Protein AF-0000000086674774 (afdb_homodimer)

Structure (mmCIF, N/CA/C/O backbone):
data_AF-0000000086674774-model_v1
#
loop_
_entity.id
_entity.type
_entity.pdbx_description
1 polymer 'Transcriptional regulator'
#
loop_
_atom_site.group_PDB
_atom_site.id
_atom_site.type_symbol
_atom_site.label_atom_id
_atom_site.label_alt_id
_atom_site.label_comp_id
_atom_site.label_asym_id
_atom_site.label_entity_id
_atom_site.label_seq_id
_atom_site.pdbx_PDB_ins_code
_atom_site.Cartn_x
_atom_site.Cartn_y
_atom_site.Cartn_z
_atom_site.occupancy
_atom_site.B_iso_or_equiv
_atom_site.auth_seq_id
_atom_site.auth_comp_id
_atom_site.auth_asym_id
_atom_site.auth_atom_id
_atom_site.pdbx_PDB_model_num
ATOM 1 N N . MET A 1 1 ? 4.379 18.344 -13.945 1 29.89 1 MET A N 1
ATOM 2 C CA . MET A 1 1 ? 4.379 17.5 -12.758 1 29.89 1 MET A CA 1
ATOM 3 C C . MET A 1 1 ? 4 18.297 -11.516 1 29.89 1 MET A C 1
ATOM 5 O O . MET A 1 1 ? 4.504 19.406 -11.305 1 29.89 1 MET A O 1
ATOM 9 N N . ALA A 1 2 ? 2.93 18.109 -11.016 1 44.03 2 ALA A N 1
ATOM 10 C CA . ALA A 1 2 ? 2.488 19.031 -9.969 1 44.03 2 ALA A CA 1
ATOM 11 C C . ALA A 1 2 ? 3.619 19.328 -8.992 1 44.03 2 ALA A C 1
ATOM 13 O O . ALA A 1 2 ? 4.395 18.438 -8.641 1 44.03 2 ALA A O 1
ATOM 14 N N . ARG A 1 3 ? 4.082 20.5 -9.016 1 48.78 3 ARG A N 1
ATOM 15 C CA . ARG A 1 3 ? 5.203 20.984 -8.219 1 48.78 3 ARG A CA 1
ATOM 16 C C . ARG A 1 3 ? 5.086 20.516 -6.77 1 48.78 3 ARG A C 1
ATOM 18 O O . ARG A 1 3 ? 4.07 20.75 -6.113 1 48.78 3 ARG A O 1
ATOM 25 N N . ILE A 1 4 ? 5.84 19.484 -6.484 1 57.53 4 ILE A N 1
ATOM 26 C CA . ILE A 1 4 ? 5.891 19.109 -5.074 1 57.53 4 ILE A CA 1
ATOM 27 C C . ILE A 1 4 ? 6.133 20.359 -4.227 1 57.53 4 ILE A C 1
ATOM 29 O O . ILE A 1 4 ? 7.012 21.156 -4.535 1 57.53 4 ILE A O 1
ATOM 33 N N . SER A 1 5 ? 5.184 20.578 -3.369 1 72 5 SER A N 1
ATOM 34 C CA . SER A 1 5 ? 5.32 21.719 -2.471 1 72 5 SER A CA 1
ATOM 35 C C . SER A 1 5 ? 6.625 21.656 -1.69 1 72 5 SER A C 1
ATOM 37 O O . SER A 1 5 ? 7.203 20.578 -1.523 1 72 5 SER A O 1
ATOM 39 N N . ARG A 1 6 ? 7.273 22.734 -1.494 1 79.5 6 ARG A N 1
ATOM 40 C CA . ARG A 1 6 ? 8.484 22.828 -0.681 1 79.5 6 ARG A CA 1
ATOM 41 C C . ARG A 1 6 ? 8.336 22.031 0.613 1 79.5 6 ARG A C 1
ATOM 43 O O . ARG A 1 6 ? 9.273 21.359 1.05 1 79.5 6 ARG A O 1
ATOM 50 N N . SER A 1 7 ? 7.145 22.016 1.15 1 81.38 7 SER A N 1
ATOM 51 C CA . SER A 1 7 ? 6.879 21.281 2.381 1 81.38 7 SER A CA 1
ATOM 52 C C . SER A 1 7 ? 6.988 19.781 2.158 1 81.38 7 SER A C 1
ATOM 54 O O . SER A 1 7 ? 7.48 19.047 3.025 1 81.38 7 SER A O 1
ATOM 56 N N . ALA A 1 8 ? 6.59 19.344 1.047 1 82.75 8 ALA A N 1
ATOM 57 C CA . ALA A 1 8 ? 6.684 17.922 0.737 1 82.75 8 ALA A CA 1
ATOM 58 C C . ALA A 1 8 ? 8.141 17.484 0.592 1 82.75 8 ALA A C 1
ATOM 60 O O . ALA A 1 8 ? 8.523 16.406 1.068 1 82.75 8 ALA A O 1
ATOM 61 N N . GLU A 1 9 ? 8.852 18.344 0.006 1 87.88 9 GLU A N 1
ATOM 62 C CA . GLU A 1 9 ? 10.281 18.062 -0.143 1 87.88 9 GLU A CA 1
ATOM 63 C C . GLU A 1 9 ? 10.977 18 1.214 1 87.88 9 GLU A C 1
ATOM 65 O O . GLU A 1 9 ? 11.805 17.125 1.459 1 87.88 9 GLU A O 1
ATOM 70 N N . VAL A 1 10 ? 10.648 18.953 2.037 1 92.5 10 VAL A N 1
ATOM 71 C CA . VAL A 1 10 ? 11.25 19.016 3.365 1 92.5 10 VAL A CA 1
ATOM 72 C C . VAL A 1 10 ? 10.812 17.797 4.188 1 92.5 10 VAL A C 1
ATOM 74 O O . VAL A 1 10 ? 11.609 17.234 4.934 1 92.5 10 VAL A O 1
ATOM 77 N N . SER A 1 11 ? 9.578 17.391 4.023 1 91.88 11 SER A N 1
ATOM 78 C CA . SER A 1 11 ? 9.094 16.203 4.715 1 91.88 11 SER A CA 1
ATOM 79 C C . SER A 1 11 ? 9.922 14.969 4.359 1 91.88 11 SER A C 1
ATOM 81 O O . SER A 1 11 ? 10.391 14.25 5.246 1 91.88 11 SER A O 1
ATOM 83 N N . GLN A 1 12 ? 10.102 14.844 3.125 1 91.56 12 GLN A N 1
ATOM 84 C CA . GLN A 1 12 ? 10.883 13.695 2.682 1 91.56 12 GLN A CA 1
ATOM 85 C C . GLN A 1 12 ? 12.32 13.781 3.186 1 91.56 12 GLN A C 1
ATOM 87 O O . GLN A 1 12 ? 12.906 12.766 3.572 1 91.56 12 GLN A O 1
ATOM 92 N N . ALA A 1 13 ? 12.867 14.953 3.195 1 93.94 13 ALA A N 1
ATOM 93 C CA . ALA A 1 13 ? 14.234 15.141 3.674 1 93.94 13 ALA A CA 1
ATOM 94 C C . ALA A 1 13 ? 14.352 14.789 5.152 1 93.94 13 ALA A C 1
ATOM 96 O O . ALA A 1 13 ? 15.359 14.219 5.586 1 93.94 13 ALA A O 1
ATOM 97 N N . VAL A 1 14 ? 13.375 15.125 5.871 1 95.94 14 VAL A N 1
ATOM 98 C CA . VAL A 1 14 ? 13.367 14.789 7.293 1 95.94 14 VAL A CA 1
ATOM 99 C C . VAL A 1 14 ? 13.32 13.273 7.461 1 95.94 14 VAL A C 1
ATOM 101 O O . VAL A 1 14 ? 14.047 12.711 8.281 1 95.94 14 VAL A O 1
ATOM 104 N N . VAL A 1 15 ? 12.531 12.633 6.684 1 95.44 15 VAL A N 1
ATOM 105 C CA . VAL A 1 15 ? 12.438 11.18 6.742 1 95.44 15 VAL A CA 1
ATOM 106 C C . VAL A 1 15 ? 13.781 10.555 6.371 1 95.44 15 VAL A C 1
ATOM 108 O O . VAL A 1 15 ? 14.25 9.633 7.039 1 95.44 15 VAL A O 1
ATOM 111 N N . ASP A 1 16 ? 14.352 11.133 5.336 1 93.88 16 ASP A N 1
ATOM 112 C CA . ASP A 1 16 ? 15.664 10.633 4.918 1 93.88 16 ASP A CA 1
ATOM 113 C C . ASP A 1 16 ? 16.688 10.781 6.039 1 93.88 16 ASP A C 1
ATOM 115 O O . ASP A 1 16 ? 17.531 9.898 6.23 1 93.88 16 ASP A O 1
ATOM 119 N N . LEU A 1 17 ? 16.609 11.844 6.719 1 94.31 17 LEU A N 1
ATOM 120 C CA . LEU A 1 17 ? 17.5 12.078 7.844 1 94.31 17 LEU A CA 1
ATOM 121 C C . LEU A 1 17 ? 17.266 11.055 8.953 1 94.31 17 LEU A C 1
ATOM 123 O O . LEU A 1 17 ? 18.219 10.477 9.477 1 94.31 17 LEU A O 1
ATOM 127 N N . ILE A 1 18 ? 16.031 10.797 9.281 1 95 18 ILE A N 1
ATOM 128 C CA . ILE A 1 18 ? 15.672 9.844 10.32 1 95 18 ILE A CA 1
ATOM 129 C C . ILE A 1 18 ? 16.203 8.461 9.961 1 95 18 ILE A C 1
ATOM 131 O O . ILE A 1 18 ? 16.844 7.797 10.781 1 95 18 ILE A O 1
ATOM 135 N N . VAL A 1 19 ? 15.984 8.102 8.773 1 92.81 19 VAL A N 1
ATOM 136 C CA . VAL A 1 19 ? 16.359 6.773 8.297 1 92.81 19 VAL A CA 1
ATOM 137 C C . VAL A 1 19 ? 17.875 6.684 8.18 1 92.81 19 VAL A C 1
ATOM 139 O O . VAL A 1 19 ? 18.484 5.711 8.641 1 92.81 19 VAL A O 1
ATOM 142 N N . GLY A 1 20 ? 18.484 7.691 7.648 1 90.75 20 GLY A N 1
ATOM 143 C CA . GLY A 1 20 ? 19.922 7.707 7.445 1 90.75 20 GLY A CA 1
ATOM 144 C C . GLY A 1 20 ? 20.703 7.668 8.742 1 90.75 20 GLY A C 1
ATOM 145 O O . GLY A 1 20 ? 21.797 7.086 8.805 1 90.75 20 GLY A O 1
ATOM 146 N N . GLN A 1 21 ? 20.109 8.234 9.781 1 92.38 21 GLN A N 1
ATOM 147 C CA . GLN A 1 21 ? 20.797 8.289 11.078 1 92.38 21 GLN A CA 1
ATOM 148 C C . GLN A 1 21 ? 20.406 7.105 11.953 1 92.38 21 GLN A C 1
ATOM 150 O O . GLN A 1 21 ? 20.891 6.973 13.078 1 92.38 21 GLN A O 1
ATOM 155 N N . GLY A 1 22 ? 19.531 6.32 11.445 1 91.31 22 GLY A N 1
ATOM 156 C CA . GLY A 1 22 ? 19.109 5.141 12.18 1 91.31 22 GLY A CA 1
ATOM 157 C C . GLY A 1 22 ? 18.344 5.473 13.445 1 91.31 22 GLY A C 1
ATOM 158 O O . GLY A 1 22 ? 18.484 4.781 14.461 1 91.31 22 GLY A O 1
ATOM 159 N N . LEU A 1 23 ? 17.609 6.586 13.422 1 94.56 23 LEU A N 1
ATOM 160 C CA . LEU A 1 23 ? 16.859 6.961 14.609 1 94.56 23 LEU A CA 1
ATOM 161 C C . LEU A 1 23 ? 15.656 6.035 14.797 1 94.56 23 LEU A C 1
ATOM 163 O O . LEU A 1 23 ? 14.867 5.836 13.875 1 94.56 23 LEU A O 1
ATOM 167 N N . ARG A 1 24 ? 15.516 5.492 15.969 1 92.94 24 ARG A N 1
ATOM 168 C CA . ARG A 1 24 ? 14.438 4.559 16.281 1 92.94 24 ARG A CA 1
ATOM 169 C C . ARG A 1 24 ? 13.234 5.289 16.875 1 92.94 24 ARG A C 1
ATOM 171 O O . ARG A 1 24 ? 13.359 6.422 17.344 1 92.94 24 ARG A O 1
ATOM 178 N N . PRO A 1 25 ? 12.078 4.633 16.812 1 93.94 25 PRO A N 1
ATOM 179 C CA . PRO A 1 25 ? 10.93 5.25 17.469 1 93.94 25 PRO A CA 1
ATOM 180 C C . PRO A 1 25 ? 11.227 5.648 18.922 1 93.94 25 PRO A C 1
ATOM 182 O O . PRO A 1 25 ? 11.852 4.879 19.656 1 93.94 25 PRO A O 1
ATOM 185 N N . GLY A 1 26 ? 10.82 6.832 19.188 1 95.69 26 GLY A N 1
ATOM 186 C CA . GLY A 1 26 ? 11.055 7.344 20.531 1 95.69 26 GLY A CA 1
ATOM 187 C C . GLY A 1 26 ? 12.297 8.219 20.625 1 95.69 26 GLY A C 1
ATOM 188 O O . GLY A 1 26 ? 12.453 8.969 21.594 1 95.69 26 GLY A O 1
ATOM 189 N N . ALA A 1 27 ? 13.227 8.141 19.703 1 97 27 ALA A N 1
ATOM 190 C CA . ALA A 1 27 ? 14.438 8.953 19.703 1 97 27 ALA A CA 1
ATOM 191 C C . ALA A 1 27 ? 14.125 10.414 19.406 1 97 27 ALA A C 1
ATOM 193 O O . ALA A 1 27 ? 13.242 10.711 18.594 1 97 27 ALA A O 1
ATOM 194 N N . PRO A 1 28 ? 14.844 11.352 19.984 1 96.88 28 PRO A N 1
ATOM 195 C CA . PRO A 1 28 ? 14.641 12.766 19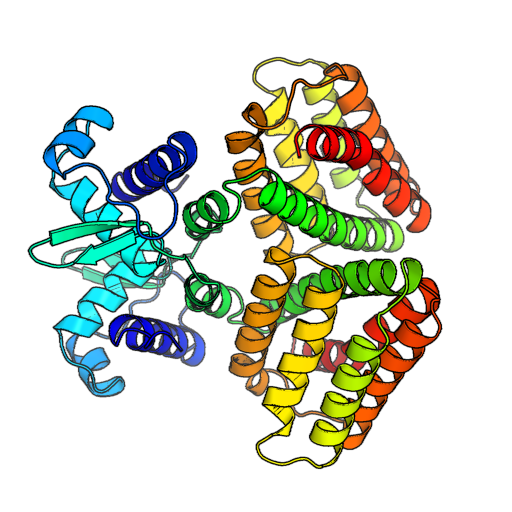.672 1 96.88 28 PRO A CA 1
ATOM 196 C C . PRO A 1 28 ? 15.211 13.164 18.312 1 96.88 28 PRO A C 1
ATOM 198 O O . PRO A 1 28 ? 16.266 12.672 17.922 1 96.88 28 PRO A O 1
ATOM 201 N N . LEU A 1 29 ? 14.508 13.977 17.641 1 97.06 29 LEU A N 1
ATOM 202 C CA . LEU A 1 29 ? 15.039 14.625 16.438 1 97.06 29 LEU A CA 1
ATOM 203 C C . LEU A 1 29 ? 15.922 15.812 16.812 1 97.06 29 LEU A C 1
ATOM 205 O O . LEU A 1 29 ? 15.781 16.375 17.906 1 97.06 29 LEU A O 1
ATOM 209 N N . PRO A 1 30 ? 16.797 16.141 15.875 1 94.5 30 PRO A N 1
ATOM 210 C CA . PRO A 1 30 ? 17.5 17.422 16.078 1 94.5 30 PRO A CA 1
ATOM 211 C C . PRO A 1 30 ? 16.531 18.578 16.281 1 94.5 30 PRO A C 1
ATOM 213 O O . PRO A 1 30 ? 15.359 18.5 15.914 1 94.5 30 PRO A O 1
ATOM 216 N N . THR A 1 31 ? 17.031 19.625 16.875 1 93.88 31 THR A N 1
ATOM 217 C CA . THR A 1 31 ? 16.219 20.812 17.109 1 93.88 31 THR A CA 1
ATOM 218 C C . THR A 1 31 ? 15.797 21.453 15.797 1 93.88 31 THR A C 1
ATOM 220 O O . THR A 1 31 ? 16.375 21.172 14.75 1 93.88 31 THR A O 1
ATOM 223 N N . GLU A 1 32 ? 14.75 22.281 15.891 1 94.25 32 GLU A N 1
ATOM 224 C CA . GLU A 1 32 ? 14.297 23.016 14.711 1 94.25 32 GLU A CA 1
ATOM 225 C C . GLU A 1 32 ? 15.445 23.781 14.062 1 94.25 32 GLU A C 1
ATOM 227 O O . GLU A 1 32 ? 15.594 23.766 12.836 1 94.25 32 GLU A O 1
ATOM 232 N N . ALA A 1 33 ? 16.297 24.422 14.891 1 94.88 33 ALA A N 1
ATOM 233 C CA . ALA A 1 33 ? 17.422 25.172 14.383 1 94.88 33 ALA A CA 1
ATOM 234 C C . ALA A 1 33 ? 18.406 24.281 13.648 1 94.88 33 ALA A C 1
ATOM 236 O O . ALA A 1 33 ? 18.906 24.625 12.57 1 94.88 33 ALA A O 1
ATOM 237 N N . GLN A 1 34 ? 18.719 23.141 14.148 1 96 34 GLN A N 1
ATOM 238 C CA . GLN A 1 34 ? 19.625 22.188 13.531 1 96 34 GLN A C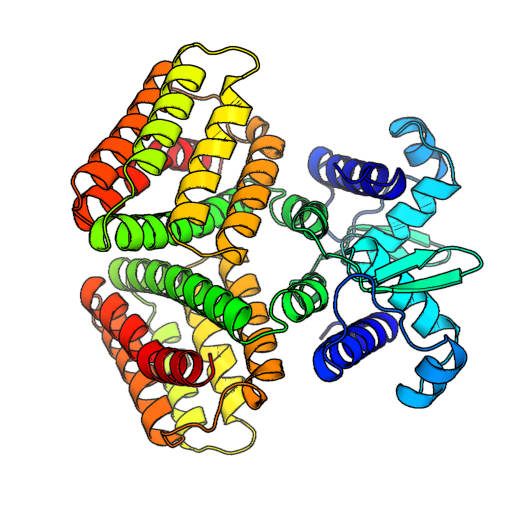A 1
ATOM 239 C C . GLN A 1 34 ? 19.062 21.641 12.227 1 96 34 GLN A C 1
ATOM 241 O O . GLN A 1 34 ? 19.781 21.516 11.234 1 96 34 GLN A O 1
ATOM 246 N N . LEU A 1 35 ? 17.781 21.359 12.219 1 95.81 35 LEU A N 1
ATOM 247 C CA . LEU A 1 35 ? 17.141 20.828 11.016 1 95.81 35 LEU A CA 1
ATOM 248 C C . LEU A 1 35 ? 17.156 21.875 9.898 1 95.81 35 LEU A C 1
ATOM 250 O O . LEU A 1 35 ? 17.375 21.531 8.734 1 95.81 35 LEU A O 1
ATOM 254 N N . MET A 1 36 ? 16.844 23.109 10.297 1 96.38 36 MET A N 1
ATOM 255 C CA . MET A 1 36 ? 16.875 24.188 9.312 1 96.38 36 MET A CA 1
ATOM 256 C C . MET A 1 36 ? 18.25 24.297 8.672 1 96.38 36 MET A C 1
ATOM 258 O O . MET A 1 36 ? 18.359 24.422 7.449 1 96.38 36 MET A O 1
ATOM 262 N N . ALA A 1 37 ? 19.266 24.188 9.469 1 96.19 37 ALA A N 1
ATOM 263 C CA . ALA A 1 37 ? 20.641 24.25 8.984 1 96.19 37 ALA A CA 1
ATOM 264 C C . ALA A 1 37 ? 20.984 23.047 8.109 1 96.19 37 ALA A C 1
ATOM 266 O O . ALA A 1 37 ? 21.516 23.203 7.008 1 96.19 37 ALA A O 1
ATOM 267 N N . ASP A 1 38 ? 20.641 21.875 8.531 1 93.94 38 ASP A N 1
ATOM 268 C CA . ASP A 1 38 ? 21 20.625 7.855 1 93.94 38 ASP A CA 1
ATOM 269 C C . ASP A 1 38 ? 20.266 20.5 6.52 1 93.94 38 ASP A C 1
ATOM 271 O O . ASP A 1 38 ? 20.812 19.969 5.555 1 93.94 38 ASP A O 1
ATOM 275 N N . LEU A 1 39 ? 19.047 21.047 6.5 1 94.31 39 LEU A N 1
ATOM 276 C CA . LEU A 1 39 ? 18.219 20.812 5.328 1 94.31 39 LEU A CA 1
ATOM 277 C C . LEU A 1 39 ? 18.172 22.062 4.441 1 94.31 39 LEU A C 1
ATOM 279 O O . LEU A 1 39 ? 17.609 22.016 3.34 1 94.31 39 LEU A O 1
ATOM 283 N N . GLY A 1 40 ? 18.703 23.094 4.922 1 94.31 40 GLY A N 1
ATOM 284 C CA . GLY A 1 40 ? 18.703 24.328 4.152 1 94.31 40 GLY A CA 1
ATOM 285 C C . GLY A 1 40 ? 17.312 24.859 3.883 1 94.31 40 GLY A C 1
ATOM 286 O O . GLY A 1 40 ? 16.969 25.172 2.742 1 94.31 40 GLY A O 1
ATOM 287 N N . THR A 1 41 ? 16.516 24.875 4.887 1 94.31 41 THR A N 1
ATOM 288 C CA . THR A 1 41 ? 15.141 25.328 4.754 1 94.31 41 THR A CA 1
ATOM 289 C C . THR A 1 41 ? 14.797 26.344 5.836 1 94.31 41 THR A C 1
ATOM 291 O O . THR A 1 41 ? 15.555 26.516 6.793 1 94.31 41 THR A O 1
ATOM 294 N N . SER A 1 42 ? 13.797 27.062 5.609 1 94 42 SER A N 1
ATOM 295 C CA . SER A 1 42 ? 13.336 28.062 6.578 1 94 42 SER A CA 1
ATOM 296 C C . SER A 1 42 ? 12.297 27.453 7.527 1 94 42 SER A C 1
ATOM 298 O O . SER A 1 42 ? 11.922 26.297 7.383 1 94 42 SER A O 1
ATOM 300 N N . ARG A 1 43 ? 11.922 28.25 8.547 1 93.19 43 ARG A N 1
ATOM 301 C CA . ARG A 1 43 ? 11.031 27.797 9.617 1 93.19 43 ARG A CA 1
ATOM 302 C C . ARG A 1 43 ? 9.656 27.422 9.062 1 93.19 43 ARG A C 1
ATOM 304 O O . ARG A 1 43 ? 9.062 26.438 9.492 1 93.19 43 ARG A O 1
ATOM 311 N N . GLY A 1 44 ? 9.125 28.141 8.164 1 90.12 44 GLY A N 1
ATOM 312 C CA . GLY A 1 44 ? 7.805 27.922 7.602 1 90.12 44 GLY A CA 1
ATOM 313 C C . GLY A 1 44 ? 7.641 26.547 7.004 1 90.12 44 GLY A C 1
ATOM 314 O O . GLY A 1 44 ? 6.867 25.719 7.508 1 90.12 44 GLY A O 1
ATOM 315 N N . PRO A 1 45 ? 8.43 26.266 5.98 1 90.44 45 PRO A N 1
ATOM 316 C CA . PRO A 1 45 ? 8.352 24.953 5.348 1 90.44 45 PRO A CA 1
ATOM 317 C C . PRO A 1 45 ? 8.68 23.812 6.312 1 90.44 45 PRO A C 1
ATOM 319 O O . PRO A 1 45 ? 8.078 22.734 6.227 1 90.44 45 PRO A O 1
ATOM 322 N N . LEU A 1 46 ? 9.609 24 7.234 1 94.25 46 LEU A N 1
ATOM 323 C CA . LEU A 1 46 ? 9.969 22.953 8.188 1 94.25 46 LEU A CA 1
ATOM 324 C C . LEU A 1 46 ? 8.797 22.641 9.117 1 94.25 46 LEU A C 1
ATOM 326 O O . LEU A 1 46 ? 8.477 21.469 9.352 1 94.25 46 LEU A O 1
ATOM 330 N N . ARG A 1 47 ? 8.188 23.641 9.578 1 88.38 47 ARG A N 1
ATOM 331 C CA . ARG A 1 47 ? 7.047 23.438 10.477 1 88.38 47 ARG A CA 1
ATOM 332 C C . ARG A 1 47 ? 5.902 22.734 9.75 1 88.38 47 ARG A C 1
ATOM 334 O O . ARG A 1 47 ? 5.234 21.875 10.328 1 88.38 47 ARG A O 1
ATOM 341 N N . GLU A 1 48 ? 5.715 23.094 8.539 1 85.75 48 GLU A N 1
ATOM 342 C CA . GLU A 1 48 ? 4.691 22.422 7.742 1 85.75 48 GLU A CA 1
ATOM 343 C C . GLU A 1 48 ? 5.043 20.953 7.516 1 85.75 48 GLU A C 1
ATOM 345 O O . GLU A 1 48 ? 4.176 20.078 7.582 1 85.75 48 GLU A O 1
ATOM 350 N N . ALA A 1 49 ? 6.293 20.75 7.285 1 90.69 49 ALA A N 1
ATOM 351 C CA . ALA A 1 49 ? 6.762 19.375 7.086 1 90.69 49 ALA A CA 1
ATOM 352 C C . ALA A 1 49 ? 6.562 18.547 8.344 1 90.69 49 ALA A C 1
ATOM 354 O O . ALA A 1 49 ? 6.078 17.422 8.281 1 90.69 49 ALA A O 1
ATOM 355 N N . VAL A 1 50 ? 6.898 19.109 9.445 1 91.38 50 VAL A N 1
ATOM 356 C CA . VAL A 1 50 ? 6.777 18.406 10.719 1 91.38 50 VAL A CA 1
ATOM 357 C C . VAL A 1 50 ? 5.312 18.094 11 1 91.38 50 VAL A C 1
ATOM 359 O O . VAL A 1 50 ? 4.98 17 11.469 1 91.38 50 VAL A O 1
ATOM 362 N N . LYS A 1 51 ? 4.477 18.969 10.688 1 84.62 51 LYS A N 1
ATOM 363 C CA . LYS A 1 51 ? 3.047 18.734 10.867 1 84.62 51 LYS A CA 1
ATOM 364 C C . LYS A 1 51 ? 2.561 17.594 9.984 1 84.62 51 LYS A C 1
ATOM 366 O O . LYS A 1 51 ? 1.779 16.75 10.43 1 84.62 51 LYS A O 1
ATOM 371 N N . THR A 1 52 ? 3.01 17.609 8.766 1 83.5 52 THR A N 1
ATOM 372 C CA . THR A 1 52 ? 2.656 16.547 7.832 1 83.5 52 THR A CA 1
ATOM 373 C C . THR A 1 52 ? 3.127 15.195 8.352 1 83.5 52 THR A C 1
ATOM 375 O O . THR A 1 52 ? 2.365 14.227 8.359 1 83.5 52 THR A O 1
ATOM 378 N N . LEU A 1 53 ? 4.344 15.18 8.82 1 91.5 53 LEU A N 1
ATOM 379 C CA . LEU A 1 53 ? 4.926 13.938 9.312 1 91.5 53 LEU A CA 1
ATOM 380 C C . LEU A 1 53 ? 4.254 13.492 10.602 1 91.5 53 LEU A C 1
ATOM 382 O O . LEU A 1 53 ? 4.117 12.289 10.859 1 91.5 53 LEU A O 1
ATOM 386 N N . GLN A 1 54 ? 3.85 14.477 11.367 1 88.81 54 GLN A N 1
ATOM 387 C CA . GLN A 1 54 ? 3.1 14.164 12.578 1 88.81 54 GLN A CA 1
ATOM 388 C C . GLN A 1 54 ? 1.766 13.5 12.242 1 88.81 54 GLN A C 1
ATOM 390 O O . GLN A 1 54 ? 1.366 12.539 12.898 1 88.81 54 GLN A O 1
ATOM 395 N N . ALA A 1 55 ? 1.156 14.008 11.242 1 80.19 55 ALA A N 1
ATOM 396 C CA . ALA A 1 55 ? -0.119 13.445 10.812 1 80.19 55 ALA A CA 1
ATOM 397 C C . ALA A 1 55 ? 0.05 12 10.328 1 80.19 55 ALA A C 1
ATOM 399 O O . ALA A 1 55 ? -0.861 11.188 10.469 1 80.19 55 ALA A O 1
ATOM 400 N N . GLN A 1 56 ? 1.203 11.68 9.844 1 85.44 56 GLN A N 1
ATOM 401 C 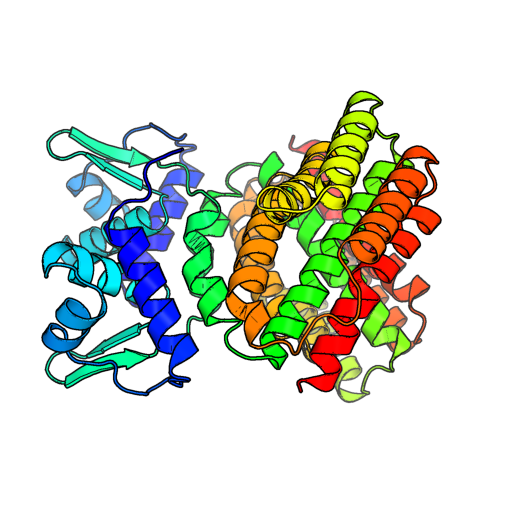CA . GLN A 1 56 ? 1.484 10.336 9.352 1 85.44 56 GLN A CA 1
ATOM 402 C C . GLN A 1 56 ? 2.057 9.453 10.461 1 85.44 56 GLN A C 1
ATOM 404 O O . GLN A 1 56 ? 2.385 8.289 10.227 1 85.44 56 GLN A O 1
ATOM 409 N N . GLY A 1 57 ? 2.24 10.055 11.625 1 89.31 57 GLY A N 1
ATOM 410 C CA . GLY A 1 57 ? 2.752 9.312 12.766 1 89.31 57 GLY A CA 1
ATOM 411 C C . GLY A 1 57 ? 4.25 9.07 12.695 1 89.31 57 GLY A C 1
ATOM 412 O O . GLY A 1 57 ? 4.789 8.266 13.461 1 89.31 57 GLY A O 1
ATOM 413 N N . ILE A 1 58 ? 4.891 9.711 11.82 1 93.69 58 ILE A N 1
ATOM 414 C CA . ILE A 1 58 ? 6.324 9.516 11.633 1 93.69 58 ILE A CA 1
ATOM 415 C C . ILE A 1 58 ? 7.094 10.258 12.727 1 93.69 58 ILE A C 1
ATOM 417 O O . ILE A 1 58 ? 8.141 9.789 13.18 1 93.69 58 ILE A O 1
ATOM 421 N N . VAL A 1 59 ? 6.496 11.445 13.117 1 95.44 59 VAL A N 1
ATOM 422 C CA . VAL A 1 59 ? 7.078 12.164 14.25 1 95.44 59 VAL A CA 1
ATOM 423 C C . VAL A 1 59 ? 5.992 12.469 15.281 1 95.44 59 VAL A C 1
ATOM 425 O O . VAL A 1 59 ? 4.801 12.406 14.969 1 95.44 59 VAL A O 1
ATOM 428 N N . GLU A 1 60 ? 6.391 12.656 16.406 1 93.69 60 GLU A N 1
ATOM 429 C CA . GLU A 1 60 ? 5.559 13.086 17.531 1 93.69 60 GLU A CA 1
ATOM 430 C C . GLU A 1 60 ? 6.098 14.359 18.172 1 93.69 60 GLU A C 1
ATOM 432 O O . GLU A 1 60 ? 7.242 14.406 18.625 1 93.69 60 GLU A O 1
ATOM 437 N N . VAL A 1 61 ? 5.254 15.367 18.172 1 92.38 61 VAL A N 1
ATOM 438 C CA . VAL A 1 61 ? 5.648 16.625 18.797 1 92.38 61 VAL A CA 1
ATOM 439 C C . VAL A 1 61 ? 5.172 16.656 20.25 1 92.38 61 VAL A C 1
ATOM 441 O O . VAL A 1 61 ? 3.988 16.453 20.531 1 92.38 61 VAL A O 1
ATOM 444 N N . ARG A 1 62 ? 6.035 16.797 21.109 1 92 62 ARG A N 1
ATOM 445 C CA . ARG A 1 62 ? 5.746 16.969 22.531 1 92 62 ARG A CA 1
ATOM 446 C C . ARG A 1 62 ? 6.051 18.391 22.984 1 92 62 ARG A C 1
ATOM 448 O O . ARG A 1 62 ? 7.215 18.75 23.156 1 92 62 ARG A O 1
ATOM 455 N N . HIS A 1 63 ? 5.016 19.078 23.219 1 88.12 63 HIS A N 1
ATOM 456 C CA . HIS A 1 63 ? 5.16 20.484 23.562 1 88.12 63 HIS A CA 1
ATOM 457 C C . HIS A 1 63 ? 6.086 20.672 24.766 1 88.12 63 HIS A C 1
ATOM 459 O O . HIS A 1 63 ? 5.934 19.984 25.781 1 88.12 63 HIS A O 1
ATOM 465 N N . GLY A 1 64 ? 7.02 21.484 24.625 1 89.44 64 GLY A N 1
ATOM 466 C CA . GLY A 1 64 ? 7.965 21.781 25.688 1 89.44 64 GLY A CA 1
ATOM 467 C C . GLY A 1 64 ? 9.148 20.828 25.734 1 89.44 64 GLY A C 1
ATOM 468 O O . GLY A 1 64 ? 10.117 21.078 26.453 1 89.44 64 GLY A O 1
ATOM 469 N N . TYR A 1 65 ? 9.102 19.719 25.062 1 91.81 65 TYR A N 1
ATOM 470 C CA . TYR A 1 65 ? 10.164 18.734 25.125 1 91.81 65 TYR A CA 1
ATOM 471 C C . TYR A 1 65 ? 10.852 18.578 23.781 1 91.81 65 TYR A C 1
ATOM 473 O O . TYR A 1 65 ? 12.07 18.375 23.719 1 91.81 65 TYR A O 1
ATOM 481 N N . GLY A 1 66 ? 10.039 18.703 22.656 1 94.12 66 GLY A N 1
ATOM 482 C CA . GLY A 1 66 ? 10.641 18.562 21.344 1 94.12 66 GLY A CA 1
ATOM 483 C C . GLY A 1 66 ? 9.898 17.594 20.438 1 94.12 66 GLY A C 1
ATOM 484 O O . GLY A 1 66 ? 8.711 17.328 20.641 1 94.12 66 GLY A O 1
ATOM 485 N N . THR A 1 67 ? 10.562 17.234 19.328 1 95.94 67 THR A N 1
ATOM 486 C CA . THR A 1 67 ? 10 16.312 18.344 1 95.94 67 THR A CA 1
ATOM 487 C C . THR A 1 67 ? 10.711 14.969 18.375 1 95.94 67 THR A C 1
ATOM 489 O O . THR A 1 67 ? 11.938 14.914 18.484 1 95.94 67 THR A O 1
ATOM 492 N N . PHE A 1 68 ? 9.945 13.914 18.391 1 97.56 68 PHE A N 1
ATOM 493 C CA . PHE A 1 68 ? 10.477 12.562 18.484 1 97.56 68 PHE A CA 1
ATOM 494 C C . PHE A 1 68 ? 10.023 11.711 17.297 1 97.56 68 PHE A C 1
ATOM 496 O O . PHE A 1 68 ? 9.008 12.016 16.672 1 97.56 68 PHE A O 1
ATOM 503 N N . VAL A 1 69 ? 10.828 10.688 17.047 1 97.12 69 VAL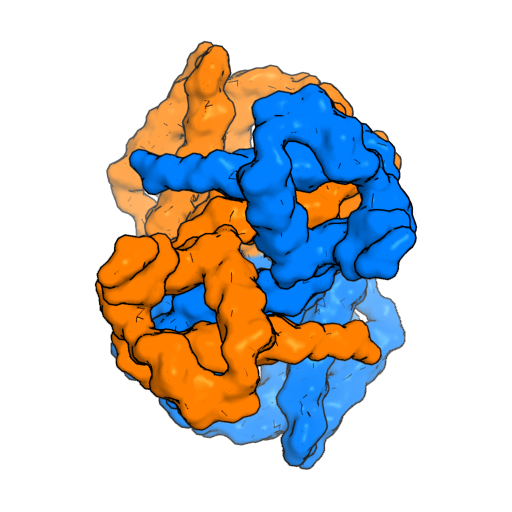 A N 1
ATOM 504 C CA . VAL A 1 69 ? 10.445 9.758 15.984 1 97.12 69 VAL A CA 1
ATOM 505 C C . VAL A 1 69 ? 9.211 8.969 16.422 1 97.12 69 VAL A C 1
ATOM 507 O O . VAL A 1 69 ? 9.133 8.492 17.562 1 97.12 69 VAL A O 1
ATOM 510 N N . GLY A 1 70 ? 8.227 8.844 15.523 1 94.94 70 GLY A N 1
ATOM 511 C CA . GLY A 1 70 ? 7 8.117 15.797 1 94.94 70 GLY A CA 1
ATOM 512 C C . GLY A 1 70 ? 7.027 6.688 15.289 1 94.94 70 GLY A C 1
ATOM 513 O O . GLY A 1 70 ? 8.094 6.129 15.039 1 94.94 70 GLY A O 1
ATOM 514 N N . LEU A 1 71 ? 5.832 6.078 15.242 1 89.94 71 LEU A N 1
ATOM 515 C CA . LEU A 1 71 ? 5.734 4.672 14.875 1 89.94 71 LEU A CA 1
ATOM 516 C C . LEU A 1 71 ? 5.266 4.52 13.43 1 89.94 71 LEU A C 1
ATOM 518 O O . LEU A 1 71 ? 5.516 3.494 12.797 1 89.94 71 LEU A O 1
ATOM 522 N N . ALA A 1 72 ? 4.582 5.512 12.914 1 89.25 72 ALA A N 1
ATOM 523 C CA . ALA A 1 72 ? 4.023 5.508 11.562 1 89.25 72 ALA A CA 1
ATOM 524 C C . ALA A 1 72 ? 3.16 4.27 11.336 1 89.25 72 ALA A C 1
ATOM 526 O O . ALA A 1 72 ? 3.396 3.506 10.391 1 89.25 72 ALA A O 1
ATOM 527 N N . GLY A 1 73 ? 2.158 4.133 12.148 1 88.56 73 GLY A N 1
ATOM 528 C CA . GLY A 1 73 ? 1.281 2.979 12.039 1 88.56 73 GLY A CA 1
ATOM 529 C C . GLY A 1 73 ? 0.502 2.943 10.734 1 88.56 73 GLY A C 1
ATOM 530 O O . GLY A 1 73 ? 0.435 3.943 10.016 1 88.56 73 GLY A O 1
ATOM 531 N N . ALA A 1 74 ? -0.038 1.808 10.406 1 89.06 74 ALA A N 1
ATOM 532 C CA . ALA A 1 74 ? -0.728 1.568 9.141 1 89.06 74 ALA A CA 1
ATOM 533 C C . ALA A 1 74 ? -1.939 2.484 8.992 1 89.06 74 ALA A C 1
ATOM 535 O O . ALA A 1 74 ? -2.309 2.861 7.883 1 89.06 74 ALA A O 1
ATOM 536 N N . ASP A 1 75 ? -2.473 2.918 10.039 1 87.94 75 ASP A N 1
ATOM 537 C CA . ASP A 1 75 ? -3.666 3.76 10.016 1 87.94 75 ASP A CA 1
ATOM 538 C C . ASP A 1 75 ? -3.377 5.105 9.359 1 87.94 75 ASP A C 1
ATOM 540 O O . ASP A 1 75 ? -4.297 5.801 8.93 1 87.94 75 ASP A O 1
ATOM 544 N N . ALA A 1 76 ? -2.129 5.422 9.273 1 86.88 76 ALA A N 1
ATOM 545 C CA . ALA A 1 76 ? -1.716 6.711 8.719 1 86.88 76 ALA A CA 1
ATOM 546 C C . ALA A 1 76 ? -2.059 6.805 7.234 1 86.88 76 ALA A C 1
ATOM 548 O O . ALA A 1 76 ? -2.238 7.902 6.703 1 86.88 76 ALA A O 1
ATOM 549 N N . ILE A 1 77 ? -2.227 5.668 6.582 1 90.06 77 ILE A N 1
ATOM 550 C CA . ILE A 1 77 ? -2.465 5.73 5.141 1 90.06 77 ILE A CA 1
ATOM 551 C C . ILE A 1 77 ? -3.924 5.398 4.844 1 90.06 77 ILE A C 1
ATOM 553 O O . ILE A 1 77 ? -4.34 5.383 3.684 1 90.06 77 ILE A O 1
ATOM 557 N N . LEU A 1 78 ? -4.73 5.18 5.848 1 91.88 78 LEU A N 1
ATOM 558 C CA . LEU A 1 78 ? -6.121 4.77 5.684 1 91.88 78 LEU A CA 1
ATOM 559 C C . LEU A 1 78 ? -6.926 5.855 4.973 1 91.88 78 LEU A C 1
ATOM 561 O O . LEU A 1 78 ? -7.668 5.566 4.031 1 91.88 78 LEU A O 1
ATOM 565 N N . PRO A 1 79 ? -6.75 7.184 5.363 1 91.69 79 PRO A N 1
ATOM 566 C CA . PRO A 1 79 ? -7.512 8.211 4.652 1 91.69 79 PRO A CA 1
ATOM 567 C C . PRO A 1 79 ? -7.164 8.289 3.168 1 91.69 79 PRO A C 1
ATOM 569 O O . PRO A 1 79 ? -8.055 8.445 2.33 1 91.69 79 PRO A O 1
ATOM 572 N N . TRP A 1 80 ? -5.914 8.133 2.881 1 91.44 80 TRP A N 1
ATOM 573 C CA . TRP A 1 80 ? -5.469 8.156 1.491 1 91.44 80 TRP A CA 1
ATOM 574 C C . TRP A 1 80 ? -6.086 7 0.706 1 91.44 80 TRP A C 1
ATOM 576 O O . TRP A 1 80 ? -6.629 7.203 -0.381 1 91.44 80 TRP A O 1
ATOM 586 N N . LEU A 1 81 ? -6.016 5.844 1.283 1 93.69 81 LEU A N 1
ATOM 587 C CA . LEU A 1 81 ? -6.523 4.656 0.602 1 93.69 81 LEU A CA 1
ATOM 588 C C . LEU A 1 81 ? -8.039 4.73 0.434 1 93.69 81 LEU A C 1
ATOM 590 O O . LEU A 1 81 ? -8.562 4.367 -0.618 1 93.69 81 LEU A O 1
ATOM 594 N N . THR A 1 82 ? -8.695 5.195 1.492 1 93.56 82 THR A N 1
ATOM 595 C CA . THR A 1 82 ? -10.141 5.363 1.41 1 93.56 82 THR A CA 1
ATOM 596 C C . THR A 1 82 ? -10.508 6.34 0.295 1 93.56 82 THR A C 1
ATOM 598 O O . THR A 1 82 ? -11.445 6.09 -0.47 1 93.56 82 THR A O 1
ATOM 601 N N . PHE A 1 83 ? -9.789 7.348 0.167 1 93.56 83 PHE A N 1
ATOM 602 C CA . PHE A 1 83 ? -10.023 8.344 -0.875 1 93.56 83 PHE A CA 1
ATOM 603 C C . PHE A 1 83 ? -9.766 7.75 -2.256 1 93.56 83 PHE A C 1
ATOM 605 O O . PHE A 1 83 ? -10.539 7.977 -3.188 1 93.56 83 PHE A O 1
ATOM 612 N N . ARG A 1 84 ? -8.742 6.969 -2.361 1 91.12 84 ARG A N 1
ATOM 613 C CA . ARG A 1 84 ? -8.359 6.395 -3.648 1 91.12 84 ARG A CA 1
ATOM 614 C C . ARG A 1 84 ? -9.352 5.32 -4.082 1 91.12 84 ARG A C 1
ATOM 616 O O . ARG A 1 84 ? -9.562 5.105 -5.277 1 91.12 84 ARG A O 1
ATOM 623 N N . ALA A 1 85 ? -9.914 4.645 -3.156 1 91.56 85 ALA A N 1
ATOM 624 C CA . ALA A 1 85 ? -10.859 3.568 -3.438 1 91.56 85 ALA A CA 1
ATOM 625 C C . ALA A 1 85 ? -12.297 4.066 -3.348 1 91.56 85 ALA A C 1
ATOM 627 O O . ALA A 1 85 ? -13.172 3.377 -2.809 1 91.56 85 ALA A O 1
ATOM 628 N N . ARG A 1 86 ? -12.586 5.207 -3.879 1 88.62 86 ARG A N 1
ATOM 629 C CA . ARG A 1 86 ? -13.836 5.91 -3.611 1 88.62 86 ARG A CA 1
ATOM 630 C C . ARG A 1 86 ? -14.938 5.441 -4.555 1 88.62 86 ARG A C 1
ATOM 632 O O . ARG A 1 86 ? -16.109 5.785 -4.367 1 88.62 86 ARG A O 1
ATOM 639 N N . ASP A 1 87 ? -14.562 4.684 -5.586 1 88.62 87 ASP A N 1
ATOM 640 C CA . ASP A 1 87 ? -15.594 4.164 -6.477 1 88.62 87 ASP A CA 1
ATOM 641 C C . ASP A 1 87 ? -15.422 2.662 -6.703 1 88.62 87 ASP A C 1
ATOM 643 O O . ASP A 1 87 ? -14.414 2.08 -6.297 1 88.62 87 ASP A O 1
ATOM 647 N N . VAL A 1 88 ? -16.391 2.082 -7.367 1 90.81 88 VAL A N 1
ATOM 648 C CA . VAL A 1 88 ? -16.469 0.631 -7.504 1 90.81 88 VAL A CA 1
ATOM 649 C C . VAL A 1 88 ? -15.258 0.12 -8.281 1 90.81 88 VAL A C 1
ATOM 651 O O . VAL A 1 88 ? -14.695 -0.926 -7.953 1 90.81 88 VAL A O 1
ATOM 654 N N . SER A 1 89 ? -14.797 0.837 -9.242 1 91.94 89 SER A N 1
ATOM 655 C CA . SER A 1 89 ? -13.672 0.407 -10.062 1 91.94 89 SER A CA 1
ATOM 656 C C . SER A 1 89 ? -12.375 0.384 -9.258 1 91.94 89 SER A C 1
ATOM 658 O O . SER A 1 89 ? -11.602 -0.57 -9.344 1 91.94 89 SER A O 1
ATOM 660 N N . THR A 1 90 ? -12.18 1.396 -8.461 1 92.44 90 THR A N 1
ATOM 661 C CA . THR A 1 90 ? -10.953 1.456 -7.672 1 92.44 90 THR A CA 1
ATOM 662 C C . THR A 1 90 ? -11.016 0.491 -6.492 1 92.44 90 THR A C 1
ATOM 664 O O . THR A 1 90 ? -9.992 -0.042 -6.059 1 92.44 90 THR A O 1
ATOM 667 N N . LEU A 1 91 ? -12.188 0.279 -6.047 1 94 91 LEU A N 1
ATOM 668 C CA . LEU A 1 91 ? -12.359 -0.737 -5.012 1 94 91 LEU A CA 1
ATOM 669 C C . LEU A 1 91 ? -12.039 -2.125 -5.555 1 94 91 LEU A C 1
ATOM 671 O O . LEU A 1 91 ? -11.461 -2.953 -4.848 1 94 91 LEU A O 1
ATOM 675 N N . ALA A 1 92 ? -12.398 -2.375 -6.805 1 95.19 92 ALA A N 1
ATOM 676 C CA . ALA A 1 92 ? -12.047 -3.633 -7.457 1 95.19 92 ALA A CA 1
ATOM 677 C C . ALA A 1 92 ? -10.531 -3.777 -7.582 1 95.19 92 ALA A C 1
ATOM 679 O O . ALA A 1 92 ? -9.984 -4.863 -7.375 1 95.19 92 ALA A O 1
ATOM 680 N N . ASP A 1 93 ? -9.859 -2.676 -7.852 1 95.62 93 ASP A N 1
ATOM 681 C CA . ASP A 1 93 ? -8.406 -2.68 -7.914 1 95.62 93 ASP A CA 1
ATOM 682 C C . ASP A 1 93 ? -7.797 -3.072 -6.57 1 95.62 93 ASP A C 1
ATOM 684 O O . ASP A 1 93 ? -6.848 -3.859 -6.516 1 95.62 93 ASP A O 1
ATOM 688 N N . LEU A 1 94 ? -8.328 -2.502 -5.566 1 96.5 94 LEU A N 1
ATOM 689 C CA . LEU A 1 94 ? -7.863 -2.795 -4.211 1 96.5 94 LEU A CA 1
ATOM 690 C C . LEU A 1 94 ? -8.031 -4.277 -3.889 1 96.5 94 LEU A C 1
ATOM 692 O O . LEU A 1 94 ? -7.113 -4.902 -3.344 1 96.5 94 LEU A O 1
ATOM 696 N N . LEU A 1 95 ? -9.125 -4.852 -4.273 1 95.94 95 LEU A N 1
ATOM 697 C CA . LEU A 1 95 ? -9.375 -6.262 -3.99 1 95.94 95 LEU A CA 1
ATOM 698 C C . LEU A 1 95 ? -8.414 -7.152 -4.773 1 95.94 95 LEU A C 1
ATOM 700 O O . LEU A 1 95 ? -7.945 -8.164 -4.258 1 95.94 95 LEU A O 1
ATOM 704 N N . ASP A 1 96 ? -8.172 -6.758 -5.98 1 96.44 96 ASP A N 1
ATOM 705 C CA . ASP A 1 96 ? -7.203 -7.504 -6.785 1 96.44 96 ASP A CA 1
ATOM 706 C C . ASP A 1 96 ? -5.836 -7.539 -6.105 1 96.44 96 ASP A C 1
ATOM 708 O O . ASP A 1 96 ? -5.223 -8.602 -5.988 1 96.44 96 ASP A O 1
ATOM 712 N N . VAL A 1 97 ? -5.395 -6.418 -5.652 1 97.38 97 VAL A N 1
ATOM 713 C CA . VAL A 1 97 ? -4.09 -6.309 -5.012 1 97.38 97 VAL A CA 1
ATOM 714 C C . VAL A 1 97 ? -4.078 -7.137 -3.729 1 97.38 97 VAL A C 1
ATOM 716 O O . VAL A 1 97 ? -3.135 -7.895 -3.479 1 97.38 97 VAL A O 1
ATOM 719 N N . ARG A 1 98 ? -5.086 -6.984 -2.924 1 97.38 98 ARG A N 1
ATOM 720 C CA . ARG A 1 98 ? -5.191 -7.758 -1.692 1 97.38 98 ARG A CA 1
ATOM 721 C C . ARG A 1 98 ? -5.121 -9.258 -1.979 1 97.38 98 ARG A C 1
ATOM 723 O O . ARG A 1 98 ? -4.375 -9.984 -1.321 1 97.38 98 ARG A O 1
ATOM 730 N N . GLU A 1 99 ? -5.887 -9.656 -2.967 1 97.12 99 GLU A N 1
ATOM 731 C CA . GLU A 1 99 ? -5.906 -11.07 -3.336 1 97.12 99 GLU A CA 1
ATOM 732 C C . GLU A 1 99 ? -4.512 -11.562 -3.723 1 97.12 99 GLU A C 1
ATOM 734 O O . GLU A 1 99 ? -4.074 -12.617 -3.273 1 97.12 99 GLU A O 1
ATOM 739 N N . MET A 1 100 ? -3.852 -10.812 -4.488 1 97.12 100 MET A N 1
ATOM 740 C CA . MET A 1 100 ? -2.521 -11.195 -4.949 1 97.12 100 MET A CA 1
ATOM 741 C C . MET A 1 100 ? -1.566 -11.359 -3.771 1 97.12 100 MET A C 1
ATOM 743 O O . MET A 1 100 ? -0.826 -12.344 -3.699 1 97.12 100 MET A O 1
ATOM 747 N N . ILE A 1 101 ? -1.607 -10.445 -2.873 1 97.94 101 ILE A N 1
ATOM 748 C CA . ILE A 1 101 ? -0.742 -10.492 -1.698 1 97.94 101 ILE A CA 1
ATOM 749 C C . ILE A 1 101 ? -1.091 -11.719 -0.851 1 97.94 101 ILE A C 1
ATOM 751 O O . ILE A 1 101 ? -0.206 -12.484 -0.463 1 97.94 101 ILE A O 1
ATOM 755 N N . GLU A 1 102 ? -2.352 -11.914 -0.615 1 97.69 102 GLU A N 1
ATOM 756 C CA . GLU A 1 102 ? -2.779 -13 0.267 1 97.69 102 GLU A CA 1
ATOM 757 C C . GLU A 1 102 ? -2.521 -14.359 -0.368 1 97.69 102 GLU A C 1
ATOM 759 O O . GLU A 1 102 ? -2.215 -15.328 0.33 1 97.69 102 GLU A O 1
ATOM 764 N N . ILE A 1 103 ? -2.664 -14.438 -1.698 1 97.19 103 ILE A N 1
ATOM 765 C CA . ILE A 1 103 ? -2.314 -15.68 -2.393 1 97.19 103 ILE A CA 1
ATOM 766 C C . ILE A 1 103 ? -0.832 -15.977 -2.191 1 97.19 103 ILE A C 1
ATOM 768 O O . ILE A 1 103 ? -0.466 -17.094 -1.828 1 97.19 103 ILE A O 1
ATOM 772 N N . GLY A 1 104 ? -0.01 -14.969 -2.451 1 96.81 104 GLY A N 1
ATOM 773 C CA . GLY A 1 104 ? 1.42 -15.172 -2.277 1 96.81 104 GLY A CA 1
ATOM 774 C C . GLY A 1 104 ? 1.794 -15.617 -0.877 1 96.81 104 GLY A C 1
ATOM 775 O O . GLY A 1 104 ? 2.59 -16.547 -0.708 1 96.81 104 GLY A O 1
ATOM 776 N N . LEU A 1 105 ? 1.26 -15.023 0.116 1 96.81 105 LEU A N 1
ATOM 777 C CA . LEU A 1 105 ? 1.562 -15.336 1.508 1 96.81 105 LEU A CA 1
ATOM 778 C C . LEU A 1 105 ? 1.052 -16.719 1.877 1 96.81 105 LEU A C 1
ATOM 780 O O . LEU A 1 105 ? 1.722 -17.469 2.602 1 96.81 105 LEU A O 1
ATOM 784 N N . ALA A 1 106 ? -0.155 -17.031 1.39 1 97.12 106 ALA A N 1
ATOM 785 C CA . ALA A 1 106 ? -0.727 -18.344 1.675 1 97.12 106 ALA A CA 1
ATOM 786 C C . ALA A 1 106 ? 0.131 -19.453 1.078 1 97.12 106 ALA A C 1
ATOM 788 O O . ALA A 1 106 ? 0.357 -20.484 1.719 1 97.12 106 ALA A O 1
ATOM 789 N N . ARG A 1 107 ? 0.593 -19.219 -0.127 1 96.5 107 ARG A N 1
ATOM 790 C CA . ARG A 1 107 ? 1.469 -20.188 -0.761 1 96.5 107 ARG A CA 1
ATOM 791 C C . ARG A 1 107 ? 2.742 -20.406 0.053 1 96.5 107 ARG A C 1
ATOM 793 O O . ARG A 1 107 ? 3.152 -21.531 0.3 1 96.5 107 ARG A O 1
ATOM 800 N N . ARG A 1 108 ? 3.299 -19.328 0.438 1 94.69 108 ARG A N 1
ATOM 801 C CA . ARG A 1 108 ? 4.523 -19.375 1.23 1 94.69 108 ARG A CA 1
ATOM 802 C C . ARG A 1 108 ? 4.297 -20.109 2.543 1 94.69 108 ARG A C 1
ATOM 804 O O . ARG A 1 108 ? 5.098 -20.969 2.926 1 94.69 108 ARG A O 1
ATOM 811 N N . LEU A 1 109 ? 3.275 -19.781 3.188 1 95.88 109 LEU A N 1
ATOM 812 C CA . LEU A 1 109 ? 2.967 -20.359 4.488 1 95.88 109 LEU A CA 1
ATOM 813 C C . LEU A 1 109 ? 2.699 -21.859 4.363 1 95.88 109 LEU A C 1
ATOM 815 O O . LEU A 1 109 ? 3.223 -22.656 5.145 1 95.88 109 LEU A O 1
ATOM 819 N N . ALA A 1 110 ? 1.892 -22.203 3.418 1 96.75 110 ALA A N 1
ATOM 820 C CA . ALA A 1 110 ? 1.58 -23.609 3.207 1 96.75 110 ALA A CA 1
ATOM 821 C C . ALA A 1 110 ? 2.844 -24.406 2.916 1 96.75 110 ALA A C 1
ATOM 823 O O . ALA A 1 110 ? 3.039 -25.5 3.467 1 96.75 110 ALA A O 1
ATOM 824 N N . GLY A 1 111 ? 3.678 -23.891 2.109 1 94.69 111 GLY A N 1
ATOM 825 C CA . GLY A 1 111 ? 4.891 -24.578 1.718 1 94.69 111 GLY A CA 1
ATOM 826 C C . GLY A 1 111 ? 5.902 -24.703 2.846 1 94.69 111 GLY A C 1
ATOM 827 O O . GLY A 1 111 ? 6.703 -25.641 2.873 1 94.69 111 GLY A O 1
ATOM 828 N N . GLY A 1 112 ? 5.957 -23.75 3.711 1 93.44 112 GLY A N 1
ATOM 829 C CA . GLY A 1 112 ? 6.941 -23.688 4.777 1 93.44 112 GLY A CA 1
ATOM 830 C C . GLY A 1 112 ? 6.5 -24.406 6.035 1 93.44 112 GLY A C 1
ATOM 831 O O . GLY A 1 112 ? 7.293 -24.609 6.957 1 93.44 112 GLY A O 1
ATOM 832 N N . GLY A 1 113 ? 5.25 -24.812 6.078 1 91.94 113 GLY A N 1
ATOM 833 C CA . GLY A 1 113 ? 4.703 -25.406 7.289 1 91.94 113 GLY A CA 1
ATOM 834 C C . GLY A 1 113 ? 4.051 -24.391 8.211 1 91.94 113 GLY A C 1
ATOM 835 O O . GLY A 1 113 ? 4.707 -23.469 8.68 1 91.94 113 GLY A O 1
ATOM 836 N N . VAL A 1 114 ? 2.844 -24.578 8.5 1 95.19 114 VAL A N 1
ATOM 837 C CA . VAL A 1 114 ? 2.064 -23.672 9.336 1 95.19 114 VAL A CA 1
ATOM 838 C C . VAL A 1 114 ? 2.113 -24.141 10.789 1 95.19 114 VAL A C 1
ATOM 840 O O . VAL A 1 114 ? 1.781 -25.297 11.094 1 95.19 114 VAL A O 1
ATOM 843 N N . PRO A 1 115 ? 2.547 -23.266 11.664 1 95.38 115 PRO A N 1
ATOM 844 C CA . PRO A 1 115 ? 2.533 -23.641 13.078 1 95.38 115 PRO A CA 1
ATOM 845 C C . PRO A 1 115 ? 1.148 -24.062 13.562 1 95.38 115 PRO A C 1
ATOM 847 O O . PRO A 1 115 ? 0.142 -23.484 13.156 1 95.38 115 PRO A O 1
ATOM 850 N N . ALA A 1 116 ? 1.151 -25.016 14.453 1 96.06 116 ALA A N 1
ATOM 851 C CA . ALA A 1 116 ? -0.104 -25.562 14.961 1 96.06 116 ALA A CA 1
ATOM 852 C C . ALA A 1 116 ? -0.925 -24.484 15.664 1 96.06 116 ALA A C 1
ATOM 854 O O . ALA A 1 116 ? -2.152 -24.453 15.547 1 96.06 116 ALA A O 1
ATOM 855 N N . ASP A 1 117 ? -0.254 -23.625 16.312 1 97.19 117 ASP A N 1
ATOM 856 C CA . ASP A 1 117 ? -0.946 -22.562 17.031 1 97.19 117 ASP A CA 1
ATOM 857 C C . ASP A 1 117 ? -1.637 -21.594 16.062 1 97.19 117 ASP A C 1
ATOM 859 O O . ASP A 1 117 ? -2.715 -21.078 16.359 1 97.19 117 ASP A O 1
ATOM 863 N N . THR A 1 118 ? -1.003 -21.422 14.992 1 97.44 118 THR A N 1
ATOM 864 C CA . THR A 1 118 ? -1.593 -20.562 13.969 1 97.44 118 THR A CA 1
ATOM 865 C C . THR A 1 118 ? -2.859 -21.188 13.398 1 97.44 118 THR A C 1
ATOM 867 O O . THR A 1 118 ? -3.881 -20.516 13.242 1 97.44 118 THR A O 1
ATOM 870 N N . VAL A 1 119 ? -2.797 -22.453 13.125 1 98 119 VAL A N 1
ATOM 871 C CA . VAL A 1 119 ? -3.955 -23.156 12.602 1 98 119 VAL A CA 1
ATOM 872 C C . VAL A 1 119 ? -5.105 -23.078 13.602 1 98 119 VAL A C 1
ATOM 874 O O . VAL A 1 119 ? -6.25 -22.812 13.219 1 98 119 VAL A O 1
ATOM 877 N N . THR A 1 120 ? -4.789 -23.266 14.82 1 98.44 120 THR A N 1
ATOM 878 C CA . THR A 1 120 ? -5.793 -23.203 15.875 1 98.44 120 THR A CA 1
ATOM 879 C C . THR A 1 120 ? -6.43 -21.812 15.938 1 98.44 120 THR A C 1
ATOM 881 O O . THR A 1 120 ? -7.652 -21.688 16 1 98.44 120 THR A O 1
ATOM 884 N N . ALA A 1 121 ? -5.625 -20.797 15.891 1 98.44 121 ALA A N 1
ATOM 885 C CA . ALA A 1 121 ? -6.121 -19.422 15.938 1 98.44 121 ALA A CA 1
ATOM 886 C C . ALA A 1 121 ? -7.008 -19.109 14.734 1 98.44 121 ALA A C 1
ATOM 888 O O . ALA A 1 121 ? -8.031 -18.453 14.875 1 98.44 121 ALA A O 1
ATOM 889 N N . LEU A 1 122 ? -6.629 -19.609 13.602 1 98.38 122 LEU A N 1
ATOM 890 C CA . LEU A 1 122 ? -7.418 -19.406 12.398 1 98.38 122 LEU A CA 1
ATOM 891 C C . LEU A 1 122 ? -8.773 -20.094 12.508 1 98.38 122 LEU A C 1
ATOM 893 O O . LEU A 1 122 ? -9.797 -19.516 12.141 1 98.38 122 LEU A O 1
ATOM 897 N N . ARG A 1 123 ? -8.742 -21.281 13.031 1 98.31 123 ARG A N 1
ATOM 898 C CA . ARG A 1 123 ? -9.992 -22.016 13.203 1 98.31 123 ARG A CA 1
ATOM 899 C C . ARG A 1 123 ? -10.914 -21.312 14.195 1 98.31 123 ARG A C 1
ATOM 901 O O . ARG A 1 123 ? -12.133 -21.312 14.031 1 98.31 123 ARG A O 1
ATOM 908 N N . GLU A 1 124 ? -10.336 -20.766 15.195 1 98.38 124 GLU A N 1
ATOM 909 C CA . GLU A 1 124 ? -11.117 -20 16.172 1 98.38 124 GLU A CA 1
ATOM 910 C C . GLU A 1 124 ? -11.781 -18.797 15.516 1 98.38 124 GLU A C 1
ATOM 912 O O . GLU A 1 124 ? -12.93 -18.469 15.82 1 98.38 124 GLU A O 1
ATOM 917 N N . CYS A 1 125 ? -11.086 -18.109 14.625 1 98.06 125 CYS A N 1
ATOM 918 C CA . CYS A 1 125 ? -11.68 -17 13.883 1 98.06 125 CYS A CA 1
ATOM 919 C C . CYS A 1 125 ? -12.875 -17.469 13.062 1 98.06 125 CYS A C 1
ATOM 921 O O . CYS A 1 125 ? -13.922 -16.812 13.062 1 98.06 125 CYS A O 1
ATOM 923 N N . VAL A 1 126 ? -12.719 -18.609 12.398 1 98 126 VAL A N 1
ATOM 924 C CA . VAL A 1 126 ? -13.773 -19.141 11.547 1 98 126 VAL A CA 1
ATOM 925 C C . VAL A 1 126 ? -15.008 -19.469 12.391 1 98 126 VAL A C 1
ATOM 927 O O . VAL A 1 126 ? -16.141 -19.172 11.992 1 98 126 VAL A O 1
ATOM 930 N N . GLU A 1 127 ? -14.781 -20.047 13.578 1 97.12 127 GLU A N 1
ATOM 931 C CA . GLU A 1 127 ? -15.883 -20.375 14.469 1 97.12 127 GLU A CA 1
ATOM 932 C C . GLU A 1 127 ? -16.609 -19.125 14.945 1 97.12 127 GLU A C 1
ATOM 934 O O . GLU A 1 127 ? -17.844 -19.094 15.016 1 97.12 127 GLU A O 1
ATOM 939 N N . THR A 1 128 ? -15.859 -18.125 15.266 1 96.56 128 THR A N 1
ATOM 940 C CA . THR A 1 128 ? -16.453 -16.859 15.68 1 96.56 128 THR A CA 1
ATOM 941 C C . THR A 1 128 ? -17.281 -16.25 14.555 1 96.56 128 THR A C 1
ATOM 943 O O . THR A 1 128 ? -18.391 -15.742 14.797 1 96.56 128 THR A O 1
ATOM 946 N N . MET A 1 129 ? -16.828 -16.344 13.367 1 95 129 MET A N 1
ATOM 947 C CA . MET A 1 129 ? -17.562 -15.852 12.211 1 95 129 MET A CA 1
ATOM 948 C C . MET A 1 129 ? -18.859 -16.625 12.023 1 95 129 MET A C 1
ATOM 950 O O . MET A 1 129 ? -19.906 -16.031 11.703 1 95 129 MET A O 1
ATOM 954 N N . ARG A 1 130 ? -18.781 -17.859 12.211 1 93.94 130 ARG A N 1
ATOM 955 C CA . ARG A 1 130 ? -19.953 -18.719 12.039 1 93.94 130 ARG A CA 1
ATOM 956 C C . ARG A 1 130 ? -21.031 -18.375 13.055 1 93.94 130 ARG A C 1
ATOM 958 O O . ARG A 1 130 ? -22.234 -18.453 12.758 1 93.94 130 ARG A O 1
ATOM 965 N N . SER A 1 131 ? -20.625 -18 14.227 1 92.44 131 SER A N 1
ATOM 966 C CA . SER A 1 131 ? -21.562 -17.641 15.281 1 92.44 131 SER A CA 1
ATOM 967 C C . SER A 1 131 ? -22.281 -16.344 14.969 1 92.44 131 SER A C 1
ATOM 969 O O . SER A 1 131 ? -23.375 -16.094 15.477 1 92.44 131 SER A O 1
ATOM 971 N N . GLY A 1 132 ? -21.703 -15.5 14.242 1 87.12 132 GLY A N 1
ATOM 972 C CA . GLY A 1 132 ? -22.328 -14.258 13.805 1 87.12 132 GLY A CA 1
ATOM 973 C C . GLY A 1 132 ? -22.234 -13.148 14.836 1 87.12 132 GLY A C 1
ATOM 974 O O . GLY A 1 132 ? -21.344 -13.156 15.68 1 87.12 132 GLY A O 1
ATOM 975 N N . GLY A 1 133 ? -23.031 -12.133 14.562 1 87.56 133 GLY A N 1
ATOM 976 C CA . GLY A 1 133 ? -23.125 -11.016 15.484 1 87.56 133 GLY A CA 1
ATOM 977 C C . GLY A 1 133 ? -22 -10.008 15.32 1 87.56 133 GLY A C 1
ATOM 978 O O . GLY A 1 133 ? -21.406 -9.906 14.242 1 87.56 133 GLY A O 1
ATOM 979 N N . ALA A 1 134 ? -21.75 -9.266 16.375 1 90 134 ALA A N 1
ATOM 980 C CA . ALA A 1 134 ? -20.828 -8.133 16.328 1 90 134 ALA A CA 1
ATOM 981 C C . ALA A 1 134 ? -19.375 -8.602 16.219 1 90 134 ALA A C 1
ATOM 983 O O . ALA A 1 134 ? -18.5 -7.844 15.797 1 90 134 ALA A O 1
ATOM 984 N N . GLY A 1 135 ? -19.141 -9.859 16.484 1 91.19 135 GLY A N 1
ATOM 985 C CA . GLY A 1 135 ? -17.781 -10.391 16.484 1 91.19 135 GLY A CA 1
ATOM 986 C C . GLY A 1 135 ? -17.359 -10.906 15.125 1 91.19 135 GLY A C 1
ATOM 987 O O . GLY A 1 135 ? -16.172 -11.211 14.914 1 91.19 135 GLY A O 1
ATOM 988 N N . SER A 1 136 ? -18.25 -11.039 14.211 1 92.25 136 SER A N 1
ATOM 989 C CA . SER A 1 136 ? -17.969 -11.656 12.922 1 92.25 136 SER A CA 1
ATOM 990 C C . SER A 1 136 ? -16.969 -10.828 12.109 1 92.25 136 SER A C 1
ATOM 992 O O . SER A 1 136 ? -15.953 -11.344 11.648 1 92.25 136 SER A O 1
ATOM 994 N N . ALA A 1 137 ? -17.172 -9.547 12.031 1 90.62 137 ALA A N 1
ATOM 995 C CA . ALA A 1 137 ? -16.328 -8.68 11.219 1 90.62 137 ALA A CA 1
ATOM 996 C C . ALA A 1 137 ? -14.922 -8.578 11.805 1 90.62 137 ALA A C 1
ATOM 998 O O . ALA A 1 137 ? -13.93 -8.75 11.094 1 90.62 137 ALA A O 1
ATOM 999 N N . PRO A 1 138 ? -14.805 -8.398 13.141 1 93.88 138 PRO A N 1
ATOM 1000 C CA . PRO A 1 138 ? -13.461 -8.406 13.727 1 93.88 138 PRO A CA 1
ATOM 1001 C C . PRO A 1 138 ? -12.742 -9.742 13.555 1 93.88 138 PRO A C 1
ATOM 1003 O O . PRO A 1 138 ? -11.531 -9.773 13.352 1 93.88 138 PRO A O 1
ATOM 1006 N N . ALA A 1 139 ? -13.461 -10.797 13.602 1 96.12 139 ALA A N 1
ATOM 1007 C CA . ALA A 1 139 ? -12.859 -12.117 13.414 1 96.12 139 ALA A CA 1
ATOM 1008 C C . ALA A 1 139 ? -12.359 -12.297 11.984 1 96.12 139 ALA A C 1
ATOM 1010 O O . ALA A 1 139 ? -11.305 -12.891 11.758 1 96.12 139 ALA A O 1
ATOM 1011 N N . ASP A 1 140 ? -13.109 -11.828 11.078 1 95.06 140 ASP A N 1
ATOM 1012 C CA . ASP A 1 140 ? -12.695 -11.859 9.68 1 95.06 140 ASP A CA 1
ATOM 1013 C C . ASP A 1 140 ? -11.398 -11.078 9.469 1 95.06 140 ASP A C 1
ATOM 1015 O O . ASP A 1 140 ? -10.461 -11.578 8.836 1 95.06 140 ASP A O 1
ATOM 1019 N N . ARG A 1 141 ? -11.352 -9.93 10.047 1 94.44 141 ARG A N 1
ATOM 1020 C CA . ARG A 1 141 ? -10.141 -9.117 9.961 1 94.44 141 ARG A CA 1
ATOM 1021 C C . ARG A 1 141 ? -8.953 -9.852 10.57 1 94.44 141 ARG A C 1
ATOM 1023 O O . ARG A 1 141 ? -7.887 -9.938 9.953 1 94.44 141 ARG A O 1
ATOM 1030 N N . ARG A 1 142 ? -9.133 -10.352 11.695 1 96.44 142 ARG A N 1
ATOM 1031 C CA . ARG A 1 142 ? -8.078 -11.047 12.422 1 96.44 142 ARG A CA 1
ATOM 1032 C C . ARG A 1 142 ? -7.586 -12.266 11.641 1 96.44 142 ARG A C 1
ATOM 1034 O O . ARG A 1 142 ? -6.391 -12.57 11.633 1 96.44 142 ARG A O 1
ATOM 1041 N N . PHE A 1 143 ? -8.484 -12.977 10.992 1 97.75 143 PHE A N 1
ATOM 1042 C CA . PHE A 1 143 ? -8.172 -14.141 10.164 1 97.75 143 PHE A CA 1
ATOM 1043 C C . PHE A 1 143 ? -7.102 -13.797 9.133 1 97.75 143 PHE A C 1
ATOM 1045 O O . PHE A 1 143 ? -6.062 -14.453 9.062 1 97.75 143 PHE A O 1
ATOM 1052 N N . HIS A 1 144 ? -7.25 -12.742 8.453 1 96.38 144 HIS A N 1
ATOM 1053 C CA . HIS A 1 144 ? -6.324 -12.352 7.402 1 96.38 144 HIS A CA 1
ATOM 1054 C C . HIS A 1 144 ? -5.023 -11.805 7.984 1 96.38 144 HIS A C 1
ATOM 1056 O O . HIS A 1 144 ? -3.943 -12.062 7.445 1 96.38 144 HIS A O 1
ATOM 1062 N N . GLU A 1 145 ? -5.156 -11.125 9.07 1 94.75 145 GLU A N 1
ATOM 1063 C CA . GLU A 1 145 ? -3.963 -10.617 9.742 1 94.75 145 GLU A CA 1
ATOM 1064 C C . GLU A 1 145 ? -3.076 -11.766 10.227 1 94.75 145 GLU A C 1
ATOM 1066 O O . GLU A 1 145 ? -1.85 -11.68 10.148 1 94.75 145 GLU A O 1
ATOM 1071 N N . LEU A 1 146 ? -3.721 -12.805 10.703 1 95.94 146 LEU A N 1
ATOM 1072 C CA . LEU A 1 146 ? -2.988 -13.953 11.227 1 95.94 146 LEU A CA 1
ATOM 1073 C C . LEU A 1 146 ? -2.18 -14.625 10.125 1 95.94 146 LEU A C 1
ATOM 1075 O O . LEU A 1 146 ? -1.053 -15.062 10.352 1 95.94 146 LEU A O 1
ATOM 1079 N N . ILE A 1 147 ? -2.76 -14.711 8.945 1 95.94 147 ILE A N 1
ATOM 1080 C CA . ILE A 1 147 ? -2.059 -15.305 7.816 1 95.94 147 ILE A CA 1
ATOM 1081 C C . ILE A 1 147 ? -0.811 -14.492 7.492 1 95.94 147 ILE A C 1
ATOM 1083 O O . ILE A 1 147 ? 0.276 -15.047 7.316 1 95.94 147 ILE A O 1
ATOM 1087 N N . CYS A 1 148 ? -0.95 -13.18 7.465 1 93.25 148 CYS A N 1
ATOM 1088 C CA . CYS A 1 148 ? 0.176 -12.297 7.195 1 93.25 148 CYS A CA 1
ATOM 1089 C C . CYS A 1 148 ? 1.24 -12.414 8.281 1 93.25 148 CYS A C 1
ATOM 1091 O O . CYS A 1 148 ? 2.434 -12.492 7.977 1 93.25 148 CYS A O 1
ATOM 1093 N N . GLU A 1 149 ? 0.78 -12.445 9.5 1 93.12 149 GLU A N 1
ATOM 1094 C CA . GLU A 1 149 ? 1.691 -12.562 10.633 1 93.12 149 GLU A CA 1
ATOM 1095 C C . GLU A 1 149 ? 2.479 -13.867 10.578 1 93.12 149 GLU A C 1
ATOM 1097 O O . GLU A 1 149 ? 3.695 -13.875 10.781 1 93.12 149 GLU A O 1
ATOM 1102 N N . ALA A 1 150 ? 1.806 -14.945 10.305 1 95.88 150 ALA A N 1
ATOM 1103 C CA . ALA A 1 150 ? 2.439 -16.266 10.25 1 95.88 150 ALA A CA 1
ATOM 1104 C C . ALA A 1 150 ? 3.436 -16.344 9.094 1 95.88 150 ALA A C 1
ATOM 1106 O O . ALA A 1 150 ? 4.445 -17.047 9.188 1 95.88 150 ALA A O 1
ATOM 1107 N N . ALA A 1 151 ? 3.119 -15.609 8.062 1 93.56 151 ALA A N 1
ATOM 1108 C CA . ALA A 1 151 ? 4.016 -15.594 6.914 1 93.56 151 ALA A CA 1
ATOM 1109 C C . ALA A 1 151 ? 5.223 -14.703 7.168 1 93.56 151 ALA A C 1
ATOM 1111 O O . ALA A 1 151 ? 6.16 -14.664 6.363 1 93.56 151 ALA A O 1
ATOM 1112 N N . GLY A 1 152 ? 5.219 -13.93 8.227 1 92.19 152 GLY A N 1
ATOM 1113 C CA . GLY A 1 152 ? 6.371 -13.156 8.664 1 92.19 152 GLY A CA 1
ATOM 1114 C C . GLY A 1 152 ? 6.57 -11.883 7.863 1 92.19 152 GLY A C 1
ATOM 1115 O O . GLY A 1 152 ? 7.707 -11.461 7.625 1 92.19 152 GLY A O 1
ATOM 1116 N N . ASN A 1 153 ? 5.562 -11.312 7.359 1 94.81 153 ASN A N 1
ATOM 1117 C CA . ASN A 1 153 ? 5.668 -10.062 6.609 1 94.81 153 ASN A CA 1
ATOM 1118 C C . ASN A 1 153 ? 4.848 -8.945 7.254 1 94.81 153 ASN A C 1
ATOM 1120 O O . ASN A 1 153 ? 3.633 -8.875 7.066 1 94.81 153 ASN A O 1
ATOM 1124 N N . ALA A 1 154 ? 5.523 -8.078 7.895 1 92.81 154 ALA A N 1
ATOM 1125 C CA . ALA A 1 154 ? 4.859 -7.039 8.688 1 92.81 154 ALA A CA 1
ATOM 1126 C C . ALA A 1 154 ? 4.191 -6.008 7.781 1 92.81 154 ALA A C 1
ATOM 1128 O O . ALA A 1 154 ? 3.119 -5.492 8.109 1 92.81 154 ALA A O 1
ATOM 1129 N N . LEU A 1 155 ? 4.875 -5.688 6.691 1 94.12 155 LEU A N 1
ATOM 1130 C CA . LEU A 1 155 ? 4.273 -4.723 5.777 1 94.12 155 LEU A CA 1
ATOM 1131 C C . LEU A 1 155 ? 2.992 -5.273 5.164 1 94.12 155 LEU A C 1
ATOM 1133 O O . LEU A 1 155 ? 1.984 -4.566 5.082 1 94.12 155 LEU A O 1
ATOM 1137 N N . ALA A 1 156 ? 2.988 -6.5 4.758 1 95.75 156 ALA A N 1
ATOM 1138 C CA . ALA A 1 156 ? 1.786 -7.129 4.211 1 95.75 156 ALA A CA 1
ATOM 1139 C C . ALA A 1 156 ? 0.653 -7.121 5.234 1 95.75 156 ALA A C 1
ATOM 1141 O O . ALA A 1 156 ? -0.504 -6.879 4.887 1 95.75 156 ALA A O 1
ATOM 1142 N N . ARG A 1 157 ? 0.988 -7.391 6.469 1 94.75 157 ARG A N 1
ATOM 1143 C CA . ARG A 1 157 ? -0.009 -7.363 7.535 1 94.75 157 ARG A CA 1
ATOM 1144 C C . ARG A 1 157 ? -0.674 -5.996 7.629 1 94.75 157 ARG A C 1
ATOM 1146 O O . ARG A 1 157 ? -1.902 -5.898 7.691 1 94.75 157 ARG A O 1
ATOM 1153 N N . ASP A 1 158 ? 0.123 -5.004 7.57 1 92.75 158 ASP A N 1
ATOM 1154 C CA . ASP A 1 158 ? -0.391 -3.639 7.664 1 92.75 158 ASP A CA 1
ATOM 1155 C C . ASP A 1 158 ? -1.255 -3.291 6.453 1 92.75 158 ASP A C 1
ATOM 1157 O O . ASP A 1 158 ? -2.33 -2.707 6.602 1 92.75 158 ASP A O 1
ATOM 1161 N N . LEU A 1 159 ? -0.808 -3.662 5.273 1 94.81 159 LEU A N 1
ATOM 1162 C CA . LEU A 1 159 ? -1.552 -3.369 4.055 1 94.81 159 LEU A CA 1
ATOM 1163 C C . LEU A 1 159 ? -2.879 -4.121 4.035 1 94.81 159 LEU A C 1
ATOM 1165 O O . LEU A 1 159 ? -3.922 -3.535 3.736 1 94.81 159 LEU A O 1
ATOM 1169 N N . VAL A 1 160 ? -2.832 -5.367 4.371 1 95.69 160 VAL A N 1
ATOM 1170 C CA . VAL A 1 160 ? -4.043 -6.18 4.359 1 95.69 160 VAL A CA 1
ATOM 1171 C C . VAL A 1 160 ? -5.055 -5.617 5.359 1 95.69 160 VAL A C 1
ATOM 1173 O O . VAL A 1 160 ? -6.254 -5.59 5.086 1 95.69 160 VAL A O 1
ATOM 1176 N N . ARG A 1 161 ? -4.535 -5.156 6.484 1 93.88 161 ARG A N 1
ATOM 1177 C CA . ARG A 1 161 ? -5.398 -4.551 7.492 1 93.88 161 ARG A CA 1
ATOM 1178 C C . ARG A 1 161 ? -6.102 -3.314 6.941 1 93.88 161 ARG A C 1
ATOM 1180 O O . ARG A 1 161 ? -7.32 -3.186 7.051 1 93.88 161 ARG A O 1
ATOM 1187 N N . VAL A 1 162 ? -5.348 -2.459 6.316 1 93.88 162 VAL A N 1
ATOM 1188 C CA . VAL A 1 162 ? -5.957 -1.218 5.848 1 93.88 162 VAL A CA 1
ATOM 1189 C C . VAL A 1 162 ? -6.809 -1.492 4.613 1 93.88 162 VAL A C 1
ATOM 1191 O O . VAL A 1 162 ? -7.816 -0.818 4.379 1 93.88 162 VAL A O 1
ATOM 1194 N N . PHE A 1 163 ? -6.445 -2.479 3.805 1 96.19 163 PHE A N 1
ATOM 1195 C CA . PHE A 1 163 ? -7.293 -2.881 2.689 1 96.19 163 PHE A CA 1
ATOM 1196 C C . PHE A 1 163 ? -8.648 -3.361 3.188 1 96.19 163 PHE A C 1
ATOM 1198 O O . PHE A 1 163 ? -9.688 -2.979 2.643 1 96.19 163 PHE A O 1
ATOM 1205 N N . TRP A 1 164 ? -8.617 -4.168 4.211 1 94.19 164 TRP A N 1
ATOM 1206 C CA . TRP A 1 164 ? -9.852 -4.672 4.801 1 94.19 164 TRP A CA 1
ATOM 1207 C C . TRP A 1 164 ? -10.719 -3.523 5.309 1 94.19 164 TRP A C 1
ATOM 1209 O O . TRP A 1 164 ? -11.914 -3.471 5.02 1 94.19 164 TRP A O 1
ATOM 1219 N N . GLN A 1 165 ? -10.148 -2.58 5.988 1 92.69 165 GLN A N 1
ATOM 1220 C CA . GLN A 1 165 ? -10.883 -1.456 6.562 1 92.69 165 GLN A CA 1
ATOM 1221 C C . GLN A 1 165 ? -11.484 -0.575 5.473 1 92.69 165 GLN A C 1
ATOM 1223 O O . GLN A 1 165 ? -12.625 -0.126 5.586 1 92.69 165 GLN A O 1
ATOM 1228 N N . THR A 1 166 ? -10.688 -0.37 4.496 1 94.12 166 THR A N 1
ATOM 1229 C CA . THR A 1 166 ? -11.148 0.448 3.381 1 94.12 166 THR A CA 1
ATOM 1230 C C . THR A 1 166 ? -12.336 -0.215 2.68 1 94.12 166 THR A C 1
ATOM 1232 O O . THR A 1 166 ? -13.344 0.437 2.402 1 94.12 166 THR A O 1
ATOM 1235 N N . TYR A 1 167 ? -12.227 -1.507 2.4 1 93.69 167 TYR A N 1
ATOM 1236 C CA . TYR A 1 167 ? -13.336 -2.219 1.77 1 93.69 167 TYR A CA 1
ATOM 1237 C C . TYR A 1 167 ? -14.57 -2.197 2.656 1 93.69 167 TYR A C 1
ATOM 1239 O O . TYR A 1 167 ? -15.688 -1.971 2.172 1 93.69 167 TYR A O 1
ATOM 1247 N N . ALA A 1 168 ? -14.375 -2.459 3.979 1 89.69 168 ALA A N 1
ATOM 1248 C CA . ALA A 1 168 ? -15.492 -2.486 4.914 1 89.69 168 ALA A CA 1
ATOM 1249 C C . ALA A 1 168 ? -16.25 -1.161 4.902 1 89.69 168 ALA A C 1
ATOM 1251 O O . ALA A 1 168 ? -17.484 -1.142 4.992 1 89.69 168 ALA A O 1
ATOM 1252 N N . ARG A 1 169 ? -15.586 -0.092 4.746 1 87.19 169 ARG A N 1
ATOM 1253 C CA . ARG A 1 169 ? -16.188 1.236 4.734 1 87.19 169 ARG A CA 1
ATOM 1254 C C . ARG A 1 169 ? -16.969 1.472 3.441 1 87.19 169 ARG A C 1
ATOM 1256 O O . ARG A 1 169 ? -17.969 2.201 3.434 1 87.19 169 ARG A O 1
ATOM 1263 N N . ALA A 1 170 ? -16.562 0.828 2.43 1 88.19 170 ALA A N 1
ATOM 1264 C CA . ALA A 1 170 ? -17.141 1.103 1.114 1 88.19 170 ALA A CA 1
ATOM 1265 C C . ALA A 1 170 ? -18.109 0.003 0.701 1 88.19 170 ALA A C 1
ATOM 1267 O O . ALA A 1 170 ? -18.75 0.101 -0.344 1 88.19 170 ALA A O 1
ATOM 1268 N N . GLU A 1 171 ? -18.188 -0.999 1.479 1 86.94 171 GLU A N 1
ATOM 1269 C CA . GLU A 1 171 ? -18.922 -2.195 1.086 1 86.94 171 GLU A CA 1
ATOM 1270 C C . GLU A 1 171 ? -20.375 -1.859 0.742 1 86.94 171 GLU A C 1
ATOM 1272 O O . GLU A 1 171 ? -21 -2.529 -0.09 1 86.94 171 GLU A O 1
ATOM 1277 N N . HIS A 1 172 ? -20.906 -0.88 1.37 1 82.12 172 HIS A N 1
ATOM 1278 C CA . HIS A 1 172 ? -22.281 -0.491 1.101 1 82.12 172 HIS A CA 1
ATOM 1279 C C . HIS A 1 172 ? -22.469 -0.069 -0.354 1 82.12 172 HIS A C 1
ATOM 1281 O O . HIS A 1 172 ? -23.578 -0.063 -0.87 1 82.12 172 HIS A O 1
ATOM 1287 N N . GLN A 1 173 ? -21.391 0.29 -0.91 1 81.19 173 GLN A N 1
ATOM 1288 C CA . GLN A 1 173 ? -21.453 0.688 -2.312 1 81.19 173 GLN A CA 1
ATOM 1289 C C . GLN A 1 173 ? -21.484 -0.53 -3.23 1 81.19 173 GLN A C 1
ATOM 1291 O O . GLN A 1 173 ? -21.75 -0.404 -4.43 1 81.19 173 GLN A O 1
ATOM 1296 N N . VAL A 1 174 ? -21.125 -1.656 -2.508 1 82.81 174 VAL A N 1
ATOM 1297 C CA . VAL A 1 174 ? -21 -2.889 -3.281 1 82.81 174 VAL A CA 1
ATOM 1298 C C . VAL A 1 174 ? -22.25 -3.734 -3.113 1 82.81 174 VAL A C 1
ATOM 1300 O O . VAL A 1 174 ? -22.797 -3.854 -2.008 1 82.81 174 VAL A O 1
ATOM 1303 N N . GLY A 1 175 ? -23.266 -3.635 -3.76 1 76 175 GLY A N 1
ATOM 1304 C CA . GLY A 1 175 ? -24.469 -4.453 -3.758 1 76 175 GLY A CA 1
ATOM 1305 C C . GLY A 1 175 ? -24.531 -5.414 -2.586 1 76 175 GLY A C 1
ATOM 1306 O O . GLY A 1 175 ? -23.562 -5.559 -1.838 1 76 175 GLY A O 1
ATOM 1307 N N . GLU A 1 176 ? -25.578 -6.066 -2.254 1 75.62 176 GLU A N 1
ATOM 1308 C CA . GLU A 1 176 ? -25.844 -6.969 -1.138 1 75.62 176 GLU A CA 1
ATOM 1309 C C . GLU A 1 176 ? -25.141 -8.312 -1.332 1 75.62 176 GLU A C 1
ATOM 1311 O O . GLU A 1 176 ? -24.938 -8.758 -2.465 1 75.62 176 GLU A O 1
ATOM 1316 N N . ARG A 1 177 ? -24.672 -8.844 -0.177 1 73.62 177 ARG A N 1
ATOM 1317 C CA . ARG A 1 177 ? -24.094 -10.188 -0.185 1 73.62 177 ARG A CA 1
ATOM 1318 C C . ARG A 1 177 ? -25.125 -11.227 -0.587 1 73.62 177 ARG A C 1
ATOM 1320 O O . ARG A 1 177 ? -26.281 -11.141 -0.186 1 73.62 177 ARG A O 1
ATOM 1327 N N . ARG A 1 178 ? -24.688 -12.016 -1.425 1 69.88 178 ARG A N 1
ATOM 1328 C CA . ARG A 1 178 ? -25.547 -13.133 -1.801 1 69.88 178 ARG A CA 1
ATOM 1329 C C . ARG A 1 178 ? -25.5 -14.234 -0.749 1 69.88 178 ARG A C 1
ATOM 1331 O O . ARG A 1 178 ? -26.5 -14.938 -0.535 1 69.88 178 ARG A O 1
ATOM 1338 N N . SER A 1 179 ? -24.328 -14.336 -0.24 1 69.62 179 SER A N 1
ATOM 1339 C CA . SER A 1 179 ? -24.125 -15.43 0.705 1 69.62 179 SER A CA 1
ATOM 1340 C C . SER A 1 179 ? -24.344 -14.969 2.141 1 69.62 179 SER A C 1
ATOM 1342 O O . SER A 1 179 ? -24.188 -13.781 2.447 1 69.62 179 SER A O 1
ATOM 1344 N N . ASP A 1 180 ? -24.781 -15.992 2.889 1 76.5 180 ASP A N 1
ATOM 1345 C CA . ASP A 1 180 ? -24.953 -15.664 4.301 1 76.5 180 ASP A CA 1
ATOM 1346 C C . ASP A 1 180 ? -23.625 -15.82 5.055 1 76.5 180 ASP A C 1
ATOM 1348 O O . ASP A 1 180 ? -22.578 -16.047 4.445 1 76.5 180 ASP A O 1
ATOM 1352 N N . GLY A 1 181 ? -23.703 -15.555 6.266 1 80.75 181 GLY A N 1
ATOM 1353 C CA . GLY A 1 181 ? -22.547 -15.602 7.148 1 80.75 181 GLY A CA 1
ATOM 1354 C C . GLY A 1 181 ? -21.891 -16.969 7.207 1 80.75 181 GLY A C 1
ATOM 1355 O O . GLY A 1 181 ? -20.656 -17.062 7.309 1 80.75 181 GLY A O 1
ATOM 1356 N N . ASN A 1 182 ? -22.625 -18.031 6.918 1 88.38 182 ASN A N 1
ATOM 1357 C CA . ASN A 1 182 ? -22.094 -19.391 6.965 1 88.38 182 ASN A CA 1
ATOM 1358 C C . ASN A 1 182 ? -21.266 -19.719 5.727 1 88.38 182 ASN A C 1
ATOM 1360 O O . ASN A 1 182 ? -20.234 -20.359 5.824 1 88.38 182 ASN A O 1
ATOM 1364 N N . ALA A 1 183 ? -21.766 -19.297 4.656 1 91 183 ALA A N 1
ATOM 1365 C CA . ALA A 1 183 ? -21 -19.516 3.424 1 91 183 ALA A CA 1
ATOM 1366 C C . ALA A 1 183 ? -19.656 -18.797 3.467 1 91 183 ALA A C 1
ATOM 1368 O O . ALA A 1 183 ? -18.656 -19.328 2.996 1 91 183 ALA A O 1
ATOM 1369 N N . LEU A 1 184 ? -19.688 -17.656 4.004 1 90.69 184 LEU A N 1
ATOM 1370 C CA . LEU A 1 184 ? -18.453 -16.906 4.172 1 90.69 184 LEU A CA 1
ATOM 1371 C C . LEU A 1 184 ? -17.484 -17.641 5.098 1 90.69 184 LEU A C 1
ATOM 1373 O O . LEU A 1 184 ? -16.297 -17.781 4.785 1 90.69 184 LEU A O 1
ATOM 1377 N N . ALA A 1 185 ? -18 -18.141 6.168 1 95.06 185 ALA A N 1
ATOM 1378 C CA . ALA A 1 185 ? -17.188 -18.891 7.117 1 95.06 185 ALA A CA 1
ATOM 1379 C C . ALA A 1 185 ? -16.641 -20.156 6.477 1 95.06 185 ALA A C 1
ATOM 1381 O O . ALA A 1 185 ? -15.484 -20.531 6.719 1 95.06 185 ALA A O 1
ATOM 1382 N N . ASP A 1 186 ? -17.375 -20.781 5.633 1 96.06 186 ASP A N 1
ATOM 1383 C CA . ASP A 1 186 ? -16.953 -22.016 4.965 1 96.06 186 ASP A CA 1
ATOM 1384 C C . ASP A 1 186 ? -15.781 -21.75 4.02 1 96.06 186 ASP A C 1
ATOM 1386 O O . ASP A 1 186 ? -14.867 -22.562 3.918 1 96.06 186 ASP A O 1
ATOM 1390 N N . ARG A 1 187 ? -15.836 -20.688 3.389 1 96.12 187 ARG A N 1
ATOM 1391 C CA . ARG A 1 187 ? -14.742 -20.312 2.5 1 96.12 187 ARG A CA 1
ATOM 1392 C C . ARG A 1 187 ? -13.461 -20.062 3.289 1 96.12 187 ARG A C 1
ATOM 1394 O O . ARG A 1 187 ? -12.367 -20.453 2.854 1 96.12 187 ARG A O 1
ATOM 1401 N N . HIS A 1 188 ? -13.609 -19.438 4.449 1 97.62 188 HIS A N 1
ATOM 1402 C CA . HIS A 1 188 ? -12.445 -19.25 5.309 1 97.62 188 HIS A CA 1
ATOM 1403 C C . HIS A 1 188 ? -11.93 -20.578 5.844 1 97.62 188 HIS A C 1
ATOM 1405 O O . HIS A 1 188 ? -10.719 -20.797 5.926 1 97.62 188 HIS A O 1
ATOM 1411 N N . ARG A 1 189 ? -12.836 -21.453 6.141 1 98 189 ARG A N 1
ATOM 1412 C CA . ARG A 1 189 ? -12.445 -22.766 6.605 1 98 189 ARG A CA 1
ATOM 1413 C C . ARG A 1 189 ? -11.648 -23.516 5.539 1 98 189 ARG A C 1
ATOM 1415 O O . ARG A 1 189 ? -10.664 -24.188 5.848 1 98 189 ARG A O 1
ATOM 1422 N N . ALA A 1 190 ? -12.07 -23.391 4.348 1 98.25 190 ALA A N 1
ATOM 1423 C CA . ALA A 1 190 ? -11.359 -24.031 3.24 1 98.25 190 ALA A CA 1
ATOM 1424 C C . ALA A 1 190 ? -9.922 -23.516 3.152 1 98.25 190 ALA A C 1
ATOM 1426 O O . ALA A 1 190 ? -9.008 -24.297 2.84 1 98.25 190 ALA A O 1
ATOM 1427 N N . VAL A 1 191 ? -9.68 -22.266 3.434 1 98.44 191 VAL A N 1
ATOM 1428 C CA . VAL A 1 191 ? -8.344 -21.688 3.42 1 98.44 191 VAL A CA 1
ATOM 1429 C C . VAL A 1 191 ? -7.5 -22.297 4.539 1 98.44 191 VAL A C 1
ATOM 1431 O O . VAL A 1 191 ? -6.359 -22.719 4.316 1 98.44 191 VAL A O 1
ATOM 1434 N N . VAL A 1 192 ? -8.094 -22.422 5.727 1 98.31 192 VAL A N 1
ATOM 1435 C CA . VAL A 1 192 ? -7.383 -22.984 6.863 1 98.31 192 VAL A CA 1
ATOM 1436 C C . VAL A 1 192 ? -6.992 -24.438 6.562 1 98.31 192 VAL A C 1
ATOM 1438 O O . VAL A 1 192 ? -5.855 -24.844 6.816 1 98.31 192 VAL A O 1
ATOM 1441 N N . ASP A 1 193 ? -7.945 -25.141 6.02 1 98.19 193 ASP A N 1
ATOM 1442 C CA . ASP A 1 193 ? -7.699 -26.547 5.711 1 98.19 193 ASP A CA 1
ATOM 1443 C C . ASP A 1 193 ? -6.578 -26.688 4.684 1 98.19 193 ASP A C 1
ATOM 1445 O O . ASP A 1 193 ? -5.727 -27.578 4.809 1 98.19 193 ASP A O 1
ATOM 1449 N N . ALA A 1 194 ? -6.617 -25.828 3.713 1 98.25 194 ALA A N 1
ATOM 1450 C CA . ALA A 1 194 ? -5.574 -25.859 2.693 1 98.25 194 ALA A CA 1
ATOM 1451 C C . ALA A 1 194 ? -4.211 -25.516 3.289 1 98.25 194 ALA A C 1
ATOM 1453 O O . ALA A 1 194 ? -3.201 -26.125 2.951 1 98.25 194 ALA A O 1
ATOM 1454 N N . LEU A 1 195 ? -4.172 -24.547 4.16 1 97.94 195 LEU A N 1
ATOM 1455 C CA . LEU A 1 195 ? -2.93 -24.172 4.832 1 97.94 195 LEU A CA 1
ATOM 1456 C C . LEU A 1 195 ? -2.406 -25.312 5.688 1 97.94 195 LEU A C 1
ATOM 1458 O O . LEU A 1 195 ? -1.221 -25.656 5.629 1 97.94 195 LEU A O 1
ATOM 1462 N N . ALA A 1 196 ? -3.295 -25.938 6.438 1 97.25 196 ALA A N 1
ATOM 1463 C CA . ALA A 1 196 ? -2.932 -27.047 7.32 1 97.25 196 ALA A CA 1
ATOM 1464 C C . ALA A 1 196 ? -2.438 -28.25 6.516 1 97.25 196 ALA A C 1
ATOM 1466 O O . ALA A 1 196 ? -1.59 -29 6.984 1 97.25 196 ALA A O 1
ATOM 1467 N N . GLY A 1 197 ? -2.957 -28.391 5.363 1 96.75 197 GLY A N 1
ATOM 1468 C CA . GLY A 1 197 ? -2.602 -29.516 4.5 1 96.75 197 GLY A CA 1
ATOM 1469 C C . GLY A 1 197 ? -1.225 -29.375 3.881 1 96.75 197 GLY A C 1
ATOM 1470 O O . GLY A 1 197 ? -0.67 -30.344 3.359 1 96.75 197 GLY A O 1
ATOM 1471 N N . GLY A 1 198 ? -0.713 -28.156 3.773 1 96.75 198 GLY A N 1
ATOM 1472 C CA . GLY A 1 198 ? 0.668 -27.938 3.377 1 96.75 198 GLY A CA 1
ATOM 1473 C C . GLY A 1 198 ? 0.86 -27.906 1.873 1 96.75 198 GLY A C 1
ATOM 1474 O O . GLY A 1 198 ? 1.97 -28.109 1.379 1 96.75 198 GLY A O 1
ATOM 1475 N N . ASP A 1 199 ? -0.12 -27.734 1.142 1 96.44 199 ASP A N 1
ATOM 1476 C CA . ASP A 1 199 ? -0.046 -27.672 -0.314 1 96.44 199 ASP A CA 1
ATOM 1477 C C . ASP A 1 199 ? -0.231 -26.234 -0.811 1 96.44 199 ASP A C 1
ATOM 1479 O O . ASP A 1 199 ? -1.344 -25.703 -0.792 1 96.44 199 ASP A O 1
ATOM 1483 N N . PRO A 1 200 ? 0.795 -25.688 -1.418 1 97.12 200 PRO A N 1
ATOM 1484 C CA . PRO A 1 200 ? 0.719 -24.297 -1.865 1 97.12 200 PRO A CA 1
ATOM 1485 C C . PRO A 1 200 ? -0.341 -24.078 -2.943 1 97.12 200 PRO A C 1
ATOM 1487 O O . PRO A 1 200 ? -1.023 -23.047 -2.945 1 97.12 200 PRO A O 1
ATOM 1490 N N . ALA A 1 201 ? -0.458 -25 -3.836 1 96.94 201 ALA A N 1
ATOM 1491 C CA . ALA A 1 201 ? -1.447 -24.859 -4.902 1 96.94 201 ALA A CA 1
ATOM 1492 C C . ALA A 1 201 ? -2.865 -24.891 -4.34 1 96.94 201 ALA A C 1
ATOM 1494 O O . ALA A 1 201 ? -3.725 -24.109 -4.773 1 96.94 201 ALA A O 1
ATOM 1495 N N . ALA A 1 202 ? -3.078 -25.781 -3.402 1 98.12 202 ALA A N 1
ATOM 1496 C CA . ALA A 1 202 ? -4.387 -25.844 -2.758 1 98.12 202 ALA A CA 1
ATOM 1497 C C . ALA A 1 202 ? -4.68 -24.562 -1.977 1 98.12 202 ALA A C 1
ATOM 1499 O O . ALA A 1 202 ? -5.816 -24.078 -1.964 1 98.12 202 ALA A O 1
ATOM 1500 N N . ALA A 1 203 ? -3.682 -24.031 -1.304 1 98.12 203 ALA A N 1
ATOM 1501 C CA . ALA A 1 203 ? -3.84 -22.797 -0.555 1 98.12 203 ALA A CA 1
ATOM 1502 C C . ALA A 1 203 ? -4.195 -21.641 -1.483 1 98.12 203 ALA A C 1
ATOM 1504 O O . ALA A 1 203 ? -5.098 -20.844 -1.188 1 98.12 203 ALA A O 1
ATOM 1505 N N . GLU A 1 204 ? -3.473 -21.547 -2.562 1 97.56 204 GLU A N 1
ATOM 1506 C CA . GLU A 1 204 ? -3.768 -20.531 -3.562 1 97.56 204 GLU A CA 1
ATOM 1507 C C . GLU A 1 204 ? -5.211 -20.625 -4.047 1 97.56 204 GLU A C 1
ATOM 1509 O O . GLU A 1 204 ? -5.93 -19.625 -4.09 1 97.56 204 GLU A O 1
ATOM 1514 N N . ASP A 1 205 ? -5.602 -21.797 -4.422 1 97.88 205 ASP A N 1
ATOM 1515 C CA . ASP A 1 205 ? -6.949 -22.016 -4.938 1 97.88 205 ASP A CA 1
ATOM 1516 C C . ASP A 1 205 ? -8 -21.625 -3.9 1 97.88 205 ASP A C 1
ATOM 1518 O O . ASP A 1 205 ? -9.023 -21.016 -4.242 1 97.88 205 ASP A O 1
ATOM 1522 N N . ALA A 1 206 ? -7.777 -22 -2.686 1 98.38 206 ALA A N 1
ATOM 1523 C CA . ALA A 1 206 ? -8.719 -21.688 -1.616 1 98.38 206 ALA A CA 1
ATOM 1524 C C . ALA A 1 206 ? -8.852 -20.172 -1.434 1 98.38 206 ALA A C 1
ATOM 1526 O O . ALA A 1 206 ? -9.961 -19.656 -1.269 1 98.38 206 ALA A O 1
ATOM 1527 N N . VAL A 1 207 ? -7.75 -19.438 -1.455 1 98 207 VAL A N 1
ATOM 1528 C CA . VAL A 1 207 ? -7.793 -17.984 -1.306 1 98 207 VAL A CA 1
ATOM 1529 C C . VAL A 1 207 ? -8.508 -17.359 -2.504 1 98 207 VAL A C 1
ATOM 1531 O O . VAL A 1 207 ? -9.312 -16.453 -2.344 1 98 207 VAL A O 1
ATOM 1534 N N . ARG A 1 208 ? -8.211 -17.875 -3.699 1 96.94 208 ARG A N 1
ATOM 1535 C CA . ARG A 1 208 ? -8.883 -17.359 -4.891 1 96.94 208 ARG A CA 1
ATOM 1536 C C . ARG A 1 208 ? -10.391 -17.516 -4.777 1 96.94 208 ARG A C 1
ATOM 1538 O O . ARG A 1 208 ? -11.141 -16.578 -5.035 1 96.94 208 ARG A O 1
ATOM 1545 N N . ARG A 1 209 ? -10.844 -18.688 -4.395 1 96.75 209 ARG A N 1
ATOM 1546 C CA . ARG A 1 209 ? -12.266 -18.969 -4.258 1 96.75 209 ARG A CA 1
ATOM 1547 C C . ARG A 1 209 ? -12.891 -18.094 -3.17 1 96.75 209 ARG A C 1
ATOM 1549 O O . ARG A 1 209 ? -14.047 -17.688 -3.283 1 96.75 209 ARG A O 1
ATOM 1556 N N . HIS A 1 210 ? -12.117 -17.875 -2.115 1 96.56 210 HIS A N 1
ATOM 1557 C CA . HIS A 1 210 ? -12.578 -17.016 -1.028 1 96.56 210 HIS A CA 1
ATOM 1558 C C . HIS A 1 210 ? -12.984 -15.641 -1.544 1 96.56 210 HIS A C 1
ATOM 1560 O O . HIS A 1 210 ? -13.953 -15.055 -1.059 1 96.56 210 HIS A O 1
ATOM 1566 N N . PHE A 1 211 ? -12.328 -15.133 -2.584 1 95.19 211 PHE A N 1
ATOM 1567 C CA . PHE A 1 211 ? -12.555 -13.773 -3.07 1 95.19 211 PHE A CA 1
ATOM 1568 C C . PHE A 1 211 ? -13.562 -13.773 -4.215 1 95.19 211 PHE A C 1
ATOM 1570 O O . PHE A 1 211 ? -13.992 -12.711 -4.672 1 95.19 211 PHE A O 1
ATOM 1577 N N . ASP A 1 212 ? -14.031 -14.906 -4.711 1 93.5 212 ASP A N 1
ATOM 1578 C CA . ASP A 1 212 ? -14.883 -15.023 -5.895 1 93.5 212 ASP A CA 1
ATOM 1579 C C . ASP A 1 212 ? -16.172 -14.227 -5.723 1 93.5 212 ASP A C 1
ATOM 1581 O O . ASP A 1 212 ? -16.562 -13.469 -6.605 1 93.5 212 ASP A O 1
ATOM 1585 N N . GLU A 1 213 ? -16.781 -14.406 -4.633 1 89.5 213 GLU A N 1
ATOM 1586 C CA . GLU A 1 213 ? -18.078 -13.773 -4.438 1 89.5 213 GLU A CA 1
ATOM 1587 C C . GLU A 1 213 ? -17.953 -12.25 -4.441 1 89.5 213 GLU A C 1
ATOM 1589 O O . GLU A 1 213 ? -18.781 -11.555 -5.031 1 89.5 213 GLU A O 1
ATOM 1594 N N . VAL A 1 214 ? -17.031 -11.781 -3.707 1 90.81 214 VAL A N 1
ATOM 1595 C CA . VAL A 1 214 ? -16.875 -10.336 -3.627 1 90.81 214 VAL A CA 1
ATOM 1596 C C . VAL A 1 214 ? -16.531 -9.781 -5.004 1 90.81 214 VAL A C 1
ATOM 1598 O O . VAL A 1 214 ? -17 -8.703 -5.387 1 90.81 214 VAL A O 1
ATOM 1601 N N . ARG A 1 215 ? -15.734 -10.469 -5.742 1 91.5 215 ARG A N 1
ATOM 1602 C CA . ARG A 1 215 ? -15.398 -10.055 -7.102 1 91.5 215 ARG A CA 1
ATOM 1603 C C . ARG A 1 215 ? -16.641 -9.984 -7.977 1 91.5 215 ARG A C 1
ATOM 1605 O O . ARG A 1 215 ? -16.812 -9.047 -8.758 1 91.5 215 ARG A O 1
ATOM 1612 N N . GLU A 1 216 ? -17.453 -10.938 -7.836 1 90.88 216 GLU A N 1
ATOM 1613 C CA . GLU A 1 216 ? -18.688 -10.977 -8.609 1 90.88 216 GLU A CA 1
ATOM 1614 C C . GLU A 1 216 ? -19.594 -9.797 -8.258 1 90.88 216 GLU A C 1
ATOM 1616 O O . GLU A 1 216 ? -20.203 -9.18 -9.133 1 90.88 216 GLU A O 1
ATOM 1621 N N . ARG A 1 217 ? -19.672 -9.508 -6.984 1 91 217 ARG A N 1
ATOM 1622 C CA . ARG A 1 217 ? -20.5 -8.383 -6.543 1 91 217 ARG A CA 1
ATOM 1623 C C . ARG A 1 217 ? -19.969 -7.07 -7.117 1 91 217 ARG A C 1
ATOM 1625 O O . ARG A 1 217 ? -20.75 -6.227 -7.562 1 91 217 ARG A O 1
ATOM 1632 N N . LEU A 1 218 ? -18.703 -6.961 -7.086 1 91 218 LEU A N 1
ATOM 1633 C CA . LEU A 1 218 ? -18.094 -5.746 -7.609 1 91 218 LEU A CA 1
ATOM 1634 C C . LEU A 1 218 ? -18.312 -5.625 -9.109 1 91 218 LEU A C 1
ATOM 1636 O O . LEU A 1 218 ? -18.562 -4.531 -9.617 1 91 218 LEU A O 1
ATOM 1640 N N . ALA A 1 219 ? -18.25 -6.754 -9.805 1 89 219 ALA A N 1
ATOM 1641 C CA . ALA A 1 219 ? -18.453 -6.77 -11.25 1 89 219 ALA A CA 1
ATOM 1642 C C . ALA A 1 219 ? -19.875 -6.352 -11.602 1 89 219 ALA A C 1
ATOM 1644 O O . ALA A 1 219 ? -20.094 -5.672 -12.609 1 89 219 ALA A O 1
ATOM 1645 N N . ARG A 1 220 ? -20.812 -6.668 -10.75 1 87.88 220 ARG A N 1
ATOM 1646 C CA . ARG A 1 220 ? -22.219 -6.348 -10.977 1 87.88 220 ARG A CA 1
ATOM 1647 C C . ARG A 1 220 ? -22.5 -4.883 -10.656 1 87.88 220 ARG A C 1
ATOM 1649 O O . ARG A 1 220 ? -23.438 -4.297 -11.203 1 87.88 220 ARG A O 1
ATOM 1656 N N . ALA A 1 221 ? -21.719 -4.43 -9.773 1 84.94 221 ALA A N 1
ATOM 1657 C CA . ALA A 1 221 ? -21.938 -3.053 -9.344 1 84.94 221 ALA A CA 1
ATOM 1658 C C . ALA A 1 221 ? -21.359 -2.064 -10.352 1 84.94 221 ALA A C 1
ATOM 1660 O O . ALA A 1 221 ? -21.719 -0.886 -10.352 1 84.94 221 ALA A O 1
ATOM 1661 N N . ARG A 1 222 ? -20.359 -2.5 -11.203 1 77.44 222 ARG A N 1
ATOM 1662 C CA . A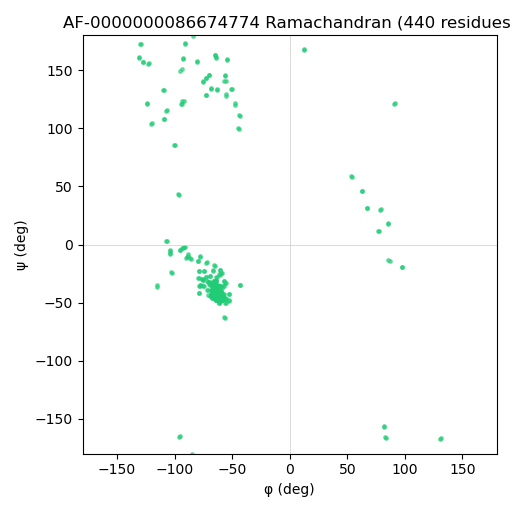RG A 1 222 ? -19.719 -1.631 -12.188 1 77.44 222 ARG A CA 1
ATOM 1663 C C . ARG A 1 222 ? -20.672 -1.321 -13.344 1 77.44 222 ARG A C 1
ATOM 1665 O O . ARG A 1 222 ? -21.484 -2.162 -13.727 1 77.44 222 ARG A O 1
ATOM 1672 N N . MET B 1 1 ? -4.695 0.908 22.656 1 30.19 1 MET B N 1
ATOM 1673 C CA . MET B 1 1 ? -4.699 1.262 21.234 1 30.19 1 MET B CA 1
ATOM 1674 C C . MET B 1 1 ? -4.355 2.734 21.047 1 30.19 1 MET B C 1
ATOM 1676 O O . MET B 1 1 ? -4.898 3.6 21.734 1 30.19 1 MET B O 1
ATOM 1680 N N . ALA B 1 2 ? -3.285 3.021 20.609 1 43.88 2 ALA B N 1
ATOM 1681 C CA . ALA B 1 2 ? -2.881 4.426 20.641 1 43.88 2 ALA B CA 1
ATOM 1682 C C . ALA B 1 2 ? -4.027 5.336 20.219 1 43.88 2 ALA B C 1
ATOM 1684 O O . ALA B 1 2 ? -4.785 5.008 19.312 1 43.88 2 ALA B O 1
ATOM 1685 N N . ARG B 1 3 ? -4.539 6.066 21.109 1 48.91 3 ARG B N 1
ATOM 1686 C CA . ARG B 1 3 ? -5.68 6.961 20.938 1 48.91 3 ARG B CA 1
ATOM 1687 C C . ARG B 1 3 ? -5.562 7.762 19.641 1 48.91 3 ARG B C 1
ATOM 1689 O O . ARG B 1 3 ? -4.559 8.445 19.422 1 48.91 3 ARG B O 1
ATOM 1696 N N . ILE B 1 4 ? -6.281 7.273 18.656 1 57.59 4 ILE B N 1
ATOM 1697 C CA . ILE B 1 4 ? -6.328 8.109 17.453 1 57.59 4 ILE B CA 1
ATOM 1698 C C . ILE B 1 4 ? -6.625 9.555 17.844 1 57.59 4 ILE B C 1
ATOM 1700 O O . ILE B 1 4 ? -7.523 9.812 18.656 1 57.59 4 ILE B O 1
ATOM 1704 N N . SER B 1 5 ? -5.707 10.383 17.453 1 72.31 5 SER B N 1
ATOM 1705 C CA . SER B 1 5 ? -5.891 11.797 17.75 1 72.31 5 SER B CA 1
ATOM 1706 C C . SER B 1 5 ? -7.203 12.312 17.172 1 72.31 5 SER B C 1
ATOM 1708 O O . SER B 1 5 ? -7.742 11.727 16.234 1 72.31 5 SER B O 1
ATOM 1710 N N . ARG B 1 6 ? -7.883 13.133 17.859 1 79.38 6 ARG B N 1
ATOM 1711 C CA . ARG B 1 6 ? -9.102 13.781 17.375 1 79.38 6 ARG B CA 1
ATOM 1712 C C . ARG B 1 6 ? -8.938 14.266 15.938 1 79.38 6 ARG B C 1
ATOM 1714 O O . ARG B 1 6 ? -9.859 14.133 15.125 1 79.38 6 ARG B O 1
ATOM 1721 N N . SER B 1 7 ? -7.758 14.703 15.609 1 81.56 7 SER B N 1
ATOM 1722 C CA . SER B 1 7 ? -7.48 15.172 14.258 1 81.56 7 SER B CA 1
ATOM 1723 C C . SER B 1 7 ? -7.531 14.031 13.25 1 81.56 7 SER B C 1
ATOM 1725 O O . SER B 1 7 ? -8.008 14.203 12.125 1 81.56 7 SER B O 1
ATOM 1727 N N . ALA B 1 8 ? -7.105 12.922 13.641 1 83.06 8 ALA B N 1
ATOM 1728 C CA . ALA B 1 8 ? -7.145 11.766 12.758 1 83.06 8 ALA B CA 1
ATOM 1729 C C . ALA B 1 8 ? -8.578 11.328 12.484 1 83.06 8 ALA B C 1
ATOM 1731 O O . ALA B 1 8 ? -8.93 10.992 11.352 1 83.06 8 ALA B O 1
ATOM 1732 N N . GLU B 1 9 ? -9.312 11.406 13.5 1 88.06 9 GLU B N 1
ATOM 1733 C CA . GLU B 1 9 ? -10.727 11.062 13.352 1 88.06 9 GLU B CA 1
ATOM 1734 C C . GLU B 1 9 ? -11.438 12.039 12.422 1 88.06 9 GLU B C 1
ATOM 1736 O O . GLU B 1 9 ? -12.234 11.633 11.57 1 88.06 9 GLU B O 1
ATOM 1741 N N . VAL B 1 10 ? -11.164 13.297 12.625 1 92.56 10 VAL B N 1
ATOM 1742 C CA . VAL B 1 10 ? -11.781 14.328 11.805 1 92.56 10 VAL B CA 1
ATOM 1743 C C . VAL B 1 10 ? -11.312 14.188 10.359 1 92.56 10 VAL B C 1
ATOM 1745 O O . VAL B 1 10 ? -12.094 14.359 9.422 1 92.56 10 VAL B O 1
ATOM 1748 N N . SER B 1 11 ? -10.047 13.828 10.164 1 92.19 11 SER B N 1
ATOM 1749 C CA . SER B 1 11 ? -9.523 13.609 8.82 1 92.19 11 SER B CA 1
ATOM 1750 C C . SER B 1 11 ? -10.305 12.516 8.102 1 92.19 11 SER B C 1
ATOM 1752 O O . SER B 1 11 ? -10.758 12.711 6.969 1 92.19 11 SER B O 1
ATOM 1754 N N . GLN B 1 12 ? -10.461 11.492 8.805 1 91.88 12 GLN B N 1
ATOM 1755 C CA . GLN B 1 12 ? -11.195 10.383 8.203 1 91.88 12 GLN B CA 1
ATOM 1756 C C . GLN B 1 12 ? -12.641 10.773 7.906 1 91.88 12 GLN B C 1
ATOM 1758 O O . GLN B 1 12 ? -13.195 10.398 6.871 1 91.88 12 GLN B O 1
ATOM 1763 N N . ALA B 1 13 ? -13.234 11.523 8.781 1 94.06 13 ALA B N 1
ATOM 1764 C CA . ALA B 1 13 ? -14.617 11.961 8.586 1 94.06 13 ALA B CA 1
ATOM 1765 C C . ALA B 1 13 ? -14.742 12.852 7.359 1 94.06 13 ALA B C 1
ATOM 1767 O O . ALA B 1 13 ? -15.727 12.781 6.625 1 94.06 13 ALA B O 1
ATOM 1768 N N . VAL B 1 14 ? -13.789 13.656 7.18 1 96 14 VAL B N 1
ATOM 1769 C CA . VAL B 1 14 ? -13.789 14.523 6.004 1 96 14 VAL B CA 1
ATOM 1770 C C . VAL B 1 14 ? -13.688 13.672 4.738 1 96 14 VAL B C 1
ATOM 1772 O O . VAL B 1 14 ? -14.398 13.906 3.762 1 96 14 VAL B O 1
ATOM 1775 N N . VAL B 1 15 ? -12.859 12.695 4.77 1 95.56 15 VAL B N 1
ATOM 1776 C CA . VAL B 1 15 ? -12.703 11.805 3.623 1 95.56 15 VAL B CA 1
ATOM 1777 C C . VAL B 1 15 ? -14.016 11.062 3.363 1 95.56 15 VAL B C 1
ATOM 1779 O O . VAL B 1 15 ? -14.461 10.961 2.219 1 95.56 15 VAL B O 1
ATOM 1782 N N . ASP B 1 16 ? -14.602 10.633 4.457 1 93.88 16 ASP B N 1
ATOM 1783 C CA . ASP B 1 16 ? -15.875 9.945 4.32 1 93.88 16 ASP B CA 1
ATOM 1784 C C . ASP B 1 16 ? -16.922 10.852 3.684 1 93.88 16 ASP B C 1
ATOM 1786 O O . ASP B 1 16 ? -17.734 10.398 2.877 1 93.88 16 ASP B O 1
ATOM 1790 N N . LEU B 1 17 ? -16.891 12.055 4.051 1 94.25 17 LEU B N 1
ATOM 1791 C CA . LEU B 1 17 ? -17.812 13.031 3.48 1 94.25 17 LEU B CA 1
ATOM 1792 C C . LEU B 1 17 ? -17.562 13.219 1.99 1 94.25 17 LEU B C 1
ATOM 1794 O O . LEU B 1 17 ? -18.5 13.211 1.188 1 94.25 17 LEU B O 1
ATOM 1798 N N . ILE B 1 18 ? -16.328 13.352 1.607 1 94.94 18 ILE B N 1
ATOM 1799 C CA . ILE B 1 18 ? -15.945 13.539 0.213 1 94.94 18 ILE B CA 1
ATOM 1800 C C . ILE B 1 18 ? -16.422 12.344 -0.615 1 94.94 18 ILE B C 1
ATOM 1802 O O . ILE B 1 18 ? -17.031 12.516 -1.664 1 94.94 18 ILE B O 1
ATOM 1806 N N . VAL B 1 19 ? -16.141 11.227 -0.107 1 92.62 19 VAL B N 1
ATOM 1807 C CA . VAL B 1 19 ? -16.469 9.984 -0.81 1 92.62 19 VAL B CA 1
ATOM 1808 C C . VAL B 1 19 ? -17.984 9.781 -0.841 1 92.62 19 VAL B C 1
ATOM 1810 O O . VAL B 1 19 ? -18.547 9.477 -1.891 1 92.62 19 VAL B O 1
ATOM 1813 N N . GLY B 1 20 ? -18.609 10 0.254 1 90.62 20 GLY B N 1
ATOM 1814 C CA . GLY B 1 20 ? -20.047 9.805 0.365 1 90.62 20 GLY B CA 1
ATOM 1815 C C . GLY B 1 20 ? -20.844 10.742 -0.527 1 90.62 20 GLY B C 1
ATOM 1816 O O . GLY B 1 20 ? -21.906 10.367 -1.039 1 90.62 20 GLY B O 1
ATOM 1817 N N . GLN B 1 21 ? -20.312 11.922 -0.757 1 92.31 21 GLN B N 1
ATOM 1818 C CA . GLN B 1 21 ? -21 12.914 -1.569 1 92.31 21 GLN B CA 1
ATOM 1819 C C . GLN B 1 21 ? -20.578 12.828 -3.031 1 92.31 21 GLN B C 1
ATOM 1821 O O . GLN B 1 21 ? -21.062 13.578 -3.873 1 92.31 21 GLN B O 1
ATOM 1826 N N . GLY B 1 22 ? -19.656 11.953 -3.27 1 91.25 22 GLY B N 1
ATOM 1827 C CA . GLY B 1 22 ? -19.203 11.766 -4.637 1 91.25 22 GLY B CA 1
ATOM 1828 C C . GLY B 1 22 ? -18.469 12.977 -5.191 1 91.25 22 GLY B C 1
ATOM 1829 O O . GLY B 1 22 ? -18.594 13.297 -6.375 1 91.25 22 GLY B O 1
ATOM 1830 N N . LEU B 1 23 ? -17.781 13.711 -4.32 1 94.5 23 LEU B N 1
ATOM 1831 C CA . LEU B 1 23 ? -17.062 14.891 -4.781 1 94.5 23 LEU B CA 1
ATOM 1832 C C . LEU B 1 23 ? -15.828 14.484 -5.586 1 94.5 23 LEU B C 1
ATOM 1834 O O . LEU B 1 23 ? -15.016 13.68 -5.125 1 94.5 23 LEU B O 1
ATOM 1838 N N . ARG B 1 24 ? -15.688 15.039 -6.754 1 92.94 24 ARG B N 1
ATOM 1839 C CA . ARG B 1 24 ? -14.578 14.719 -7.645 1 92.94 24 ARG B CA 1
ATOM 1840 C C . ARG B 1 24 ? -13.422 15.688 -7.445 1 92.94 24 ARG B C 1
ATOM 1842 O O . ARG B 1 24 ? -13.602 16.781 -6.891 1 92.94 24 ARG B O 1
ATOM 1849 N N . PRO B 1 25 ? -12.234 15.25 -7.875 1 94 25 PRO B N 1
ATOM 1850 C CA . PRO B 1 25 ? -11.117 16.203 -7.812 1 94 25 PRO B CA 1
ATOM 1851 C C . PRO B 1 25 ? -11.453 17.547 -8.445 1 94 25 PRO B C 1
ATOM 1853 O O . PRO B 1 25 ? -12.055 17.594 -9.523 1 94 25 PRO B O 1
ATOM 1856 N N . GLY B 1 26 ? -11.094 18.531 -7.699 1 95.69 26 GLY B N 1
ATOM 1857 C CA . GLY B 1 26 ? -11.367 19.875 -8.18 1 95.69 26 GLY B CA 1
ATOM 1858 C C . GLY B 1 26 ? -12.641 20.469 -7.605 1 95.69 26 GLY B C 1
ATOM 1859 O O . GLY B 1 26 ? -12.844 21.672 -7.66 1 95.69 26 GLY B O 1
ATOM 1860 N N . ALA B 1 27 ? -13.555 19.688 -7.09 1 96.94 27 ALA B N 1
ATOM 1861 C CA . ALA B 1 27 ? -14.797 20.172 -6.496 1 96.94 27 ALA B CA 1
ATOM 1862 C C . ALA B 1 27 ? -14.539 20.891 -5.18 1 96.94 27 ALA B C 1
ATOM 1864 O O . ALA B 1 27 ? -13.656 20.5 -4.41 1 96.94 27 ALA B O 1
ATOM 1865 N N . PRO B 1 28 ? -15.305 21.906 -4.855 1 96.94 28 PRO B N 1
ATOM 1866 C CA . PRO B 1 28 ? -15.148 22.594 -3.57 1 96.94 28 PRO B CA 1
ATOM 1867 C C . PRO B 1 28 ? -15.719 21.797 -2.4 1 96.94 28 PRO B C 1
ATOM 1869 O O . PRO B 1 28 ? -16.75 21.141 -2.543 1 96.94 28 PRO B O 1
ATOM 1872 N N . LEU B 1 29 ? -15.031 21.828 -1.332 1 97.06 29 LEU B N 1
ATOM 1873 C CA . LEU B 1 29 ? -15.578 21.312 -0.079 1 97.06 29 LEU B CA 1
ATOM 1874 C C . LEU B 1 29 ? -16.5 22.344 0.57 1 97.06 29 LEU B C 1
ATOM 1876 O O . LEU B 1 29 ? -16.406 23.531 0.296 1 97.06 29 LEU B O 1
ATOM 1880 N N . PRO B 1 30 ? -17.375 21.797 1.418 1 94.5 30 PRO B N 1
ATOM 1881 C CA . PRO B 1 30 ? -18.125 22.766 2.244 1 94.5 30 PRO B CA 1
ATOM 1882 C C . PRO B 1 30 ? -17.203 23.703 3.02 1 94.5 30 PRO B C 1
ATOM 1884 O O . PRO B 1 30 ? -16.016 23.406 3.215 1 94.5 30 PRO B O 1
ATOM 1887 N N . THR B 1 31 ? -17.75 24.812 3.418 1 93.81 31 THR B N 1
ATOM 1888 C CA . THR B 1 31 ? -16.984 25.797 4.184 1 93.81 31 THR B CA 1
ATOM 1889 C C . THR B 1 31 ? -16.562 25.219 5.535 1 93.81 31 THR B C 1
ATOM 1891 O O . THR B 1 31 ? -17.125 24.219 5.984 1 93.81 31 THR B O 1
ATOM 1894 N N . GLU B 1 32 ? -15.562 25.859 6.125 1 94.12 32 GLU B N 1
ATOM 1895 C CA . GLU B 1 32 ? -15.117 25.453 7.457 1 94.12 32 GLU B CA 1
ATOM 1896 C C . GLU B 1 32 ? -16.281 25.406 8.438 1 94.12 32 GLU B C 1
ATOM 1898 O O . GLU B 1 32 ? -16.422 24.469 9.219 1 94.12 32 GLU B O 1
ATOM 1903 N N . ALA B 1 33 ? -17.156 26.422 8.359 1 94.88 33 ALA B N 1
ATOM 1904 C CA . ALA B 1 33 ? -18.328 26.5 9.25 1 94.88 33 ALA B CA 1
ATOM 1905 C C . ALA B 1 33 ? -19.266 25.312 9.016 1 94.88 33 ALA B C 1
ATOM 1907 O O . ALA B 1 33 ? -19.75 24.703 9.969 1 94.88 33 ALA B O 1
ATOM 1908 N N . GLN B 1 34 ? -19.531 24.969 7.82 1 96 34 GLN B N 1
ATOM 1909 C CA . GLN B 1 34 ? -20.406 23.844 7.469 1 96 34 GLN B CA 1
ATOM 1910 C C . GLN B 1 34 ? -19.797 22.516 7.91 1 96 34 GLN B C 1
ATOM 1912 O O . GLN B 1 34 ? -20.5 21.656 8.438 1 96 34 GLN B O 1
ATOM 1917 N N . LEU B 1 35 ? -18.516 22.359 7.727 1 95.81 35 LEU B N 1
ATOM 1918 C CA . LEU B 1 35 ? -17.844 21.125 8.117 1 95.81 35 LEU B CA 1
ATOM 1919 C C . LEU B 1 35 ? -17.875 20.953 9.633 1 95.81 35 LEU B C 1
ATOM 1921 O O . LEU B 1 35 ? -18.078 19.844 10.125 1 95.81 35 LEU B O 1
ATOM 1925 N N . MET B 1 36 ? -17.609 22.062 10.328 1 96.38 36 MET B N 1
ATOM 1926 C CA . MET B 1 36 ? -17.672 22.016 11.781 1 96.38 36 MET B CA 1
ATOM 1927 C C . MET B 1 36 ? -19.047 21.547 12.25 1 96.38 36 MET B C 1
ATOM 1929 O O . MET B 1 36 ? -19.141 20.688 13.141 1 96.38 36 MET B O 1
ATOM 1933 N N . ALA B 1 37 ? -20.062 22.047 11.633 1 96.12 37 ALA B N 1
ATOM 1934 C CA . ALA B 1 37 ? -21.438 21.672 11.977 1 96.12 37 ALA B CA 1
ATOM 1935 C C . ALA B 1 37 ? -21.719 20.219 11.609 1 96.12 37 ALA B C 1
ATOM 1937 O O . ALA B 1 37 ? -22.25 19.453 12.43 1 96.12 37 ALA B O 1
ATOM 1938 N N . ASP B 1 38 ? -21.344 19.797 10.445 1 94 38 ASP B N 1
ATOM 1939 C CA . ASP B 1 38 ? -21.641 18.453 9.922 1 94 38 ASP B CA 1
ATOM 1940 C C . ASP B 1 38 ? -20.891 17.391 10.711 1 94 38 ASP B C 1
ATOM 1942 O O . ASP B 1 38 ? -21.391 16.281 10.906 1 94 38 ASP B O 1
ATOM 1946 N N . LEU B 1 39 ? -19.688 17.766 11.164 1 94.31 39 LEU B N 1
ATOM 1947 C CA . LEU B 1 39 ? -18.828 16.75 11.766 1 94.31 39 LEU B CA 1
ATOM 1948 C C . LEU B 1 39 ? -18.812 16.875 13.281 1 94.31 39 LEU B C 1
ATOM 1950 O O . LEU B 1 39 ? -18.25 16.016 13.969 1 94.31 39 LEU B O 1
ATOM 1954 N N . GLY B 1 40 ? -19.391 17.891 13.758 1 94.31 40 GLY B N 1
ATOM 1955 C CA . GLY B 1 40 ? -19.422 18.094 15.203 1 94.31 40 GLY B CA 1
ATOM 1956 C C . GLY B 1 40 ? -18.031 18.281 15.805 1 94.31 40 GLY B C 1
ATOM 1957 O O . GLY B 1 40 ? -17.688 17.625 16.781 1 94.31 40 GLY B O 1
ATOM 1958 N N . THR B 1 41 ? -17.281 19.078 15.18 1 94.44 41 THR B N 1
ATOM 1959 C CA . THR B 1 41 ? -15.914 19.312 15.641 1 94.44 41 THR B CA 1
ATOM 1960 C C . THR B 1 41 ? -15.625 20.812 15.727 1 94.44 41 THR B C 1
ATOM 1962 O O . THR B 1 41 ? -16.406 21.625 15.234 1 94.44 41 THR B O 1
ATOM 1965 N N . SER B 1 42 ? -14.641 21.141 16.453 1 94 42 SER B N 1
ATOM 1966 C CA . SER B 1 42 ? -14.227 22.531 16.594 1 94 42 SER B CA 1
ATOM 1967 C C . SER B 1 42 ? -13.18 22.906 15.539 1 94 42 SER B C 1
ATOM 1969 O O . SER B 1 42 ? -12.758 22.062 14.758 1 94 42 SER B O 1
ATOM 1971 N N . ARG B 1 43 ? -12.836 24.203 15.492 1 93.19 43 ARG B N 1
ATOM 1972 C CA . ARG B 1 43 ? -11.945 24.766 14.484 1 93.19 43 ARG B CA 1
ATOM 1973 C C . ARG B 1 43 ? -10.555 24.141 14.586 1 93.19 43 ARG B C 1
ATOM 1975 O O . ARG B 1 43 ? -9.922 23.859 13.562 1 93.19 43 ARG B O 1
ATOM 1982 N N . GLY B 1 44 ? -10.031 23.938 15.719 1 89.94 44 GLY B N 1
ATOM 1983 C CA . GLY B 1 44 ? -8.703 23.391 15.938 1 89.94 44 GLY B CA 1
ATOM 1984 C C . GLY B 1 44 ? -8.484 22.047 15.273 1 89.94 44 GLY B C 1
ATOM 1985 O O . GLY B 1 44 ? -7.684 21.938 14.336 1 89.94 44 GLY B O 1
ATOM 1986 N N . PRO B 1 45 ? -9.242 21.078 15.703 1 90.31 45 PRO B N 1
ATOM 1987 C CA . PRO B 1 45 ? -9.117 19.75 15.102 1 90.31 45 PRO B CA 1
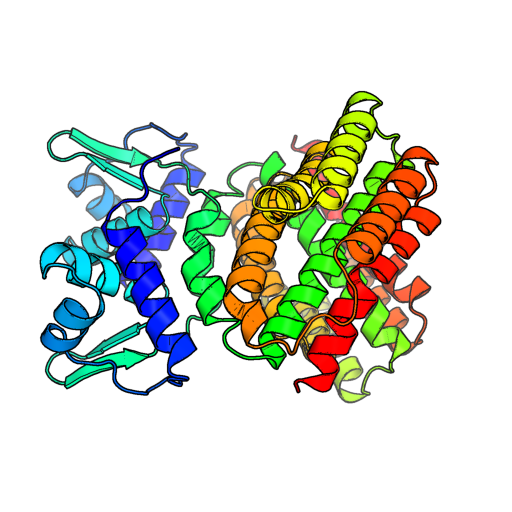ATOM 1988 C C . PRO B 1 45 ? -9.414 19.734 13.602 1 90.31 45 PRO B C 1
ATOM 1990 O O . PRO B 1 45 ? -8.773 19 12.844 1 90.31 45 PRO B O 1
ATOM 1993 N N . LEU B 1 46 ? -10.375 20.547 13.133 1 94.12 46 LEU B N 1
ATOM 1994 C CA . LEU B 1 46 ? -10.703 20.578 11.711 1 94.12 46 LEU B CA 1
ATOM 1995 C C . LEU B 1 46 ? -9.539 21.125 10.898 1 94.12 46 LEU B C 1
ATOM 1997 O O . LEU B 1 46 ? -9.18 20.578 9.859 1 94.12 46 LEU B O 1
ATOM 2001 N N . ARG B 1 47 ? -8.961 22.141 11.375 1 87.75 47 ARG B N 1
ATOM 2002 C CA . ARG B 1 47 ? -7.828 22.734 10.672 1 87.75 47 ARG B CA 1
ATOM 2003 C C . ARG B 1 47 ? -6.648 21.766 10.625 1 87.75 47 ARG B C 1
ATOM 2005 O O . ARG B 1 47 ? -5.957 21.672 9.609 1 87.75 47 ARG B O 1
ATOM 2012 N N . GLU B 1 48 ? -6.453 21.078 11.68 1 85.56 48 GLU B N 1
ATOM 2013 C CA . GLU B 1 48 ? -5.398 20.062 11.703 1 85.56 48 GLU B CA 1
ATOM 2014 C C . GLU B 1 48 ? -5.695 18.938 10.719 1 85.56 48 GLU B C 1
ATOM 2016 O O . GLU B 1 48 ? -4.797 18.453 10.031 1 85.56 48 GLU B O 1
ATOM 2021 N N . ALA B 1 49 ? -6.941 18.594 10.688 1 90.56 49 ALA B N 1
ATOM 2022 C CA . ALA B 1 49 ? -7.359 17.547 9.766 1 90.56 49 ALA B CA 1
ATOM 2023 C C . ALA B 1 49 ? -7.148 17.969 8.312 1 90.56 49 ALA B C 1
ATOM 2025 O O . ALA B 1 49 ? -6.625 17.203 7.5 1 90.56 49 ALA B O 1
ATOM 2026 N N . VAL B 1 50 ? -7.516 19.156 8.031 1 91 50 VAL B N 1
ATOM 2027 C CA . VAL B 1 50 ? -7.383 19.688 6.672 1 91 50 VAL B CA 1
ATOM 2028 C C . VAL B 1 50 ? -5.906 19.75 6.285 1 91 50 VAL B C 1
ATOM 2030 O O . VAL B 1 50 ? -5.543 19.406 5.152 1 91 50 VAL B O 1
ATOM 2033 N N . LYS B 1 51 ? -5.09 20.094 7.191 1 84.25 51 LYS B N 1
ATOM 2034 C CA . LYS B 1 51 ? -3.654 20.125 6.93 1 84.25 51 LYS B CA 1
ATOM 2035 C C . LYS B 1 51 ? -3.117 18.719 6.629 1 84.25 51 LYS B C 1
ATOM 2037 O O . LYS B 1 51 ? -2.309 18.547 5.719 1 84.25 51 LYS B O 1
ATOM 2042 N N . THR B 1 52 ? -3.564 17.797 7.414 1 83.56 52 THR B N 1
ATOM 2043 C CA . THR B 1 52 ? -3.168 16.406 7.207 1 83.56 52 THR B CA 1
ATOM 2044 C C . THR B 1 52 ? -3.59 15.93 5.82 1 83.56 52 THR B C 1
ATOM 2046 O O . THR B 1 52 ? -2.787 15.336 5.09 1 83.56 52 THR B O 1
ATOM 2049 N N . LEU B 1 53 ? -4.801 16.234 5.48 1 91.56 53 LEU B N 1
ATOM 2050 C CA . LEU B 1 53 ? -5.344 15.781 4.203 1 91.56 53 LEU B CA 1
ATOM 2051 C C . LEU B 1 53 ? -4.668 16.516 3.045 1 91.56 53 LEU B C 1
ATOM 2053 O O . LEU B 1 53 ? -4.496 15.938 1.965 1 91.56 53 LEU B O 1
ATOM 2057 N N . GLN B 1 54 ? -4.301 17.75 3.328 1 88.5 54 GLN B N 1
ATOM 2058 C CA . GLN B 1 54 ? -3.549 18.5 2.326 1 88.5 54 GLN B CA 1
ATOM 2059 C C . GLN B 1 54 ? -2.189 17.859 2.062 1 88.5 54 GLN B C 1
ATOM 2061 O O . GLN B 1 54 ? -1.763 17.75 0.91 1 88.5 54 GLN B O 1
ATOM 2066 N N . ALA B 1 55 ? -1.565 17.438 3.096 1 80.31 55 ALA B N 1
ATOM 2067 C CA . ALA B 1 55 ? -0.268 16.781 2.973 1 80.31 55 ALA B CA 1
ATOM 2068 C C . ALA B 1 55 ? -0.386 15.477 2.18 1 80.31 55 ALA B C 1
ATOM 2070 O O . ALA B 1 55 ? 0.55 15.078 1.484 1 80.31 55 ALA B O 1
ATOM 2071 N N . GLN B 1 56 ? -1.534 14.883 2.232 1 86.44 56 GLN B N 1
ATOM 2072 C CA . GLN B 1 56 ? -1.768 13.625 1.52 1 86.44 56 GLN B CA 1
ATOM 2073 C C . GLN B 1 56 ? -2.322 13.883 0.122 1 86.44 56 GLN B C 1
ATOM 2075 O O . GLN B 1 56 ? -2.6 12.945 -0.625 1 86.44 56 GLN B O 1
ATOM 2080 N N . GLY B 1 57 ? -2.525 15.148 -0.182 1 89.56 57 GLY B N 1
ATOM 2081 C CA . GLY B 1 57 ? -3.021 15.531 -1.495 1 89.56 57 GLY B CA 1
ATOM 2082 C C . GLY B 1 57 ? -4.508 15.273 -1.666 1 89.56 57 GLY B C 1
ATOM 2083 O O . GLY B 1 57 ? -5.027 15.32 -2.783 1 89.56 57 GLY B O 1
ATOM 2084 N N . ILE B 1 58 ? -5.172 14.984 -0.627 1 93.88 58 ILE B N 1
ATOM 2085 C CA . ILE B 1 58 ? -6.594 14.672 -0.683 1 93.88 58 ILE B CA 1
ATOM 2086 C C . ILE B 1 58 ? -7.402 15.953 -0.847 1 93.88 58 ILE B C 1
ATOM 2088 O O . ILE B 1 58 ? -8.438 15.961 -1.514 1 93.88 58 ILE B O 1
ATOM 2092 N N . VAL B 1 59 ? -6.859 17.047 -0.18 1 95.31 59 VAL B N 1
ATOM 2093 C CA . VAL B 1 59 ? -7.48 18.359 -0.381 1 95.31 59 VAL B CA 1
ATOM 2094 C C . VAL B 1 59 ? -6.422 19.375 -0.792 1 95.31 59 VAL B C 1
ATOM 2096 O O . VAL B 1 59 ? -5.227 19.141 -0.612 1 95.31 59 VAL B O 1
ATOM 2099 N N . GLU B 1 60 ? -6.852 20.344 -1.385 1 93.69 60 GLU B N 1
ATOM 2100 C CA . GLU B 1 60 ? -6.051 21.5 -1.769 1 93.69 60 GLU B CA 1
ATOM 2101 C C . GLU B 1 60 ? -6.648 22.781 -1.221 1 93.69 60 GLU B C 1
ATOM 2103 O O . GLU B 1 60 ? -7.801 23.109 -1.511 1 93.69 60 GLU B O 1
ATOM 2108 N N . VAL B 1 61 ? -5.84 23.469 -0.439 1 92.19 61 VAL B N 1
ATOM 2109 C CA . VAL B 1 61 ? -6.297 24.734 0.108 1 92.19 61 VAL B CA 1
ATOM 2110 C C . VAL B 1 61 ? -5.84 25.891 -0.794 1 92.19 61 VAL B C 1
ATOM 2112 O O . VAL B 1 61 ? -4.652 26.016 -1.095 1 92.19 61 VAL B O 1
ATOM 2115 N N . ARG B 1 62 ? -6.723 26.594 -1.253 1 91.88 62 ARG B N 1
ATOM 2116 C CA . ARG B 1 62 ? -6.457 27.797 -2.033 1 91.88 62 ARG B CA 1
ATOM 2117 C C . ARG B 1 62 ? -6.82 29.047 -1.244 1 91.88 62 ARG B C 1
ATOM 2119 O O . ARG B 1 62 ? -8 29.375 -1.096 1 91.88 62 ARG B O 1
ATOM 2126 N N . HIS B 1 63 ? -5.809 29.719 -0.839 1 87.88 63 HIS B N 1
ATOM 2127 C CA . HIS B 1 63 ? -6.008 30.875 0.011 1 87.88 63 HIS B CA 1
ATOM 2128 C C . HIS B 1 63 ? -6.957 31.875 -0.639 1 87.88 63 HIS B C 1
ATOM 2130 O O . HIS B 1 63 ? -6.789 32.219 -1.81 1 87.88 63 HIS B O 1
ATOM 2136 N N . GLY B 1 64 ? -7.914 32.281 0.048 1 89.25 64 GLY B N 1
ATOM 2137 C CA . GLY B 1 64 ? -8.883 33.25 -0.421 1 89.25 64 GLY B CA 1
ATOM 2138 C C . GLY B 1 64 ? -10.023 32.625 -1.204 1 89.25 64 GLY B C 1
ATOM 2139 O O . GLY B 1 64 ? -11.016 33.281 -1.505 1 89.25 64 GLY B O 1
ATOM 2140 N N . TYR B 1 65 ? -9.953 31.406 -1.619 1 91.69 65 TYR B N 1
ATOM 2141 C CA . TYR B 1 65 ? -10.969 30.781 -2.447 1 91.69 65 TYR B CA 1
ATOM 2142 C C . TYR B 1 65 ? -11.641 29.625 -1.707 1 91.69 65 TYR B C 1
ATOM 2144 O O . TYR B 1 65 ? -12.836 29.391 -1.858 1 91.69 65 TYR B O 1
ATOM 2152 N N . GLY B 1 66 ? -10.82 28.859 -0.88 1 94 66 GLY B N 1
ATOM 2153 C CA . GLY B 1 66 ? -11.398 27.75 -0.145 1 94 66 GLY B CA 1
ATOM 2154 C C . GLY B 1 66 ? -10.609 26.469 -0.286 1 94 66 GLY B C 1
ATOM 2155 O O . GLY B 1 66 ? -9.422 26.484 -0.613 1 94 66 GLY B O 1
ATOM 2156 N N . THR B 1 67 ? -11.234 25.359 0.131 1 95.88 67 THR B N 1
ATOM 2157 C CA . THR B 1 67 ? -10.625 24.047 0.087 1 95.88 67 THR B CA 1
ATOM 2158 C C . THR B 1 67 ? -11.289 23.172 -0.98 1 95.88 67 THR B C 1
ATOM 2160 O O . THR B 1 67 ? -12.516 23.172 -1.112 1 95.88 67 THR B O 1
ATOM 2163 N N . PHE B 1 68 ? -10.477 22.531 -1.77 1 97.56 68 PHE B N 1
ATOM 2164 C CA . PHE B 1 68 ? -10.953 21.719 -2.879 1 97.56 68 PHE B CA 1
ATOM 2165 C C . PHE B 1 68 ? -10.453 20.281 -2.75 1 97.56 68 PHE B C 1
ATOM 2167 O O . PHE B 1 68 ? -9.438 20.031 -2.098 1 97.56 68 PHE B O 1
ATOM 2174 N N . VAL B 1 69 ? -11.219 19.391 -3.381 1 97.12 69 VAL B N 1
ATOM 2175 C CA . VAL B 1 69 ? -10.789 18 -3.4 1 97.12 69 VAL B CA 1
ATOM 2176 C C . VAL B 1 69 ? -9.531 17.859 -4.258 1 97.12 69 VAL B C 1
ATOM 2178 O O . VAL B 1 69 ? -9.453 18.422 -5.352 1 97.12 69 VAL B O 1
ATOM 2181 N N . GLY B 1 70 ? -8.531 17.141 -3.752 1 95.06 70 GLY B N 1
ATOM 2182 C CA . GLY B 1 70 ? -7.281 16.922 -4.457 1 95.06 70 GLY B CA 1
ATOM 2183 C C . GLY B 1 70 ? -7.246 15.617 -5.227 1 95.06 70 GLY B C 1
ATOM 2184 O O . GLY B 1 70 ? -8.289 15.039 -5.527 1 95.06 70 GLY B O 1
ATOM 2185 N N . LEU B 1 71 ? -6.031 15.227 -5.621 1 90 71 LEU B N 1
ATOM 2186 C CA . LEU B 1 71 ? -5.867 14.039 -6.449 1 90 71 LEU B CA 1
ATOM 2187 C C . LEU B 1 71 ? -5.367 12.859 -5.621 1 90 71 LEU B C 1
ATOM 2189 O O . LEU B 1 71 ? -5.566 11.703 -5.996 1 90 71 LEU B O 1
ATOM 2193 N N . ALA B 1 72 ? -4.715 13.141 -4.512 1 89.31 72 ALA B N 1
ATOM 2194 C CA . ALA B 1 72 ? -4.133 12.133 -3.629 1 89.31 72 ALA B CA 1
ATOM 2195 C C . ALA B 1 72 ? -3.205 11.195 -4.398 1 89.31 72 ALA B C 1
ATOM 2197 O O . ALA B 1 72 ? -3.389 9.977 -4.383 1 89.31 72 ALA B O 1
ATOM 2198 N N . GLY B 1 73 ? -2.219 11.781 -5.008 1 88.62 73 GLY B N 1
ATOM 2199 C CA . GLY B 1 73 ? -1.282 10.984 -5.789 1 88.62 73 GLY B CA 1
ATOM 2200 C C . GLY B 1 73 ? -0.472 10.023 -4.941 1 88.62 73 GLY B C 1
ATOM 2201 O O . GLY B 1 73 ? -0.44 10.141 -3.717 1 88.62 73 GLY B O 1
ATOM 2202 N N . ALA B 1 74 ? 0.128 9.062 -5.566 1 89.06 74 ALA B N 1
ATOM 2203 C CA . ALA B 1 74 ? 0.861 7.988 -4.895 1 89.06 74 ALA B CA 1
ATOM 2204 C C . ALA B 1 74 ? 2.023 8.547 -4.078 1 89.06 74 ALA B C 1
ATOM 2206 O O . ALA B 1 74 ? 2.398 7.973 -3.053 1 89.06 74 ALA B O 1
ATOM 2207 N N . ASP B 1 75 ? 2.52 9.641 -4.438 1 87.94 75 ASP B N 1
ATOM 2208 C CA . ASP B 1 75 ? 3.668 10.242 -3.766 1 87.94 75 ASP B CA 1
ATOM 2209 C C . ASP B 1 75 ? 3.326 10.625 -2.328 1 87.94 75 ASP B C 1
ATOM 2211 O O . ASP B 1 75 ? 4.219 10.805 -1.498 1 87.94 75 ASP B O 1
ATOM 2215 N N . ALA B 1 76 ? 2.068 10.711 -2.064 1 86.81 76 ALA B N 1
ATOM 2216 C CA . ALA B 1 76 ? 1.604 11.133 -0.744 1 86.81 76 ALA B CA 1
ATOM 2217 C C . ALA B 1 76 ? 1.973 10.102 0.319 1 86.81 76 ALA B C 1
ATOM 2219 O O . ALA B 1 76 ? 2.119 10.438 1.496 1 86.81 76 ALA B O 1
ATOM 2220 N N . ILE B 1 77 ? 2.203 8.859 -0.079 1 90 77 ILE B N 1
ATOM 2221 C CA . ILE B 1 77 ? 2.465 7.836 0.927 1 90 77 ILE B CA 1
ATOM 2222 C C . ILE B 1 77 ? 3.945 7.465 0.912 1 90 77 ILE B C 1
ATOM 2224 O O . ILE B 1 77 ? 4.383 6.598 1.674 1 90 77 ILE B O 1
ATOM 2228 N N . LEU B 1 78 ? 4.734 8.117 0.096 1 91.81 78 LEU B N 1
ATOM 2229 C CA . LEU B 1 78 ? 6.145 7.793 -0.066 1 91.81 78 LEU B CA 1
ATOM 2230 C C . LEU B 1 78 ? 6.906 8.008 1.237 1 91.81 78 LEU B C 1
ATOM 2232 O O . LEU B 1 78 ? 7.684 7.148 1.66 1 91.81 78 LEU B O 1
ATOM 2236 N N . PRO B 1 79 ? 6.656 9.172 1.968 1 91.56 79 PRO B N 1
ATOM 2237 C CA . PRO B 1 79 ? 7.379 9.352 3.229 1 91.56 79 PRO B CA 1
ATOM 2238 C C . PRO B 1 79 ? 7.062 8.258 4.25 1 91.56 79 PRO B C 1
ATOM 2240 O O . PRO B 1 79 ? 7.961 7.777 4.945 1 91.56 79 PRO B O 1
ATOM 2243 N N . TRP B 1 80 ? 5.84 7.883 4.305 1 91.25 80 TRP B N 1
ATOM 2244 C CA . TRP B 1 80 ? 5.422 6.828 5.219 1 91.25 80 TRP B CA 1
ATOM 2245 C C . TRP B 1 80 ? 6.105 5.508 4.879 1 91.25 80 TRP B C 1
ATOM 2247 O O . TRP B 1 80 ? 6.664 4.848 5.758 1 91.25 80 TRP B O 1
ATOM 2257 N N . LEU B 1 81 ? 6.074 5.188 3.627 1 93.69 81 LEU B N 1
ATOM 2258 C CA . LEU B 1 81 ? 6.648 3.918 3.191 1 93.69 81 LEU B CA 1
ATOM 2259 C C . LEU B 1 81 ? 8.164 3.91 3.389 1 93.69 81 LEU B C 1
ATOM 2261 O O . LEU B 1 81 ? 8.734 2.904 3.818 1 93.69 81 LEU B O 1
ATOM 2265 N N . THR B 1 82 ? 8.781 5.043 3.057 1 93.69 82 THR B N 1
ATOM 2266 C CA . THR B 1 82 ? 10.227 5.164 3.27 1 93.69 82 THR B CA 1
ATOM 2267 C C . THR B 1 82 ? 10.57 4.977 4.746 1 93.69 82 THR B C 1
ATOM 2269 O O . THR B 1 82 ? 11.531 4.281 5.078 1 93.69 82 THR B O 1
ATOM 2272 N N . PHE B 1 83 ? 9.805 5.5 5.578 1 93.62 83 PHE B N 1
ATOM 2273 C CA . PHE B 1 83 ? 10.016 5.375 7.016 1 93.62 83 PHE B CA 1
ATOM 2274 C C . PHE B 1 83 ? 9.82 3.934 7.469 1 93.62 83 PHE B C 1
ATOM 2276 O O . PHE B 1 83 ? 10.609 3.416 8.266 1 93.62 83 PHE B O 1
ATOM 2283 N N . ARG B 1 84 ? 8.828 3.291 6.934 1 91.12 84 ARG B N 1
ATOM 2284 C CA . ARG B 1 84 ? 8.5 1.926 7.336 1 91.12 84 ARG B CA 1
ATOM 2285 C C . ARG B 1 84 ? 9.555 0.944 6.836 1 91.12 84 ARG B C 1
ATOM 2287 O O . ARG B 1 84 ? 9.805 -0.084 7.469 1 91.12 84 ARG B O 1
ATOM 2294 N N . ALA B 1 85 ? 10.125 1.226 5.727 1 91.62 85 ALA B N 1
ATOM 2295 C CA . ALA B 1 85 ? 11.125 0.352 5.121 1 91.62 85 ALA B CA 1
ATOM 2296 C C . ALA B 1 85 ? 12.539 0.812 5.469 1 91.62 85 ALA B C 1
ATOM 2298 O O . ALA B 1 85 ? 13.422 0.812 4.613 1 91.62 85 ALA B O 1
ATOM 2299 N N . ARG B 1 86 ? 12.773 1.176 6.68 1 88.75 86 ARG B N 1
ATOM 2300 C CA . ARG B 1 86 ? 13.984 1.898 7.062 1 88.75 86 ARG B CA 1
ATOM 2301 C C . ARG B 1 86 ? 15.133 0.935 7.352 1 88.75 86 ARG B C 1
ATOM 2303 O O . ARG B 1 86 ? 16.281 1.354 7.492 1 88.75 86 ARG B O 1
ATOM 2310 N N . ASP B 1 87 ? 14.82 -0.344 7.469 1 88.81 87 ASP B N 1
ATOM 2311 C CA . ASP B 1 87 ? 15.898 -1.305 7.688 1 88.81 87 ASP B CA 1
ATOM 2312 C C . ASP B 1 87 ? 15.812 -2.461 6.691 1 88.81 87 ASP B C 1
ATOM 2314 O O . ASP B 1 87 ? 14.828 -2.584 5.961 1 88.81 87 ASP B O 1
ATOM 2318 N N . VAL B 1 88 ? 16.812 -3.297 6.707 1 90.94 88 VAL B N 1
ATOM 2319 C CA . VAL B 1 88 ? 16.984 -4.344 5.703 1 90.94 88 VAL B CA 1
ATOM 2320 C C . VAL B 1 88 ? 15.812 -5.328 5.797 1 90.94 88 VAL B C 1
ATOM 2322 O O . VAL B 1 88 ? 15.305 -5.789 4.773 1 90.94 88 VAL B O 1
ATOM 2325 N N . SER B 1 89 ? 15.336 -5.609 6.957 1 92 89 SER B N 1
ATOM 2326 C CA . SER B 1 89 ? 14.25 -6.57 7.141 1 92 89 SER B CA 1
ATOM 2327 C C . SER B 1 89 ? 12.945 -6.043 6.566 1 92 89 SER B C 1
ATOM 2329 O O . SER B 1 89 ? 12.219 -6.77 5.883 1 92 89 SER B O 1
ATOM 2331 N N . THR B 1 90 ? 12.68 -4.789 6.805 1 92.56 90 THR B N 1
ATOM 2332 C CA . THR B 1 90 ? 11.43 -4.211 6.305 1 92.56 90 THR B CA 1
ATOM 2333 C C . THR B 1 90 ? 11.523 -3.949 4.805 1 92.56 90 THR B C 1
ATOM 2335 O O . THR B 1 90 ? 10.516 -4.023 4.094 1 92.56 90 THR B O 1
ATOM 2338 N N . LEU B 1 91 ? 12.703 -3.689 4.383 1 94.12 91 LEU B N 1
ATOM 2339 C CA . LEU B 1 91 ? 12.906 -3.564 2.943 1 94.12 91 LEU B CA 1
ATOM 2340 C C . LEU B 1 91 ? 12.664 -4.898 2.242 1 94.12 91 LEU B C 1
ATOM 2342 O O . LEU B 1 91 ? 12.109 -4.934 1.143 1 94.12 91 LEU B O 1
ATOM 2346 N N . ALA B 1 92 ? 13.062 -5.984 2.881 1 95.19 92 ALA B N 1
ATOM 2347 C CA . ALA B 1 92 ? 12.797 -7.316 2.35 1 95.19 92 ALA B CA 1
ATOM 2348 C C . ALA B 1 92 ? 11.289 -7.586 2.285 1 95.19 92 ALA B C 1
ATOM 2350 O O . ALA B 1 92 ? 10.797 -8.164 1.314 1 95.19 92 ALA B O 1
ATOM 2351 N N . ASP B 1 93 ? 10.57 -7.105 3.271 1 95.56 93 ASP B N 1
ATOM 2352 C CA . ASP B 1 93 ? 9.117 -7.227 3.273 1 95.56 93 ASP B CA 1
ATOM 2353 C C . ASP B 1 93 ? 8.5 -6.5 2.08 1 95.56 93 ASP B C 1
ATOM 2355 O O . ASP B 1 93 ? 7.594 -7.023 1.428 1 95.56 93 ASP B O 1
ATOM 2359 N N . LEU B 1 94 ? 8.977 -5.348 1.865 1 96.5 94 LEU B N 1
ATOM 2360 C CA . LEU B 1 94 ? 8.508 -4.539 0.747 1 96.5 94 LEU B CA 1
ATOM 2361 C C . LEU B 1 94 ? 8.734 -5.254 -0.579 1 96.5 94 LEU B C 1
ATOM 2363 O O . LEU B 1 94 ? 7.844 -5.301 -1.429 1 96.5 94 LEU B O 1
ATOM 2367 N N . LEU B 1 95 ? 9.867 -5.867 -0.739 1 95.94 95 LEU B N 1
ATOM 2368 C CA . LEU B 1 95 ? 10.188 -6.562 -1.98 1 95.94 95 LEU B CA 1
ATOM 2369 C C . LEU B 1 95 ? 9.297 -7.789 -2.162 1 95.94 95 LEU B C 1
ATOM 2371 O O . LEU B 1 95 ? 8.867 -8.086 -3.277 1 95.94 95 LEU B O 1
ATOM 2375 N N . ASP B 1 96 ? 9.047 -8.453 -1.076 1 96.38 96 ASP B N 1
ATOM 2376 C CA . ASP B 1 96 ? 8.141 -9.594 -1.134 1 96.38 96 ASP B CA 1
ATOM 2377 C C . ASP B 1 96 ? 6.762 -9.172 -1.636 1 96.38 96 ASP B C 1
ATOM 2379 O O . ASP B 1 96 ? 6.199 -9.812 -2.527 1 96.38 96 ASP B O 1
ATOM 2383 N N . VAL B 1 97 ? 6.258 -8.117 -1.099 1 97.38 97 VAL B N 1
ATOM 2384 C CA . VAL B 1 97 ? 4.934 -7.633 -1.469 1 97.38 97 VAL B CA 1
ATOM 2385 C C . VAL B 1 97 ? 4.93 -7.207 -2.936 1 97.38 97 VAL B C 1
ATOM 2387 O O . VAL B 1 97 ? 4.023 -7.566 -3.689 1 97.38 97 VAL B O 1
ATOM 2390 N N . ARG B 1 98 ? 5.906 -6.445 -3.318 1 97.44 98 ARG B N 1
ATOM 2391 C CA . ARG B 1 98 ? 6.02 -6.02 -4.707 1 97.44 98 ARG B CA 1
ATOM 2392 C C . ARG B 1 98 ? 6.035 -7.219 -5.648 1 97.44 98 ARG B C 1
ATOM 2394 O O . ARG B 1 98 ? 5.312 -7.242 -6.648 1 97.44 98 ARG B O 1
ATOM 2401 N N . GLU B 1 99 ? 6.844 -8.188 -5.293 1 97.12 99 GLU B N 1
ATOM 2402 C CA . GLU B 1 99 ? 6.945 -9.391 -6.113 1 97.12 99 GLU B CA 1
ATOM 2403 C C . GLU B 1 99 ? 5.586 -10.078 -6.262 1 97.12 99 GLU B C 1
ATOM 2405 O O . GLU B 1 99 ? 5.195 -10.461 -7.367 1 97.12 99 GLU B O 1
ATOM 2410 N N . MET B 1 100 ? 4.91 -10.203 -5.203 1 97.12 100 MET B N 1
ATOM 2411 C CA . MET B 1 100 ? 3.613 -10.875 -5.223 1 97.12 100 MET B CA 1
ATOM 2412 C C . MET B 1 100 ? 2.639 -10.141 -6.145 1 97.12 100 MET B C 1
ATOM 2414 O O . MET B 1 100 ? 1.95 -10.773 -6.949 1 97.12 100 MET B O 1
ATOM 2418 N N . ILE B 1 101 ? 2.611 -8.867 -6.047 1 98 101 ILE B N 1
ATOM 2419 C CA . ILE B 1 101 ? 1.722 -8.055 -6.871 1 98 101 ILE B CA 1
ATOM 2420 C C . ILE B 1 101 ? 2.109 -8.195 -8.344 1 98 101 ILE B C 1
ATOM 2422 O O . ILE B 1 101 ? 1.256 -8.453 -9.195 1 98 101 ILE B O 1
ATOM 2426 N N . GLU B 1 102 ? 3.377 -8.094 -8.609 1 97.69 102 GLU B N 1
ATOM 2427 C CA . GLU B 1 102 ? 3.838 -8.109 -10 1 97.69 102 GLU B CA 1
ATOM 2428 C C . GLU B 1 102 ? 3.67 -9.5 -10.617 1 97.69 102 GLU B C 1
ATOM 2430 O O . GLU B 1 102 ? 3.396 -9.625 -11.812 1 97.69 102 GLU B O 1
ATOM 2435 N N . ILE B 1 103 ? 3.85 -10.547 -9.797 1 97.19 103 ILE B N 1
ATOM 2436 C CA . ILE B 1 103 ? 3.584 -11.898 -10.281 1 97.19 103 ILE B CA 1
ATOM 2437 C C . ILE B 1 103 ? 2.115 -12.023 -10.68 1 97.19 103 ILE B C 1
ATOM 2439 O O . ILE B 1 103 ? 1.799 -12.508 -11.766 1 97.19 103 ILE B O 1
ATOM 2443 N N . GLY B 1 104 ? 1.249 -1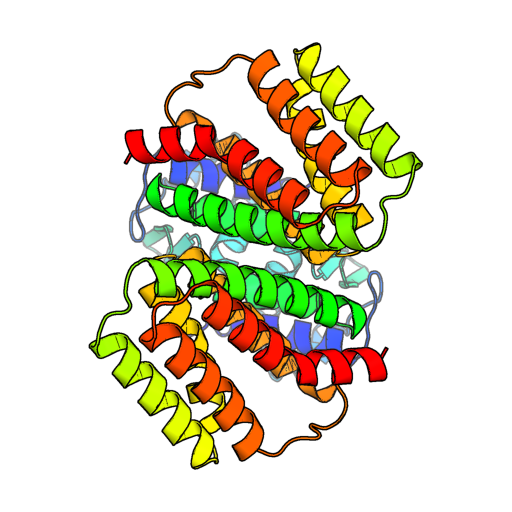1.602 -9.773 1 96.81 104 GLY B N 1
ATOM 2444 C CA . GLY B 1 104 ? -0.172 -11.672 -10.07 1 96.81 104 GLY B CA 1
ATOM 2445 C C . GLY B 1 104 ? -0.557 -10.938 -11.336 1 96.81 104 GLY B C 1
ATOM 2446 O O . GLY B 1 104 ? -1.305 -11.461 -12.164 1 96.81 104 GLY B O 1
ATOM 2447 N N . LEU B 1 105 ? -0.085 -9.766 -11.523 1 96.88 105 LEU B N 1
ATOM 2448 C CA . LEU B 1 105 ? -0.407 -8.938 -12.68 1 96.88 105 LEU B CA 1
ATOM 2449 C C . LEU B 1 105 ? 0.17 -9.539 -13.953 1 96.88 105 LEU B C 1
ATOM 2451 O O . LEU B 1 105 ? -0.477 -9.516 -15.008 1 96.88 105 LEU B O 1
ATOM 2455 N N . ALA B 1 106 ? 1.403 -10.047 -13.844 1 97.19 106 ALA B N 1
ATOM 2456 C CA . ALA B 1 106 ? 2.037 -10.656 -15.008 1 97.19 106 ALA B CA 1
ATOM 2457 C C . ALA B 1 106 ? 1.257 -11.883 -15.477 1 97.19 106 ALA B C 1
ATOM 2459 O O . ALA B 1 106 ? 1.07 -12.086 -16.672 1 97.19 106 ALA B O 1
ATOM 2460 N N . ARG B 1 107 ? 0.815 -12.656 -14.516 1 96.56 107 ARG B N 1
ATOM 2461 C CA . ARG B 1 107 ? 0.01 -13.828 -14.859 1 96.56 107 ARG B CA 1
ATOM 2462 C C . ARG B 1 107 ? -1.271 -13.414 -15.578 1 96.56 107 ARG B C 1
ATOM 2464 O O . ARG B 1 107 ? -1.627 -13.992 -16.609 1 96.56 107 ARG B O 1
ATOM 2471 N N . ARG B 1 108 ? -1.895 -12.453 -15.023 1 94.81 108 ARG B N 1
ATOM 2472 C CA . ARG B 1 108 ? -3.135 -11.953 -15.609 1 94.81 108 ARG B CA 1
ATOM 2473 C C . ARG B 1 108 ? -2.904 -11.438 -17.031 1 94.81 108 ARG B C 1
ATOM 2475 O O . ARG B 1 108 ? -3.67 -11.75 -17.938 1 94.81 108 ARG B O 1
ATOM 2482 N N . LEU B 1 109 ? -1.923 -10.672 -17.172 1 96 109 LEU B N 1
ATOM 2483 C CA . LEU B 1 109 ? -1.617 -10.055 -18.453 1 96 109 LEU B CA 1
ATOM 2484 C C . LEU B 1 109 ? -1.268 -11.109 -19.5 1 96 109 LEU B C 1
ATOM 2486 O O . LEU B 1 109 ? -1.769 -11.07 -20.625 1 96 109 LEU B O 1
ATOM 2490 N N . ALA B 1 110 ? -0.416 -12 -19.109 1 96.81 110 ALA B N 1
ATOM 2491 C CA . ALA B 1 110 ? -0.023 -13.062 -20.031 1 96.81 110 ALA B CA 1
ATOM 2492 C C . ALA B 1 110 ? -1.234 -13.883 -20.484 1 96.81 110 ALA B C 1
ATOM 2494 O O . ALA B 1 110 ? -1.387 -14.18 -21.672 1 96.81 110 ALA B O 1
ATOM 2495 N N . GLY B 1 111 ? -2.07 -14.188 -19.578 1 94.75 111 GLY B N 1
ATOM 2496 C CA . GLY B 1 111 ? -3.234 -15.008 -19.875 1 94.75 111 GLY B CA 1
ATOM 2497 C C . GLY B 1 111 ? -4.266 -14.289 -20.719 1 94.75 111 GLY B C 1
ATOM 2498 O O . GLY B 1 111 ? -5.016 -14.93 -21.469 1 94.75 111 GLY B O 1
ATOM 2499 N N . GLY B 1 112 ? -4.395 -13.008 -20.562 1 93.56 112 GLY B N 1
ATOM 2500 C CA . GLY B 1 112 ? -5.414 -12.227 -21.25 1 93.56 112 GLY B CA 1
ATOM 2501 C C . GLY B 1 112 ? -4.965 -11.719 -22.609 1 93.56 112 GLY B C 1
ATOM 2502 O O . GLY B 1 112 ? -5.773 -11.203 -23.375 1 93.56 112 GLY B O 1
ATOM 2503 N N . GLY B 1 113 ? -3.697 -11.898 -22.922 1 92.06 113 GLY B N 1
ATOM 2504 C CA . GLY B 1 113 ? -3.154 -11.344 -24.156 1 92.06 113 GLY B CA 1
ATOM 2505 C C . GLY B 1 113 ? -2.582 -9.953 -23.984 1 92.06 113 GLY B C 1
ATOM 2506 O O . GLY B 1 113 ? -3.301 -9.023 -23.609 1 92.06 113 GLY B O 1
ATOM 2507 N N . VAL B 1 114 ? -1.374 -9.789 -24.266 1 95.31 114 VAL B N 1
ATOM 2508 C CA . VAL B 1 114 ? -0.668 -8.523 -24.125 1 95.31 114 VAL B CA 1
ATOM 2509 C C . VAL B 1 114 ? -0.728 -7.734 -25.422 1 95.31 114 VAL B C 1
ATOM 2511 O O . VAL B 1 114 ? -0.338 -8.242 -26.484 1 95.31 114 VAL B O 1
ATOM 2514 N N . PRO B 1 115 ? -1.232 -6.523 -25.344 1 95.38 115 PRO B N 1
ATOM 2515 C CA . PRO B 1 115 ? -1.234 -5.707 -26.562 1 95.38 115 PRO B CA 1
ATOM 2516 C C . PRO B 1 115 ? 0.158 -5.543 -27.172 1 95.38 115 PRO B C 1
ATOM 2518 O O . PRO B 1 115 ? 1.142 -5.41 -26.438 1 95.38 115 PRO B O 1
ATOM 2521 N N . ALA B 1 116 ? 0.193 -5.48 -28.453 1 96.06 116 ALA B N 1
ATOM 2522 C CA . ALA B 1 116 ? 1.461 -5.383 -29.172 1 96.06 116 ALA B CA 1
ATOM 2523 C C . ALA B 1 116 ? 2.203 -4.102 -28.797 1 96.06 116 ALA B C 1
ATOM 2525 O O . ALA B 1 116 ? 3.43 -4.105 -28.672 1 96.06 116 ALA B O 1
ATOM 2526 N N . ASP B 1 117 ? 1.464 -3.09 -28.594 1 97.19 117 ASP B N 1
ATOM 2527 C CA . ASP B 1 117 ? 2.078 -1.813 -28.234 1 97.19 117 ASP B CA 1
ATOM 2528 C C . ASP B 1 117 ? 2.742 -1.884 -26.875 1 97.19 117 ASP B C 1
ATOM 2530 O O . ASP B 1 117 ? 3.781 -1.262 -26.641 1 97.19 117 ASP B O 1
ATOM 2534 N N . THR B 1 118 ? 2.131 -2.611 -26.047 1 97.44 118 THR B N 1
ATOM 2535 C CA . THR B 1 118 ? 2.701 -2.793 -24.703 1 97.44 118 THR B CA 1
ATOM 2536 C C . THR B 1 118 ? 4.016 -3.566 -24.781 1 97.44 118 THR B C 1
ATOM 2538 O O . THR B 1 118 ? 5.004 -3.184 -24.156 1 97.44 118 THR B O 1
ATOM 2541 N N . VAL B 1 119 ? 4.023 -4.594 -25.562 1 98.06 119 VAL B N 1
ATOM 2542 C CA . VAL B 1 119 ? 5.234 -5.391 -25.734 1 98.06 119 VAL B CA 1
ATOM 2543 C C . VAL B 1 119 ? 6.352 -4.523 -26.297 1 98.06 119 VAL B C 1
ATOM 2545 O O . VAL B 1 119 ? 7.488 -4.57 -25.812 1 98.06 119 VAL B O 1
ATOM 2548 N N . THR B 1 120 ? 6.023 -3.73 -27.234 1 98.44 120 THR B N 1
ATOM 2549 C CA . THR B 1 120 ? 6.996 -2.836 -27.859 1 98.44 120 THR B CA 1
ATOM 2550 C C . THR B 1 120 ? 7.555 -1.852 -26.844 1 98.44 120 THR B C 1
ATOM 2552 O O . THR B 1 120 ? 8.766 -1.66 -26.75 1 98.44 120 THR B O 1
ATOM 2555 N N . ALA B 1 121 ? 6.688 -1.275 -26.062 1 98.44 121 ALA B N 1
ATOM 2556 C CA . ALA B 1 121 ? 7.109 -0.312 -25.047 1 98.44 121 ALA B CA 1
ATOM 2557 C C . ALA B 1 121 ? 8.008 -0.969 -24 1 98.44 121 ALA B C 1
ATOM 2559 O O . ALA B 1 121 ? 8.992 -0.373 -23.562 1 98.44 121 ALA B O 1
ATOM 2560 N N . LEU B 1 122 ? 7.684 -2.166 -23.641 1 98.44 122 LEU B N 1
ATOM 2561 C CA . LEU B 1 122 ? 8.492 -2.9 -22.672 1 98.44 122 LEU B CA 1
ATOM 2562 C C . LEU B 1 122 ? 9.875 -3.193 -23.234 1 98.44 122 LEU B C 1
ATOM 2564 O O . LEU B 1 122 ? 10.875 -3.035 -22.531 1 98.44 122 LEU B O 1
ATOM 2568 N N . ARG B 1 123 ? 9.914 -3.566 -24.469 1 98.38 123 ARG B N 1
ATOM 2569 C CA . ARG B 1 123 ? 11.195 -3.85 -25.109 1 98.38 123 ARG B CA 1
ATOM 2570 C C . ARG B 1 123 ? 12.047 -2.59 -25.203 1 98.38 123 ARG B C 1
ATOM 2572 O O . ARG B 1 123 ? 13.266 -2.65 -25.062 1 98.38 123 ARG B O 1
ATOM 2579 N N . GLU B 1 124 ? 11.414 -1.508 -25.453 1 98.31 124 GLU B N 1
ATOM 2580 C CA . GLU B 1 124 ? 12.125 -0.236 -25.5 1 98.31 124 GLU B CA 1
ATOM 2581 C C . GLU B 1 124 ? 12.742 0.093 -24.141 1 98.31 124 GLU B C 1
ATOM 2583 O O . GLU B 1 124 ? 13.867 0.599 -24.078 1 98.31 124 GLU B O 1
ATOM 2588 N N . CYS B 1 125 ? 12.031 -0.166 -23.062 1 98.06 125 CYS B N 1
ATOM 2589 C CA . CYS B 1 125 ? 12.586 0.028 -21.719 1 98.06 125 CYS B CA 1
ATOM 2590 C C . CYS B 1 125 ? 13.828 -0.829 -21.516 1 98.06 125 CYS B C 1
ATOM 2592 O O . CYS B 1 125 ? 14.836 -0.352 -20.984 1 98.06 125 CYS B O 1
ATOM 2594 N N . VAL B 1 126 ? 13.742 -2.086 -21.938 1 98 126 VAL B N 1
ATOM 2595 C CA . VAL B 1 126 ? 14.852 -3.023 -21.766 1 98 126 VAL B CA 1
ATOM 2596 C C . VAL B 1 126 ? 16.078 -2.531 -22.531 1 98 126 VAL B C 1
ATOM 2598 O O . VAL B 1 126 ? 17.188 -2.572 -22.016 1 98 126 VAL B O 1
ATOM 2601 N N . GLU B 1 127 ? 15.859 -2.027 -23.75 1 97.19 127 GLU B N 1
ATOM 2602 C CA . GLU B 1 127 ? 16.953 -1.513 -24.562 1 97.19 127 GLU B CA 1
ATOM 2603 C C . GLU B 1 127 ? 17.609 -0.295 -23.906 1 97.19 127 GLU B C 1
ATOM 2605 O O . GLU B 1 127 ? 18.828 -0.157 -23.906 1 97.19 127 GLU B O 1
ATOM 2610 N N . THR B 1 128 ? 16.781 0.561 -23.375 1 96.62 128 THR B N 1
ATOM 2611 C CA . THR B 1 128 ? 17.297 1.734 -22.672 1 96.62 128 THR B CA 1
ATOM 2612 C C . THR B 1 128 ? 18.125 1.32 -21.453 1 96.62 128 THR B C 1
ATOM 2614 O O . THR B 1 128 ? 19.188 1.894 -21.203 1 96.62 128 THR B O 1
ATOM 2617 N N . MET B 1 129 ? 17.688 0.332 -20.766 1 95 129 MET B N 1
ATOM 2618 C CA . MET B 1 129 ? 18.422 -0.178 -19.609 1 95 129 MET B CA 1
ATOM 2619 C C . MET B 1 129 ? 19.781 -0.748 -20.047 1 95 129 MET B C 1
ATOM 2621 O O . MET B 1 129 ? 20.781 -0.551 -19.359 1 95 129 MET B O 1
ATOM 2625 N N . ARG B 1 130 ? 19.766 -1.415 -21.094 1 94 130 ARG B N 1
ATOM 2626 C CA . ARG B 1 130 ? 20.984 -2.039 -21.609 1 94 130 ARG B CA 1
ATOM 2627 C C . ARG B 1 130 ? 22.016 -0.986 -21.984 1 94 130 ARG B C 1
ATOM 2629 O O . ARG B 1 130 ? 23.219 -1.197 -21.812 1 94 130 ARG B O 1
ATOM 2636 N N . SER B 1 131 ? 21.562 0.118 -22.484 1 92.5 131 SER B N 1
ATOM 2637 C CA . SER B 1 131 ? 22.453 1.2 -22.875 1 92.5 131 SER B CA 1
ATOM 2638 C C . SER B 1 131 ? 23.109 1.851 -21.656 1 92.5 131 SER B C 1
ATOM 2640 O O . SER B 1 131 ? 24.172 2.463 -21.781 1 92.5 131 SER B O 1
ATOM 2642 N N . GLY B 1 132 ? 22.5 1.81 -20.562 1 87.12 132 GLY B N 1
ATOM 2643 C CA . GLY B 1 132 ? 23.062 2.318 -19.328 1 87.12 132 GLY B CA 1
ATOM 2644 C C . GLY B 1 132 ? 22.891 3.816 -19.156 1 87.12 132 GLY B C 1
ATOM 2645 O O . GLY B 1 132 ? 21.969 4.406 -19.734 1 87.12 132 GLY B O 1
ATOM 2646 N N . GLY B 1 133 ? 23.641 4.324 -18.203 1 87.62 133 GLY B N 1
ATOM 2647 C CA . GLY B 1 133 ? 23.641 5.762 -17.953 1 87.62 133 GLY B CA 1
ATOM 2648 C C . GLY B 1 133 ? 22.484 6.234 -17.109 1 87.62 133 GLY B C 1
ATOM 2649 O O . GLY B 1 133 ? 21.906 5.453 -16.359 1 87.62 133 GLY B O 1
ATOM 2650 N N . ALA B 1 134 ? 22.156 7.496 -17.25 1 90 134 ALA B N 1
ATOM 2651 C CA . ALA B 1 134 ? 21.172 8.164 -16.391 1 90 134 ALA B CA 1
ATOM 2652 C C . ALA B 1 134 ? 19.75 7.695 -16.719 1 90 134 ALA B C 1
ATOM 2654 O O . ALA B 1 134 ? 18.844 7.82 -15.883 1 90 134 ALA B O 1
ATOM 2655 N N . GLY B 1 135 ? 19.578 7.066 -17.859 1 91.25 135 GLY B N 1
ATOM 2656 C CA . GLY B 1 135 ? 18.266 6.641 -18.281 1 91.25 135 GLY B CA 1
ATOM 2657 C C . GLY B 1 135 ? 17.891 5.258 -17.797 1 91.25 135 GLY B C 1
ATOM 2658 O O . GLY B 1 135 ? 16.734 4.836 -17.906 1 91.25 135 GLY B O 1
ATOM 2659 N N . SER B 1 136 ? 18.812 4.52 -17.266 1 92.44 136 SER B N 1
ATOM 2660 C CA . SER B 1 136 ? 18.594 3.123 -16.906 1 92.44 136 SER B CA 1
ATOM 2661 C C . SER B 1 136 ? 17.578 3.002 -15.773 1 92.44 136 SER B C 1
ATOM 2663 O O . SER B 1 136 ? 16.594 2.264 -15.883 1 92.44 136 SER B O 1
ATOM 2665 N N . ALA B 1 137 ? 17.703 3.783 -14.75 1 90.88 137 ALA B N 1
ATOM 2666 C CA . ALA B 1 137 ? 16.844 3.686 -13.586 1 90.88 137 ALA B CA 1
ATOM 2667 C C . ALA B 1 137 ? 15.414 4.121 -13.922 1 90.88 137 ALA B C 1
ATOM 2669 O O . ALA B 1 137 ? 14.453 3.414 -13.617 1 90.88 137 ALA B O 1
ATOM 2670 N N . PRO B 1 138 ? 15.266 5.242 -14.664 1 94 138 PRO B N 1
ATOM 2671 C CA . PRO B 1 138 ? 13.906 5.613 -15.086 1 94 138 PRO B CA 1
ATOM 2672 C C . PRO B 1 138 ? 13.266 4.57 -16 1 94 138 PRO B C 1
ATOM 2674 O O . PRO B 1 138 ? 12.062 4.336 -15.922 1 94 138 PRO B O 1
ATOM 2677 N N . ALA B 1 139 ? 14.039 3.955 -16.812 1 96.19 139 ALA B N 1
ATOM 2678 C CA . ALA B 1 139 ? 13.516 2.922 -17.703 1 96.19 139 ALA B CA 1
ATOM 2679 C C . ALA B 1 139 ? 13.062 1.697 -16.906 1 96.19 139 ALA B C 1
ATOM 2681 O O . ALA B 1 139 ? 12.039 1.085 -17.234 1 96.19 139 ALA B O 1
ATOM 2682 N N . ASP B 1 140 ? 13.805 1.354 -15.938 1 95.25 140 ASP B N 1
ATOM 2683 C CA . ASP B 1 140 ? 13.43 0.252 -15.062 1 95.25 140 ASP B CA 1
ATOM 2684 C C . ASP B 1 140 ? 12.102 0.534 -14.367 1 95.25 140 ASP B C 1
ATOM 2686 O O . ASP B 1 140 ? 11.211 -0.317 -14.352 1 95.25 140 ASP B O 1
ATOM 2690 N N . ARG B 1 141 ? 11.984 1.721 -13.875 1 94.62 141 ARG B N 1
ATOM 2691 C CA . ARG B 1 141 ? 10.734 2.119 -13.234 1 94.62 141 ARG B CA 1
ATOM 2692 C C . ARG B 1 141 ? 9.57 2.035 -14.219 1 94.62 141 ARG B C 1
ATOM 2694 O O . ARG B 1 141 ? 8.523 1.456 -13.906 1 94.62 141 ARG B O 1
ATOM 2701 N N . ARG B 1 142 ? 9.75 2.58 -15.328 1 96.56 142 ARG B N 1
ATOM 2702 C CA . ARG B 1 142 ? 8.711 2.615 -16.359 1 96.56 142 ARG B CA 1
ATOM 2703 C C . ARG B 1 142 ? 8.305 1.206 -16.781 1 96.56 142 ARG B C 1
ATOM 2705 O O . ARG B 1 142 ? 7.133 0.939 -17.031 1 96.56 142 ARG B O 1
ATOM 2712 N N . PHE B 1 143 ? 9.258 0.299 -16.875 1 97.81 143 PHE B N 1
ATOM 2713 C CA . PHE B 1 143 ? 9.023 -1.099 -17.219 1 97.81 143 PHE B CA 1
ATOM 2714 C C . PHE B 1 143 ? 7.969 -1.713 -16.312 1 97.81 143 PHE B C 1
ATOM 2716 O O . PHE B 1 143 ? 6.969 -2.252 -16.781 1 97.81 143 PHE B O 1
ATOM 2723 N N . HIS B 1 144 ? 8.078 -1.537 -15.062 1 96.56 144 HIS B N 1
ATOM 2724 C CA . HIS B 1 144 ? 7.16 -2.127 -14.094 1 96.56 144 HIS B CA 1
ATOM 2725 C C . HIS B 1 144 ? 5.816 -1.406 -14.094 1 96.56 144 HIS B C 1
ATOM 2727 O O . HIS B 1 144 ? 4.766 -2.039 -13.961 1 96.56 144 HIS B O 1
ATOM 2733 N N . GLU B 1 145 ? 5.879 -0.133 -14.289 1 94.94 145 GLU B N 1
ATOM 2734 C CA . GLU B 1 145 ? 4.645 0.642 -14.375 1 94.94 145 GLU B CA 1
ATOM 2735 C C . GLU B 1 145 ? 3.807 0.214 -15.578 1 94.94 145 GLU B C 1
ATOM 2737 O O . GLU B 1 145 ? 2.58 0.137 -15.492 1 94.94 145 GLU B O 1
ATOM 2742 N N . LEU B 1 146 ? 4.5 -0.065 -16.672 1 96.06 146 LEU B N 1
ATOM 2743 C CA . LEU B 1 146 ? 3.814 -0.462 -17.891 1 96.06 146 LEU B CA 1
ATOM 2744 C C . LEU B 1 146 ? 3.07 -1.779 -17.703 1 96.06 146 LEU B C 1
ATOM 2746 O O . LEU B 1 146 ? 1.962 -1.951 -18.203 1 96.06 146 LEU B O 1
ATOM 2750 N N . ILE B 1 147 ? 3.676 -2.688 -16.984 1 96.12 147 ILE B N 1
ATOM 2751 C CA . ILE B 1 147 ? 3.035 -3.971 -16.719 1 96.12 147 ILE B CA 1
ATOM 2752 C C . ILE B 1 147 ? 1.754 -3.746 -15.914 1 96.12 147 ILE B C 1
ATOM 2754 O O . ILE B 1 147 ? 0.702 -4.301 -16.25 1 96.12 147 ILE B O 1
ATOM 2758 N N . CYS B 1 148 ? 1.832 -2.91 -14.906 1 93.5 148 CYS B N 1
ATOM 2759 C CA . CYS B 1 148 ? 0.668 -2.598 -14.086 1 93.5 148 CYS B CA 1
ATOM 2760 C C . CYS B 1 148 ? -0.414 -1.912 -14.914 1 93.5 148 CYS B C 1
ATOM 2762 O O . CYS B 1 148 ? -1.594 -2.246 -14.797 1 93.5 148 CYS B O 1
ATOM 2764 N N . GLU B 1 149 ? 0.019 -0.989 -15.719 1 93.31 149 GLU B N 1
ATOM 2765 C CA . GLU B 1 149 ? -0.912 -0.252 -16.562 1 93.31 149 GLU B CA 1
ATOM 2766 C C . GLU B 1 149 ? -1.627 -1.184 -17.547 1 93.31 149 GLU B C 1
ATOM 2768 O O . GLU B 1 149 ? -2.846 -1.102 -17.703 1 93.31 149 GLU B O 1
ATOM 2773 N N . ALA B 1 150 ? -0.892 -2.061 -18.156 1 95.94 150 ALA B N 1
ATOM 2774 C CA . ALA B 1 150 ? -1.454 -2.994 -19.141 1 95.94 150 ALA B CA 1
ATOM 2775 C C . ALA B 1 150 ? -2.416 -3.971 -18.469 1 95.94 150 ALA B C 1
ATOM 2777 O O . ALA B 1 150 ? -3.387 -4.418 -19.078 1 95.94 150 ALA B O 1
ATOM 2778 N N . ALA B 1 151 ? -2.111 -4.25 -17.234 1 93.62 151 ALA B N 1
ATOM 2779 C CA . ALA B 1 151 ? -2.979 -5.164 -16.484 1 93.62 151 ALA B CA 1
ATOM 2780 C C . ALA B 1 151 ? -4.238 -4.449 -16 1 93.62 151 ALA B C 1
ATOM 2782 O O . ALA B 1 151 ? -5.156 -5.086 -15.477 1 93.62 151 ALA B O 1
ATOM 2783 N N . GLY B 1 152 ? -4.297 -3.15 -16.109 1 92.31 152 GLY B N 1
ATOM 2784 C CA . GLY B 1 152 ? -5.496 -2.375 -15.844 1 92.31 152 GLY B CA 1
ATOM 2785 C C . GLY B 1 152 ? -5.738 -2.156 -14.359 1 92.31 152 GLY B C 1
ATOM 2786 O O . GLY B 1 152 ? -6.887 -2.131 -13.906 1 92.31 152 GLY B O 1
ATOM 2787 N N . ASN B 1 153 ? -4.75 -2.096 -13.586 1 94.94 153 ASN B N 1
ATOM 2788 C CA . ASN B 1 153 ? -4.902 -1.849 -12.156 1 94.94 153 ASN B CA 1
ATOM 2789 C C . ASN B 1 153 ? -4.156 -0.59 -11.719 1 94.94 153 ASN B C 1
ATOM 2791 O O . ASN B 1 153 ? -2.939 -0.621 -11.523 1 94.94 153 ASN B O 1
ATOM 2795 N N . ALA B 1 154 ? -4.883 0.434 -11.5 1 92.94 154 ALA B N 1
ATOM 2796 C CA . ALA B 1 154 ? -4.293 1.741 -11.219 1 92.94 154 ALA B CA 1
ATOM 2797 C C . ALA B 1 154 ? -3.656 1.774 -9.836 1 92.94 154 ALA B C 1
ATOM 2799 O O . ALA B 1 154 ? -2.621 2.412 -9.633 1 92.94 154 ALA B O 1
ATOM 2800 N N . LEU B 1 155 ? -4.328 1.125 -8.898 1 94.25 155 LEU B N 1
ATOM 2801 C CA . LEU B 1 155 ? -3.762 1.102 -7.555 1 94.25 155 LEU B CA 1
ATOM 2802 C C . LEU B 1 155 ? -2.438 0.344 -7.535 1 94.25 155 LEU B C 1
ATOM 28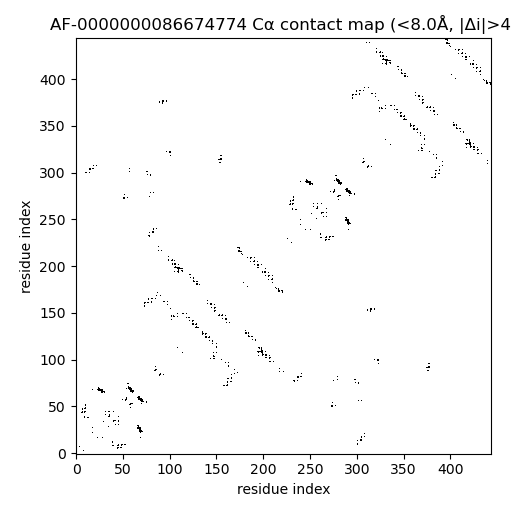04 O O . LEU B 1 155 ? -1.468 0.795 -6.922 1 94.25 155 LEU B O 1
ATOM 2808 N N . ALA B 1 156 ? -2.361 -0.764 -8.195 1 95.94 156 ALA B N 1
ATOM 2809 C CA . ALA B 1 156 ? -1.117 -1.522 -8.273 1 95.94 156 ALA B CA 1
ATOM 2810 C C . ALA B 1 156 ? -0.008 -0.689 -8.914 1 95.94 156 ALA B C 1
ATOM 2812 O O . ALA B 1 156 ? 1.142 -0.732 -8.469 1 95.94 156 ALA B O 1
ATOM 2813 N N . ARG B 1 157 ? -0.346 0.049 -9.938 1 94.94 157 ARG B N 1
ATOM 2814 C CA . ARG B 1 157 ? 0.624 0.92 -10.594 1 94.94 157 ARG B CA 1
ATOM 2815 C C . ARG B 1 157 ? 1.214 1.923 -9.609 1 94.94 157 ARG B C 1
ATOM 2817 O O . ARG B 1 157 ? 2.434 2.098 -9.547 1 94.94 157 ARG B O 1
ATOM 2824 N N . ASP B 1 158 ? 0.365 2.477 -8.836 1 93 158 ASP B N 1
ATOM 2825 C CA . ASP B 1 158 ? 0.804 3.471 -7.859 1 93 158 ASP B CA 1
ATOM 2826 C C . ASP B 1 158 ? 1.674 2.834 -6.777 1 93 158 ASP B C 1
ATOM 2828 O O . ASP B 1 158 ? 2.711 3.385 -6.402 1 93 158 ASP B O 1
ATOM 2832 N N . LEU B 1 159 ? 1.27 1.681 -6.293 1 94.81 159 LEU B N 1
ATOM 2833 C CA . LEU B 1 159 ? 2.023 0.992 -5.254 1 94.81 159 LEU B CA 1
ATOM 2834 C C . LEU B 1 159 ? 3.389 0.553 -5.77 1 94.81 159 LEU B C 1
ATOM 2836 O O . LEU B 1 159 ? 4.406 0.764 -5.105 1 94.81 159 LEU B O 1
ATOM 2840 N N . VAL B 1 160 ? 3.402 -0.008 -6.934 1 95.88 160 VAL B N 1
ATOM 2841 C CA . VAL B 1 160 ? 4.656 -0.485 -7.512 1 95.88 160 VAL B CA 1
ATOM 2842 C C . VAL B 1 160 ? 5.609 0.69 -7.719 1 95.88 160 VAL B C 1
ATOM 2844 O O . VAL B 1 160 ? 6.816 0.566 -7.488 1 95.88 160 VAL B O 1
ATOM 2847 N N . ARG B 1 161 ? 5.043 1.816 -8.117 1 94.12 161 ARG B N 1
ATOM 2848 C CA . ARG B 1 161 ? 5.848 3.018 -8.305 1 94.12 161 ARG B CA 1
ATOM 2849 C C . ARG B 1 161 ? 6.496 3.449 -6.992 1 94.12 161 ARG B C 1
ATOM 2851 O O . ARG B 1 161 ? 7.707 3.68 -6.938 1 94.12 161 ARG B O 1
ATOM 2858 N N . VAL B 1 162 ? 5.711 3.49 -5.953 1 94.12 162 VAL B N 1
ATOM 2859 C CA . VAL B 1 162 ? 6.266 3.98 -4.691 1 94.12 162 VAL B CA 1
ATOM 2860 C C . VAL B 1 162 ? 7.16 2.91 -4.07 1 94.12 162 VAL B C 1
ATOM 2862 O O . VAL B 1 162 ? 8.133 3.229 -3.389 1 94.12 162 VAL B O 1
ATOM 2865 N N . PHE B 1 163 ? 6.867 1.645 -4.297 1 96.31 163 PHE B N 1
ATOM 2866 C CA . PHE B 1 163 ? 7.762 0.583 -3.85 1 96.31 163 PHE B CA 1
ATOM 2867 C C . PHE B 1 163 ? 9.133 0.716 -4.504 1 96.31 163 PHE B C 1
ATOM 2869 O O . PHE B 1 163 ? 10.156 0.61 -3.834 1 96.31 163 PHE B O 1
ATOM 2876 N N . TRP B 1 164 ? 9.117 0.958 -5.785 1 94.5 164 TRP B N 1
ATOM 2877 C CA . TRP B 1 164 ? 10.359 1.141 -6.523 1 94.5 164 TRP B CA 1
ATOM 2878 C C . TRP B 1 164 ? 11.156 2.316 -5.969 1 94.5 164 TRP B C 1
ATOM 2880 O O . TRP B 1 164 ? 12.359 2.197 -5.711 1 94.5 164 TRP B O 1
ATOM 2890 N N . GLN B 1 165 ? 10.523 3.416 -5.719 1 92.94 165 GLN B N 1
ATOM 2891 C CA . GLN B 1 165 ? 11.18 4.621 -5.227 1 92.94 165 GLN B CA 1
ATOM 2892 C C . GLN B 1 165 ? 11.758 4.402 -3.832 1 92.94 165 GLN B C 1
ATOM 2894 O O . GLN B 1 165 ? 12.875 4.844 -3.539 1 92.94 165 GLN B O 1
ATOM 2899 N N . THR B 1 166 ? 10.984 3.764 -3.049 1 94.31 166 THR B N 1
ATOM 2900 C CA . THR B 1 166 ? 11.43 3.48 -1.689 1 94.31 166 THR B CA 1
ATOM 2901 C C . THR B 1 166 ? 12.664 2.582 -1.702 1 94.31 166 THR B C 1
ATOM 2903 O O . THR B 1 166 ? 13.641 2.852 -1.002 1 94.31 166 THR B O 1
ATOM 2906 N N . TYR B 1 167 ? 12.625 1.517 -2.506 1 93.88 167 TYR B N 1
ATOM 2907 C CA . TYR B 1 167 ? 13.781 0.634 -2.607 1 93.88 167 TYR B CA 1
ATOM 2908 C C . TYR B 1 167 ? 15 1.385 -3.141 1 93.88 167 TYR B C 1
ATOM 2910 O O . TYR B 1 167 ? 16.109 1.227 -2.627 1 93.88 167 TYR B O 1
ATOM 2918 N N . ALA B 1 168 ? 14.789 2.203 -4.203 1 90.06 168 ALA B N 1
ATOM 2919 C CA . ALA B 1 168 ? 15.891 2.953 -4.812 1 90.06 168 ALA B CA 1
ATOM 2920 C C . ALA B 1 168 ? 16.578 3.85 -3.785 1 90.06 168 ALA B C 1
ATOM 2922 O O . ALA B 1 168 ? 17.797 3.998 -3.799 1 90.06 168 ALA B O 1
ATOM 2923 N N . ARG B 1 169 ? 15.852 4.387 -2.887 1 87.75 169 ARG B N 1
ATOM 2924 C CA . ARG B 1 169 ? 16.391 5.273 -1.859 1 87.75 169 ARG B CA 1
ATOM 2925 C C . ARG B 1 169 ? 17.188 4.492 -0.82 1 87.75 169 ARG B C 1
ATOM 2927 O O . ARG B 1 169 ? 18.141 5.016 -0.239 1 87.75 169 ARG B O 1
ATOM 2934 N N . ALA B 1 170 ? 16.828 3.281 -0.659 1 88.56 170 ALA B N 1
ATOM 2935 C CA . ALA B 1 170 ? 17.422 2.494 0.42 1 88.56 170 ALA B CA 1
ATOM 2936 C C . ALA B 1 170 ? 18.469 1.518 -0.119 1 88.56 170 ALA B C 1
ATOM 2938 O O . ALA B 1 170 ? 19.141 0.83 0.652 1 88.56 170 ALA B O 1
ATOM 2939 N N . GLU B 1 171 ? 18.578 1.466 -1.385 1 86.94 171 GLU B N 1
ATOM 2940 C CA . GLU B 1 171 ? 19.391 0.424 -2.016 1 86.94 171 GLU B CA 1
ATOM 2941 C C . GLU B 1 171 ? 20.828 0.453 -1.507 1 86.94 171 GLU B C 1
ATOM 2943 O O . GLU B 1 171 ? 21.5 -0.582 -1.456 1 86.94 171 GLU B O 1
ATOM 2948 N N . HIS B 1 172 ? 21.297 1.591 -1.166 1 82.31 172 HIS B N 1
ATOM 2949 C CA . HIS B 1 172 ? 22.656 1.708 -0.667 1 82.31 172 HIS B CA 1
ATOM 2950 C C . HIS B 1 172 ? 22.859 0.892 0.606 1 82.31 172 HIS B C 1
ATOM 2952 O O . HIS B 1 172 ? 23.984 0.561 0.971 1 82.31 172 HIS B O 1
ATOM 2958 N N . GLN B 1 173 ? 21.797 0.646 1.222 1 81.25 173 GLN B N 1
ATOM 2959 C CA . GLN B 1 173 ? 21.859 -0.149 2.443 1 81.25 173 GLN B CA 1
ATOM 2960 C C . GLN B 1 173 ? 21.969 -1.637 2.125 1 81.25 173 GLN B C 1
ATOM 2962 O O . GLN B 1 173 ? 22.25 -2.447 3.012 1 81.25 173 GLN B O 1
ATOM 2967 N N . VAL B 1 174 ? 21.656 -1.844 0.788 1 82.88 174 VAL B N 1
ATOM 2968 C CA . VAL B 1 174 ? 21.594 -3.238 0.363 1 82.88 174 VAL B CA 1
ATOM 2969 C C . VAL B 1 174 ? 22.906 -3.609 -0.352 1 82.88 174 VAL B C 1
ATOM 2971 O O . VAL B 1 174 ? 23.422 -2.82 -1.14 1 82.88 174 VAL B O 1
ATOM 2974 N N . GLY B 1 175 ? 23.906 -3.975 0.168 1 75.94 175 GLY B N 1
ATOM 2975 C CA . GLY B 1 175 ? 25.141 -4.453 -0.42 1 75.94 175 GLY B CA 1
ATOM 2976 C C . GLY B 1 175 ? 25.234 -4.191 -1.911 1 75.94 175 GLY B C 1
ATOM 2977 O O . GLY B 1 175 ? 24.266 -3.77 -2.535 1 75.94 175 GLY B O 1
ATOM 2978 N N . GLU B 1 176 ? 26.312 -4.312 -2.586 1 75.5 176 GLU B N 1
ATOM 2979 C CA . GLU B 1 176 ? 26.609 -4.043 -3.992 1 75.5 176 GLU B CA 1
ATOM 2980 C C . GLU B 1 176 ? 25.969 -5.098 -4.898 1 75.5 176 GLU B C 1
ATOM 2982 O O . GLU B 1 176 ? 25.828 -6.258 -4.504 1 75.5 176 GLU B O 1
ATOM 2987 N N . ARG B 1 177 ? 25.5 -4.594 -6.07 1 73.5 177 ARG B N 1
ATOM 2988 C CA . ARG B 1 177 ? 24.984 -5.5 -7.094 1 73.5 177 ARG B CA 1
ATOM 2989 C C . ARG B 1 177 ? 26.078 -6.434 -7.598 1 73.5 177 ARG B C 1
ATOM 2991 O O . ARG B 1 177 ? 27.234 -6.016 -7.766 1 73.5 177 ARG B O 1
ATOM 2998 N N . ARG B 1 178 ? 25.703 -7.598 -7.648 1 69.81 178 ARG B N 1
ATOM 2999 C CA . ARG B 1 178 ? 26.625 -8.57 -8.227 1 69.81 178 ARG B CA 1
ATOM 3000 C C . ARG B 1 178 ? 26.625 -8.492 -9.75 1 69.81 178 ARG B C 1
ATOM 3002 O O . ARG B 1 178 ? 27.641 -8.75 -10.391 1 69.81 178 ARG B O 1
ATOM 3009 N N . SER B 1 179 ? 25.438 -8.219 -10.188 1 69.44 179 SER B N 1
ATOM 3010 C CA . SER B 1 179 ? 25.266 -8.234 -11.633 1 69.44 179 SER B CA 1
ATOM 3011 C C . SER B 1 179 ? 25.406 -6.832 -12.219 1 69.44 179 SER B C 1
ATOM 3013 O O . SER B 1 179 ? 25.188 -5.836 -11.523 1 69.44 179 SER B O 1
ATOM 3015 N N . ASP B 1 180 ? 25.906 -6.91 -13.469 1 76.44 180 ASP B N 1
ATOM 3016 C CA . ASP B 1 180 ? 26.016 -5.617 -14.141 1 76.44 180 ASP B CA 1
ATOM 3017 C C . ASP B 1 180 ? 24.688 -5.219 -14.781 1 76.44 180 ASP B C 1
ATOM 3019 O O . ASP B 1 180 ? 23.672 -5.887 -14.578 1 76.44 180 ASP B O 1
ATOM 3023 N N . GLY B 1 181 ? 24.703 -4.129 -15.367 1 80.75 181 GLY B N 1
ATOM 3024 C CA . GLY B 1 181 ? 23.531 -3.549 -16.016 1 80.75 181 GLY B CA 1
ATOM 3025 C C . GLY B 1 181 ? 22.953 -4.434 -17.094 1 80.75 181 GLY B C 1
ATOM 3026 O O . GLY B 1 181 ? 21.734 -4.488 -17.266 1 80.75 181 GLY B O 1
ATOM 3027 N N . ASN B 1 182 ? 23.75 -5.312 -17.688 1 88.44 182 ASN B N 1
ATOM 3028 C CA . ASN B 1 182 ? 23.297 -6.191 -18.766 1 88.44 182 ASN B CA 1
ATOM 3029 C C . ASN B 1 182 ? 22.516 -7.387 -18.203 1 88.44 182 ASN B C 1
ATOM 3031 O O . ASN B 1 182 ? 21.516 -7.793 -18.797 1 88.44 182 ASN B O 1
ATOM 3035 N N . ALA B 1 183 ? 23 -7.891 -17.172 1 91 183 ALA B N 1
ATOM 3036 C CA . ALA B 1 183 ? 22.297 -9.008 -16.547 1 91 183 ALA B CA 1
ATOM 3037 C C . ALA B 1 183 ? 20.906 -8.578 -16.078 1 91 183 ALA B C 1
ATOM 3039 O O . ALA B 1 183 ? 19.953 -9.336 -16.188 1 91 183 ALA B O 1
ATOM 3040 N N . LEU B 1 184 ? 20.875 -7.422 -15.562 1 90.56 184 LEU B N 1
ATOM 3041 C CA . LEU B 1 184 ? 19.594 -6.871 -15.133 1 90.56 184 LEU B CA 1
ATOM 3042 C C . LEU B 1 184 ? 18.641 -6.707 -16.328 1 90.56 184 LEU B C 1
ATOM 3044 O O . LEU B 1 184 ? 17.469 -7.094 -16.25 1 90.56 184 LEU B O 1
ATOM 3048 N N . ALA B 1 185 ? 19.156 -6.191 -17.391 1 95.12 185 ALA B N 1
ATOM 3049 C CA . ALA B 1 185 ? 18.359 -6.016 -18.594 1 95.12 185 ALA B CA 1
ATOM 3050 C C . ALA B 1 185 ? 17.891 -7.359 -19.141 1 95.12 185 ALA B C 1
ATOM 3052 O O . ALA B 1 185 ? 16.75 -7.484 -19.609 1 95.12 185 ALA B O 1
ATOM 3053 N N . ASP B 1 186 ? 18.688 -8.359 -19.047 1 96.12 186 ASP B N 1
ATOM 3054 C CA . ASP B 1 186 ? 18.344 -9.695 -19.547 1 96.12 186 ASP B CA 1
ATOM 3055 C C . ASP B 1 186 ? 17.188 -10.297 -18.75 1 96.12 186 ASP B C 1
ATOM 3057 O O . ASP B 1 186 ? 16.312 -10.953 -19.328 1 96.12 186 ASP B O 1
ATOM 3061 N N . ARG B 1 187 ? 17.203 -10.078 -17.531 1 96.06 187 ARG B N 1
ATOM 3062 C CA . ARG B 1 187 ? 16.109 -10.57 -16.703 1 96.06 187 ARG B CA 1
ATOM 3063 C C . ARG B 1 187 ? 14.797 -9.883 -17.062 1 96.06 187 ARG B C 1
ATOM 3065 O O . ARG B 1 187 ? 13.742 -10.516 -17.094 1 96.06 187 ARG B O 1
ATOM 3072 N N . HIS B 1 188 ? 14.875 -8.586 -17.344 1 97.62 188 HIS B N 1
ATOM 3073 C CA . HIS B 1 188 ? 13.688 -7.871 -17.797 1 97.62 188 HIS B CA 1
ATOM 3074 C C . HIS B 1 188 ? 13.227 -8.367 -19.156 1 97.62 188 HIS B C 1
ATOM 3076 O O . HIS B 1 188 ? 12.023 -8.508 -19.406 1 97.62 188 HIS B O 1
ATOM 3082 N N . ARG B 1 189 ? 14.18 -8.664 -19.984 1 98.06 189 ARG B N 1
ATOM 3083 C CA . ARG B 1 189 ? 13.844 -9.195 -21.312 1 98.06 189 ARG B CA 1
ATOM 3084 C C . ARG B 1 189 ? 13.117 -10.531 -21.188 1 98.06 189 ARG B C 1
ATOM 3086 O O . ARG B 1 189 ? 12.156 -10.789 -21.922 1 98.06 189 ARG B O 1
ATOM 3093 N N . ALA B 1 190 ? 13.555 -11.336 -20.297 1 98.25 190 ALA B N 1
ATOM 3094 C CA . ALA B 1 190 ? 12.906 -12.617 -20.062 1 98.25 190 ALA B CA 1
ATOM 3095 C C . ALA B 1 190 ? 11.445 -12.438 -19.672 1 98.25 190 ALA B C 1
ATOM 3097 O O . ALA B 1 190 ? 10.586 -13.219 -20.062 1 98.25 190 ALA B O 1
ATOM 3098 N N . VAL B 1 191 ? 11.133 -11.414 -18.906 1 98.44 191 VAL B N 1
ATOM 3099 C CA . VAL B 1 191 ? 9.766 -11.117 -18.5 1 98.44 191 VAL B CA 1
ATOM 3100 C C . VAL B 1 191 ? 8.93 -10.727 -19.703 1 98.44 191 VAL B C 1
ATOM 3102 O O . VAL B 1 191 ? 7.816 -11.227 -19.906 1 98.44 191 VAL B O 1
ATOM 3105 N N . VAL B 1 192 ? 9.5 -9.867 -20.562 1 98.31 192 VAL B N 1
ATOM 3106 C CA . VAL B 1 192 ? 8.797 -9.422 -21.75 1 98.31 192 VAL B CA 1
ATOM 3107 C C . VAL B 1 192 ? 8.492 -10.617 -22.656 1 98.31 192 VAL B C 1
ATOM 3109 O O . VAL B 1 192 ? 7.375 -10.75 -23.156 1 98.31 192 VAL B O 1
ATOM 3112 N N . ASP B 1 193 ? 9.492 -11.422 -22.812 1 98.19 193 ASP B N 1
ATOM 3113 C CA . ASP B 1 193 ? 9.336 -12.594 -23.672 1 98.19 193 ASP B CA 1
ATOM 3114 C C . ASP B 1 193 ? 8.25 -13.523 -23.141 1 98.19 193 ASP B C 1
ATOM 3116 O O . ASP B 1 193 ? 7.445 -14.055 -23.906 1 98.19 193 ASP B O 1
ATOM 3120 N N . ALA B 1 194 ? 8.258 -13.695 -21.844 1 98.25 194 ALA B N 1
ATOM 3121 C CA . ALA B 1 194 ? 7.246 -14.547 -21.234 1 98.25 194 ALA B CA 1
ATOM 3122 C C . ALA B 1 194 ? 5.855 -13.938 -21.391 1 98.25 194 ALA B C 1
ATOM 3124 O O . ALA B 1 194 ? 4.887 -14.656 -21.672 1 98.25 194 ALA B O 1
ATOM 3125 N N . LEU B 1 195 ? 5.73 -12.656 -21.234 1 98 195 LEU B N 1
ATOM 3126 C CA . LEU B 1 195 ? 4.457 -11.969 -21.406 1 98 195 LEU B CA 1
ATOM 3127 C C . LEU B 1 195 ? 3.973 -12.102 -22.859 1 98 195 LEU B C 1
ATOM 3129 O O . LEU B 1 195 ? 2.809 -12.43 -23.094 1 98 195 LEU B O 1
ATOM 3133 N N . ALA B 1 196 ? 4.875 -11.891 -23.797 1 97.31 196 ALA B N 1
ATOM 3134 C CA . ALA B 1 196 ? 4.551 -11.969 -25.219 1 97.31 196 ALA B CA 1
ATOM 3135 C C . ALA B 1 196 ? 4.141 -13.391 -25.609 1 97.31 196 ALA B C 1
ATOM 3137 O O . ALA B 1 196 ? 3.324 -13.578 -26.516 1 97.31 196 ALA B O 1
ATOM 3138 N N . GLY B 1 197 ? 4.699 -14.328 -24.953 1 96.81 197 GLY B N 1
ATOM 3139 C CA . GLY B 1 197 ? 4.426 -15.727 -25.25 1 96.81 197 GLY B CA 1
ATOM 3140 C C . GLY B 1 197 ? 3.059 -16.172 -24.766 1 96.81 197 GLY B C 1
ATOM 3141 O O . GLY B 1 197 ? 2.57 -17.234 -25.172 1 96.81 197 GLY B O 1
ATOM 3142 N N . GLY B 1 198 ? 2.484 -15.492 -23.797 1 96.81 198 GLY B N 1
ATOM 3143 C CA . GLY B 1 198 ? 1.104 -15.719 -23.391 1 96.81 198 GLY B CA 1
ATOM 3144 C C . GLY B 1 198 ? 0.951 -16.844 -22.391 1 96.81 198 GLY B C 1
ATOM 3145 O O . GLY B 1 198 ? -0.127 -17.438 -22.266 1 96.81 198 GLY B O 1
ATOM 3146 N N . ASP B 1 199 ? 1.937 -17.219 -21.75 1 96.5 199 ASP B N 1
ATOM 3147 C CA . ASP B 1 199 ? 1.902 -18.281 -20.75 1 96.5 199 ASP B CA 1
ATOM 3148 C C . ASP B 1 199 ? 2.025 -17.719 -19.328 1 96.5 199 ASP B C 1
ATOM 3150 O O . ASP B 1 199 ? 3.107 -17.297 -18.922 1 96.5 199 ASP B O 1
ATOM 3154 N N . PRO B 1 200 ? 0.984 -17.875 -18.562 1 97.12 200 PRO B N 1
ATOM 3155 C CA . PRO B 1 200 ? 0.998 -17.297 -17.203 1 97.12 200 PRO B CA 1
ATOM 3156 C C . PRO B 1 200 ? 2.072 -17.906 -16.312 1 97.12 200 PRO B C 1
ATOM 3158 O O . PRO B 1 200 ? 2.701 -17.203 -15.523 1 97.12 200 PRO B O 1
ATOM 3161 N N . ALA B 1 201 ? 2.26 -19.172 -16.422 1 96.94 201 ALA B N 1
ATOM 3162 C CA . ALA B 1 201 ? 3.268 -19.828 -15.586 1 96.94 201 ALA B CA 1
ATOM 3163 C C . ALA B 1 201 ? 4.672 -19.344 -15.945 1 96.94 201 ALA B C 1
ATOM 3165 O O . ALA B 1 201 ? 5.5 -19.125 -15.055 1 96.94 201 ALA B O 1
ATOM 3166 N N . ALA B 1 202 ? 4.914 -19.219 -17.234 1 98.19 202 ALA B N 1
ATOM 3167 C CA . ALA B 1 202 ? 6.207 -18.703 -17.672 1 98.19 202 ALA B CA 1
ATOM 3168 C C . ALA B 1 202 ? 6.414 -17.266 -17.219 1 98.19 202 ALA B C 1
ATOM 3170 O O . ALA B 1 202 ? 7.523 -16.875 -16.844 1 98.19 202 ALA B O 1
ATOM 3171 N N . ALA B 1 203 ? 5.363 -16.469 -17.281 1 98.19 203 ALA B N 1
ATOM 3172 C CA . ALA B 1 203 ? 5.438 -15.078 -16.828 1 98.19 203 ALA B CA 1
ATOM 3173 C C . ALA B 1 203 ? 5.754 -15 -15.336 1 98.19 203 ALA B C 1
ATOM 3175 O O . ALA B 1 203 ? 6.605 -14.211 -14.914 1 98.19 203 ALA B O 1
ATOM 3176 N N . GLU B 1 204 ? 5.062 -15.797 -14.578 1 97.56 204 GLU B N 1
ATOM 3177 C CA . GLU B 1 204 ? 5.328 -15.867 -13.141 1 97.56 204 GLU B CA 1
ATOM 3178 C C . GLU B 1 204 ? 6.789 -16.219 -12.867 1 97.56 204 GLU B C 1
ATOM 3180 O O . GLU B 1 204 ? 7.453 -15.562 -12.07 1 97.56 204 GLU B O 1
ATOM 3185 N N . ASP B 1 205 ? 7.246 -17.25 -13.508 1 97.94 205 ASP B N 1
ATOM 3186 C CA . ASP B 1 205 ? 8.617 -17.703 -13.297 1 97.94 205 ASP B CA 1
ATOM 3187 C C . ASP B 1 205 ? 9.617 -16.609 -13.656 1 97.94 205 ASP B C 1
ATOM 3189 O O . ASP B 1 205 ? 10.609 -16.422 -12.953 1 97.94 205 ASP B O 1
ATOM 3193 N N . ALA B 1 206 ? 9.383 -15.953 -14.75 1 98.38 206 ALA B N 1
ATOM 3194 C CA . ALA B 1 206 ? 10.281 -14.883 -15.188 1 98.38 206 ALA B CA 1
ATOM 3195 C C . ALA B 1 206 ? 10.328 -13.75 -14.164 1 98.38 206 ALA B C 1
ATOM 3197 O O . ALA B 1 206 ? 11.406 -13.234 -13.859 1 98.38 206 ALA B O 1
ATOM 3198 N N . VAL B 1 207 ? 9.188 -13.352 -13.617 1 98.06 207 VAL B N 1
ATOM 3199 C CA . VAL B 1 207 ? 9.156 -12.289 -12.617 1 98.06 207 VAL B CA 1
ATOM 3200 C C . VAL B 1 207 ? 9.867 -12.75 -11.344 1 98.06 207 VAL B C 1
ATOM 3202 O O . VAL B 1 207 ? 10.617 -11.984 -10.742 1 98.06 207 VAL B O 1
ATOM 3205 N N . ARG B 1 208 ? 9.625 -13.992 -10.953 1 96.94 208 ARG B N 1
ATOM 3206 C CA . ARG B 1 208 ? 10.297 -14.516 -9.773 1 96.94 208 ARG B CA 1
ATOM 3207 C C . ARG B 1 208 ? 11.812 -14.461 -9.93 1 96.94 208 ARG B C 1
ATOM 3209 O O . ARG B 1 208 ? 12.523 -13.992 -9.031 1 96.94 208 ARG B O 1
ATOM 3216 N N . ARG B 1 209 ? 12.312 -14.906 -11.055 1 96.75 209 ARG B N 1
ATOM 3217 C CA . ARG B 1 209 ? 13.75 -14.906 -11.32 1 96.75 209 ARG B CA 1
ATOM 3218 C C . ARG B 1 209 ? 14.305 -13.484 -11.367 1 96.75 209 ARG B C 1
ATOM 3220 O O . ARG B 1 209 ? 15.438 -13.242 -10.961 1 96.75 209 ARG B O 1
ATOM 3227 N N . HIS B 1 210 ? 13.484 -12.602 -11.906 1 96.56 210 HIS B N 1
ATOM 3228 C CA . HIS B 1 210 ? 13.875 -11.195 -11.969 1 96.56 210 HIS B CA 1
ATOM 3229 C C . HIS B 1 210 ? 14.219 -10.664 -10.578 1 96.56 210 HIS B C 1
ATOM 3231 O O . HIS B 1 210 ? 15.141 -9.859 -10.43 1 96.56 210 HIS B O 1
ATOM 3237 N N . PHE B 1 211 ? 13.562 -11.148 -9.523 1 95.19 211 PHE B N 1
ATOM 3238 C CA . PHE B 1 211 ? 13.734 -10.617 -8.18 1 95.19 211 PHE B CA 1
ATOM 3239 C C . PHE B 1 211 ? 14.766 -11.422 -7.402 1 95.19 211 PHE B C 1
ATOM 3241 O O . PHE B 1 211 ? 15.141 -11.055 -6.289 1 95.19 211 PHE B O 1
ATOM 3248 N N . ASP B 1 212 ? 15.305 -12.508 -7.922 1 93.5 212 ASP B N 1
ATOM 3249 C CA . ASP B 1 212 ? 16.172 -13.438 -7.203 1 93.5 212 ASP B CA 1
ATOM 3250 C C . ASP B 1 212 ? 17.422 -12.719 -6.688 1 93.5 212 ASP B C 1
ATOM 3252 O O . ASP B 1 212 ? 17.797 -12.875 -5.52 1 93.5 212 ASP B O 1
ATOM 3256 N N . GLU B 1 213 ? 18.016 -11.992 -7.531 1 89.56 213 GLU B N 1
ATOM 3257 C CA . GLU B 1 213 ? 19.281 -11.359 -7.145 1 89.56 213 GLU B CA 1
ATOM 3258 C C . GLU B 1 213 ? 19.078 -10.375 -5.996 1 89.56 213 GLU B C 1
ATOM 3260 O O . GLU B 1 213 ? 19.875 -10.328 -5.066 1 89.56 213 GLU B O 1
ATOM 3265 N N . VAL B 1 214 ? 18.109 -9.562 -6.152 1 90.88 214 VAL B N 1
ATOM 3266 C CA . VAL B 1 214 ? 17.891 -8.57 -5.113 1 90.88 214 VAL B CA 1
ATOM 3267 C C . VAL B 1 214 ? 17.531 -9.258 -3.799 1 90.88 214 VAL B C 1
ATOM 3269 O O . VAL B 1 214 ? 17.953 -8.82 -2.727 1 90.88 214 VAL B O 1
ATOM 3272 N N . ARG B 1 215 ? 16.797 -10.312 -3.852 1 91.5 215 ARG B N 1
ATOM 3273 C CA . ARG B 1 215 ? 16.469 -11.078 -2.656 1 91.5 215 ARG B CA 1
ATOM 3274 C C . ARG B 1 215 ? 17.734 -11.633 -1.997 1 91.5 215 ARG B C 1
ATOM 3276 O O . ARG B 1 215 ? 17.859 -11.602 -0.771 1 91.5 215 ARG B O 1
ATOM 3283 N N . GLU B 1 216 ? 18.578 -12.117 -2.799 1 90.94 216 GLU B N 1
ATOM 3284 C CA . GLU B 1 216 ? 19.828 -12.664 -2.287 1 90.94 216 GLU B CA 1
ATOM 3285 C C . GLU B 1 216 ? 20.672 -11.578 -1.608 1 90.94 216 GLU B C 1
ATOM 3287 O O . GLU B 1 216 ? 21.25 -11.812 -0.552 1 90.94 216 GLU B O 1
ATOM 3292 N N . ARG B 1 217 ? 20.703 -10.422 -2.215 1 91.06 217 ARG B N 1
ATOM 3293 C CA . ARG B 1 217 ? 21.453 -9.312 -1.635 1 91.06 217 ARG B CA 1
ATOM 3294 C C . ARG B 1 217 ? 20.875 -8.914 -0.281 1 91.06 217 ARG B C 1
ATOM 3296 O O . ARG B 1 217 ? 21.625 -8.656 0.667 1 91.06 217 ARG B O 1
ATOM 3303 N N . LEU B 1 218 ? 19.609 -8.891 -0.25 1 91 218 LEU B N 1
ATOM 3304 C CA . LEU B 1 218 ? 18.938 -8.523 0.994 1 91 218 LEU B CA 1
ATOM 3305 C C . LEU B 1 218 ? 19.188 -9.57 2.076 1 91 218 LEU B C 1
ATOM 3307 O O . LEU B 1 218 ? 19.391 -9.227 3.242 1 91 218 LEU B O 1
ATOM 3311 N N . ALA B 1 219 ? 19.203 -10.828 1.675 1 89.06 219 ALA B N 1
ATOM 3312 C CA . ALA B 1 219 ? 19.453 -11.914 2.615 1 89.06 219 ALA B CA 1
ATOM 3313 C C . ALA B 1 219 ? 20.859 -11.836 3.193 1 89.06 219 ALA B C 1
ATOM 3315 O O . ALA B 1 219 ? 21.078 -12.141 4.367 1 89.06 219 ALA B O 1
ATOM 3316 N N . ARG B 1 220 ? 21.781 -11.352 2.42 1 87.88 220 ARG B N 1
ATOM 3317 C CA . ARG B 1 220 ? 23.172 -11.25 2.848 1 87.88 220 ARG B CA 1
ATOM 3318 C C . ARG B 1 220 ? 23.375 -10.031 3.75 1 87.88 220 ARG B C 1
ATOM 3320 O O . ARG B 1 220 ? 24.297 -10.016 4.574 1 87.88 220 ARG B O 1
ATOM 3327 N N . ALA B 1 221 ? 22.562 -9.102 3.494 1 84.88 221 ALA B N 1
ATOM 3328 C CA . ALA B 1 221 ? 22.703 -7.867 4.262 1 84.88 221 ALA B CA 1
ATOM 3329 C C . ALA B 1 221 ? 22.094 -8.016 5.652 1 84.88 221 ALA B C 1
ATOM 3331 O O . ALA B 1 221 ? 22.391 -7.234 6.555 1 84.88 221 ALA B O 1
ATOM 3332 N N . ARG B 1 222 ? 21.125 -8.992 5.852 1 77.38 222 ARG B N 1
ATOM 3333 C CA . ARG B 1 222 ? 20.469 -9.203 7.137 1 77.38 222 ARG B CA 1
ATOM 3334 C C . ARG B 1 222 ? 21.422 -9.828 8.148 1 77.38 222 ARG B C 1
ATOM 3336 O O . ARG B 1 222 ? 22.297 -10.625 7.777 1 77.38 222 ARG B O 1
#

Organism: NCBI:txid175570

Foldseek 3Di:
DPPDPLLNVLLVVQVVVCVVVVADFPAADDALVVSCVVVVHDSVSNVSSLVLCVLQQQWDQDPPPHIGGGDRALVSCLVVLLVQCVALVSLLVLLVVLLVLLLVLLLQLLQVDFDPVLLVLLLVLLVQLQVDDPSNLVSVLVNSLSSCVRSPHPVSSSSNNSSSVSCVVCVVLQDDQPDDSNVLSVLSVQLSVSSNNSHSVSNSVSSVVSCVRSSVSSVVSD/DPPDPLLNVLLVVQVVVCVVVVADFPAADDALVVSCVVVVHDSVSNVSSLVLCVLQQQWDQDPPPHITGGDRALVSCLVVLLVQCVALVSLLVLLVVLLVLLLVLLLQLLQVDFDPVLLVLLVVLLVQLQVDDPSNLVSVLVNSLSSCVRSPHPVSSSSNNSSSVSCVVCVVLQDDQPDDSNVLSVLSVQLSVSSNNSHSVSNSVSSVVSCVRSSVSSVVSD

Secondary structure (DSSP, 8-state):
-----HHHHHHHHHHHHHHHTTPPTTPBPPPHHHHHHHHT--HHHHHHHHHHHHHTTSEEEETTTEEEE----GGGGHHHHHHHT-SHHHHHHHHHHHHHHHHHHHHHHHHH---HHHHHHHHHHHHHHHH-GGGHHHHHHHHHHHHHHHTT-HHHHHHHHHHHHHHHHHGGGS---SS-HHHHHHHHHHHHHHHHHT-HHHHHHHHHHHHHHHHHHHHHH-/-----HHHHHHHHHHHHHHHTTPPTTPBPPPHHHHHHHHT--HHHHHHHHHHHHHTTSEEEETTTEEEE----GGGGHHHHHHHT-SHHHHHHHHHHHHHHHHHHHHHHHHH---HHHHHHHHHHHHHHHH-GGGHHHHHHHHHHHHHHHTT-HHHHHHHHHHHHHHHHHGGGS---SS-HHHHHHHHHHHHHHHHHT-HHHHHHHHHHHHHHHHHHHHHH-

Nearest PDB structures (foldseek):
  6az6-assembly1_A  TM=7.329E-01  e=5.638E-10  Streptococcus agalactiae
  6az6-assembly1_B  TM=6.703E-01  e=5.638E-10  Streptococcus agalactiae
  7u5q-assembly2_B  TM=5.470E-01  e=9.799E-09  Brucella melitensis ATCC 23457
  1hw1-assembly1_A  TM=5.146E-01  e=1.102E-07  Escherichia coli
  1h9t-assembly1_A  TM=5.300E-01  e=3.770E-06  Escherichia coli

InterPro domains:
  IPR000524 Transcription regulator HTH, GntR [PF00392] (8-69)
  IPR000524 Transcription regulator HTH, GntR [PR00035] (29-43)
  IPR000524 Transcription regulator HTH, GntR [PR00035] (43-59)
  IPR000524 Transcription regulator HTH, GntR [PS50949] (4-72)
  IPR000524 Transcription regulator HTH, GntR [SM00345] (10-69)
  IPR000524 Transcription regulator HTH, GntR [cd07377] (5-69)
  IPR008920 Transcription regulator FadR/GntR, C-terminal [G3DSA:1.20.120.530] (86-220)
  IPR008920 Transcription regulator FadR/GntR, C-terminal [SSF48008] (90-220)
  IPR011711 GntR, C-terminal [PF07729] (93-212)
  IPR011711 GntR, C-terminal [SM00895] (93-213)
  IPR036388 Winged helix-like DNA-binding domain superfamily [G3DSA:1.10.10.10] (2-71)
  IPR036390 Winged helix DNA-binding domain superfamily [SSF46785] (3-73)

Solvent-accessible surface area (backbone atoms only — not comparable to full-atom values): 22755 Å² total; per-residue (Å²): 120,83,74,74,48,68,30,55,53,44,33,41,49,51,44,49,48,38,45,73,68,64,62,47,68,69,36,75,52,75,51,72,70,54,46,27,64,77,67,71,49,56,70,65,42,47,53,51,13,51,50,37,33,36,58,35,26,45,30,40,78,38,89,97,76,46,44,23,35,30,80,42,55,59,71,48,50,38,52,57,51,39,56,65,37,53,45,63,69,40,39,49,30,51,50,53,48,49,48,27,42,52,29,47,39,36,24,51,29,6,62,70,59,61,55,68,66,55,54,51,54,44,51,50,24,32,53,40,22,53,72,39,73,87,50,19,63,59,22,54,53,48,39,57,38,49,52,26,54,73,49,67,26,70,58,55,26,39,49,49,51,43,52,48,52,40,46,65,72,45,39,82,74,33,63,79,77,86,62,55,60,55,57,54,24,49,36,52,44,46,29,52,52,21,29,72,67,40,35,29,68,52,15,30,52,26,46,52,58,54,46,44,61,60,52,52,39,42,60,67,59,95,121,84,74,74,48,69,30,55,53,44,32,41,49,51,43,49,48,38,46,73,69,63,61,48,67,69,37,74,52,74,52,72,70,54,46,27,63,77,65,70,49,56,70,68,44,47,52,50,13,50,48,36,34,34,58,34,28,44,30,41,79,38,89,95,78,48,44,23,35,31,79,42,54,57,71,46,49,38,53,59,49,40,57,65,37,52,45,65,68,40,39,48,31,51,50,52,48,49,48,27,40,51,30,46,38,37,24,51,30,7,62,69,58,60,56,67,67,56,54,51,53,43,50,51,23,33,54,41,22,51,71,37,74,88,50,18,64,60,23,54,52,48,41,56,38,48,52,27,53,74,49,68,24,67,57,56,26,38,50,50,50,42,50,49,52,41,47,64,73,47,41,81,73,33,62,81,76,86,63,55,60,56,57,53,23,49,35,51,44,45,29,51,53,21,29,72,68,40,35,29,69,51,15,28,51,27,46,53,58,53,47,45,62,61,51,50,39,42,59,68,60,96

pLDDT: mean 91.81, std 8.43, range [29.89, 98.44]

Radius of gyration: 22.36 Å; Cα contacts (8 Å, |Δi|>4): 617; chains: 2; bounding box: 52×63×55 Å

Sequence (444 aa):
MARISRSAEVSQAVVDLIVGQGLRPGAPLPTEAQLMADLGTSRGPLREAVKTLQAQGIVEVRHGYGTFVGLAGADAILPWLTFRARDVSTLADLLDVREMIEIGLARRLAGGGVPADTVTALRECVETMRSGGAGSAPADRRFHELICEAAGNALARDLVRVFWQTYARAEHQVGERRSDGNALADRHRAVVDALAGGDPAAAEDAVRRHFDEVRERLARARMARISRSAEVSQAVVDLIVGQGLRPGAPLPTEAQLMADLGTSRGPLREAVKTLQAQGIVEVRHGYGTFVGLAGADAILPWLTFRARDVSTLADLLDVREMIEIGLARRLAGGGVPADTVTALRECVETMRSGGAGSAPADRRFHELICEAAGNALARDLVRVFWQTYARAEHQVGERRSDGNALADRHRAVVDALAGGDPAAAEDAVRRHFDEVRERLARAR